Protein AF-0000000084916063 (afdb_homodimer)

Structure (mmCIF, N/CA/C/O backbone):
data_AF-0000000084916063-model_v1
#
loop_
_entity.id
_entity.type
_entity.pdbx_description
1 polymer 'Probable transcriptional regulator, TetR family'
#
loop_
_atom_site.group_PDB
_atom_site.id
_atom_site.type_symbol
_atom_site.label_atom_id
_atom_site.label_alt_id
_atom_site.label_comp_id
_atom_site.label_asym_id
_atom_site.label_entity_id
_atom_site.label_seq_id
_atom_site.pdbx_PDB_ins_code
_atom_site.Cartn_x
_atom_site.Cartn_y
_atom_site.Cartn_z
_atom_site.occupancy
_atom_site.B_iso_or_equiv
_atom_site.auth_seq_id
_atom_site.auth_comp_id
_atom_site.auth_asym_id
_atom_site.auth_atom_id
_atom_site.pdbx_PDB_model_num
ATOM 1 N N . MET A 1 1 ? -27.359 -1.791 10.453 1 37.88 1 MET A N 1
ATOM 2 C CA . MET A 1 1 ? -28.391 -0.832 10.07 1 37.88 1 MET A CA 1
ATOM 3 C C . MET A 1 1 ? -27.766 0.405 9.43 1 37.88 1 MET A C 1
ATOM 5 O O . MET A 1 1 ? -26.781 0.945 9.93 1 37.88 1 MET A O 1
ATOM 9 N N . LYS A 1 2 ? -28.078 0.527 8.156 1 51.31 2 LYS A N 1
ATOM 10 C CA . LYS A 1 2 ? -27.656 1.764 7.504 1 51.31 2 LYS A CA 1
ATOM 11 C C . LYS A 1 2 ? -28.016 2.98 8.352 1 51.31 2 LYS A C 1
ATOM 13 O O . LYS A 1 2 ? -29.172 3.178 8.703 1 51.31 2 LYS A O 1
ATOM 18 N N . THR A 1 3 ? -27.141 3.434 9.336 1 56.16 3 THR A N 1
ATOM 19 C CA . THR A 1 3 ? -27.547 4.656 10.031 1 56.16 3 THR A CA 1
ATOM 20 C C . THR A 1 3 ? -28.125 5.672 9.047 1 56.16 3 THR A C 1
ATOM 22 O O . THR A 1 3 ? -27.703 5.727 7.891 1 56.16 3 THR A O 1
ATOM 25 N N . LYS A 1 4 ? -29.312 6.148 9.273 1 68 4 LYS A N 1
ATOM 26 C CA . LYS A 1 4 ? -30.047 7.125 8.477 1 68 4 LYS A CA 1
ATOM 27 C C . LYS A 1 4 ? -29.234 8.398 8.281 1 68 4 LYS A C 1
ATOM 29 O O . LYS A 1 4 ? -28.953 9.125 9.242 1 68 4 LYS A O 1
ATOM 34 N N . VAL A 1 5 ? -28.453 8.469 7.164 1 79.56 5 VAL A N 1
ATOM 35 C CA . VAL A 1 5 ? -27.688 9.648 6.77 1 79.56 5 VAL A CA 1
ATOM 36 C C . VAL A 1 5 ? -28.641 10.711 6.207 1 79.56 5 VAL A C 1
ATOM 38 O O . VAL A 1 5 ? -29.5 10.406 5.379 1 79.56 5 VAL A O 1
ATOM 41 N N . SER A 1 6 ? -28.641 11.906 6.793 1 86.31 6 SER A N 1
ATOM 42 C CA . SER A 1 6 ? -29.484 13 6.312 1 86.31 6 SER A CA 1
ATOM 43 C C . SER A 1 6 ? -29.094 13.422 4.902 1 86.31 6 SER A C 1
ATOM 45 O O . SER A 1 6 ? -28 13.078 4.426 1 86.31 6 SER A O 1
ATOM 47 N N . SER A 1 7 ? -29.969 14.172 4.281 1 88.56 7 SER A N 1
ATOM 48 C CA . SER A 1 7 ? -29.719 14.672 2.934 1 88.56 7 SER A CA 1
ATOM 49 C C . SER A 1 7 ? -28.5 15.594 2.912 1 88.56 7 SER A C 1
ATOM 51 O O . SER A 1 7 ? -27.688 15.547 1.985 1 88.56 7 SER A O 1
ATOM 53 N N . ARG A 1 8 ? -28.375 16.359 3.957 1 88.75 8 ARG A N 1
ATOM 54 C CA . ARG A 1 8 ? -27.25 17.297 4.027 1 88.75 8 ARG A CA 1
ATOM 55 C C . ARG A 1 8 ? -25.938 16.562 4.238 1 88.75 8 ARG A C 1
ATOM 57 O O . ARG A 1 8 ? -24.922 16.906 3.631 1 88.75 8 ARG A O 1
ATOM 64 N N . GLN A 1 9 ? -26 15.602 5.059 1 90.31 9 GLN A N 1
ATOM 65 C CA . GLN A 1 9 ? -24.797 14.789 5.277 1 90.31 9 GLN A CA 1
ATOM 66 C C . GLN A 1 9 ? -24.359 14.109 3.988 1 90.31 9 GLN A C 1
ATOM 68 O O . GLN A 1 9 ? -23.156 14.047 3.695 1 90.31 9 GLN A O 1
ATOM 73 N N . GLN A 1 10 ? -25.344 13.68 3.238 1 91.75 10 GLN A N 1
ATOM 74 C CA . GLN A 1 10 ? -25.031 13.047 1.965 1 91.75 10 GLN A CA 1
ATOM 75 C C . GLN A 1 10 ? -24.391 14.031 0.997 1 91.75 10 GLN A C 1
ATOM 77 O O . GLN A 1 10 ? -23.453 13.68 0.276 1 91.75 10 GLN A O 1
ATOM 82 N N . GLU A 1 11 ? -24.906 15.172 0.979 1 92.38 11 GLU A N 1
ATOM 83 C CA . GLU A 1 11 ? -24.328 16.219 0.14 1 92.38 11 GLU A CA 1
ATOM 84 C C . GLU A 1 11 ? -22.891 16.516 0.542 1 92.38 11 GLU A C 1
ATOM 86 O O . GLU A 1 11 ? -22.016 16.688 -0.317 1 92.38 11 GLU A O 1
ATOM 91 N N . ILE A 1 12 ? -22.703 16.594 1.809 1 92.06 12 ILE A N 1
ATOM 92 C CA . ILE A 1 12 ? -21.375 16.875 2.334 1 92.06 12 ILE A CA 1
ATOM 93 C C . ILE A 1 12 ? -20.406 15.766 1.941 1 92.06 12 ILE A C 1
ATOM 95 O O . ILE A 1 12 ? -19.281 16.031 1.516 1 92.06 12 ILE A O 1
ATOM 99 N N . ILE A 1 13 ? -20.859 14.594 2.016 1 91.81 13 ILE A N 1
ATOM 100 C CA . ILE A 1 13 ? -20.031 13.438 1.685 1 91.81 13 ILE A CA 1
ATOM 101 C C . ILE A 1 13 ? -19.688 13.461 0.199 1 91.81 13 ILE A C 1
ATOM 103 O O . ILE A 1 13 ? -18.531 13.195 -0.177 1 91.81 13 ILE A O 1
ATOM 107 N N . GLU A 1 14 ? -20.625 13.836 -0.607 1 92.88 14 GLU A N 1
ATOM 108 C CA . GLU A 1 14 ? -20.391 13.906 -2.045 1 92.88 14 GLU A CA 1
ATOM 109 C C . GLU A 1 14 ? -19.344 14.969 -2.377 1 92.88 14 GLU A C 1
ATOM 111 O O . GLU A 1 14 ? -18.438 14.719 -3.162 1 92.88 14 GLU A O 1
ATOM 116 N N . ILE A 1 15 ? -19.484 16.094 -1.774 1 94.62 15 ILE A N 1
ATOM 117 C CA . ILE A 1 15 ? -18.531 17.172 -1.999 1 94.62 15 ILE A CA 1
ATOM 118 C C . ILE A 1 15 ? -17.172 16.797 -1.434 1 94.62 15 ILE A C 1
ATOM 120 O O . ILE A 1 15 ? -16.141 17.141 -2.01 1 94.62 15 ILE A O 1
ATOM 124 N N . SER A 1 16 ? -17.172 16.109 -0.288 1 94.81 16 SER A N 1
ATOM 125 C CA . SER A 1 16 ? -15.914 15.617 0.29 1 94.81 16 SER A CA 1
ATOM 126 C C . SER A 1 16 ? -15.148 14.75 -0.701 1 94.81 16 SER A C 1
ATOM 128 O O . SER A 1 16 ? -13.922 14.844 -0.794 1 94.81 16 SER A O 1
ATOM 130 N N . GLY A 1 17 ? -15.852 13.914 -1.38 1 94.56 17 GLY A N 1
ATOM 131 C CA . GLY A 1 17 ? -15.227 13.094 -2.406 1 94.56 17 GLY A CA 1
ATOM 132 C C . GLY A 1 17 ? -14.508 13.914 -3.465 1 94.56 17 GLY A C 1
ATOM 133 O O . GLY A 1 17 ? -13.391 13.586 -3.855 1 94.56 17 GLY A O 1
ATOM 134 N N . LYS A 1 18 ? -15.18 14.969 -3.881 1 94.44 18 LYS A N 1
ATOM 135 C CA . LYS A 1 18 ? -14.594 15.867 -4.871 1 94.44 18 LYS A CA 1
ATOM 136 C C . LYS A 1 18 ? -13.32 16.516 -4.34 1 94.44 18 LYS A C 1
ATOM 138 O O . LYS A 1 18 ? -12.312 16.594 -5.051 1 94.44 18 LYS A O 1
ATOM 143 N N . ILE A 1 19 ? -13.391 16.953 -3.146 1 94.56 19 ILE A N 1
ATOM 144 C CA . ILE A 1 19 ? -12.25 17.609 -2.525 1 94.56 19 ILE A CA 1
ATOM 145 C C . ILE A 1 19 ? -11.094 16.609 -2.381 1 94.56 19 ILE A C 1
ATOM 147 O O . ILE A 1 19 ? -9.938 16.953 -2.641 1 94.56 19 ILE A O 1
ATOM 151 N N . LEU A 1 20 ? -11.406 15.414 -2 1 92.75 20 LEU A N 1
ATOM 152 C CA . LEU A 1 20 ? -10.391 14.375 -1.866 1 92.75 20 LEU A CA 1
ATOM 153 C C . LEU A 1 20 ? -9.672 14.148 -3.188 1 92.75 20 LEU A C 1
ATOM 155 O O . LEU A 1 20 ? -8.445 14.016 -3.213 1 92.75 20 LEU A O 1
ATOM 159 N N . LEU A 1 21 ? -10.383 14.133 -4.246 1 91.75 21 LEU A N 1
ATOM 160 C CA . LEU A 1 21 ? -9.812 13.891 -5.57 1 91.75 21 LEU A CA 1
ATOM 161 C C . LEU A 1 21 ? -8.906 15.047 -5.988 1 91.75 21 LEU A C 1
ATOM 163 O O . LEU A 1 21 ? -7.859 14.82 -6.594 1 91.75 21 LEU A O 1
ATOM 167 N N . GLU A 1 22 ? -9.258 16.219 -5.605 1 91.19 22 GLU A N 1
ATOM 168 C CA . GLU A 1 22 ? -8.555 17.406 -6.07 1 91.19 22 GLU A CA 1
ATOM 169 C C . GLU A 1 22 ? -7.391 17.766 -5.148 1 91.19 22 GLU A C 1
ATOM 171 O O . GLU A 1 22 ? -6.336 18.203 -5.609 1 91.19 22 GLU A O 1
ATOM 176 N N . LYS A 1 23 ? -7.668 17.562 -3.768 1 89.75 23 LYS A N 1
ATOM 177 C CA . LYS A 1 23 ? -6.719 18.141 -2.818 1 89.75 23 LYS A CA 1
ATOM 178 C C . LYS A 1 23 ? -6.18 17.062 -1.865 1 89.75 23 LYS A C 1
ATOM 180 O O . LYS A 1 23 ? -5.336 17.359 -1.018 1 89.75 23 LYS A O 1
ATOM 185 N N . GLY A 1 24 ? -6.66 15.836 -2.012 1 88.81 24 GLY A N 1
ATOM 186 C CA . GLY A 1 24 ? -6.191 14.773 -1.137 1 88.81 24 GLY A CA 1
ATOM 187 C C . GLY A 1 24 ? -6.742 14.875 0.274 1 88.81 24 GLY A C 1
ATOM 188 O O . GLY A 1 24 ? -7.648 15.664 0.536 1 88.81 24 GLY A O 1
ATOM 189 N N . ILE A 1 25 ? -6.223 14.078 1.17 1 87.31 25 ILE A N 1
ATOM 190 C CA . ILE A 1 25 ? -6.699 13.961 2.543 1 87.31 25 ILE A CA 1
ATOM 191 C C . ILE A 1 25 ? -6.414 15.258 3.299 1 87.31 25 ILE A C 1
ATOM 193 O O . ILE A 1 25 ? -7.258 15.742 4.062 1 87.31 25 ILE A O 1
ATOM 197 N N . LYS A 1 26 ? -5.316 15.797 3.127 1 83.56 26 LYS A N 1
ATOM 198 C CA . LYS A 1 26 ? -4.934 17.031 3.82 1 83.56 26 LYS A CA 1
ATOM 199 C C . LYS A 1 26 ? -5.812 18.203 3.391 1 83.56 26 LYS A C 1
ATOM 201 O O . LYS A 1 26 ? -6.066 19.109 4.18 1 83.56 26 LYS A O 1
ATOM 206 N N . GLY A 1 27 ? -6.242 18.094 2.207 1 88.44 27 GLY A N 1
ATOM 207 C CA . GLY A 1 27 ? -7.062 19.172 1.677 1 88.44 27 GLY A CA 1
ATOM 208 C C . GLY A 1 27 ? -8.5 19.125 2.158 1 88.44 27 GLY A C 1
ATOM 209 O O . GLY A 1 27 ? -9.234 20.109 2.043 1 88.44 27 GLY A O 1
ATOM 210 N N . LEU A 1 28 ? -8.836 17.984 2.627 1 91.56 28 LEU A N 1
ATOM 211 C CA . LEU A 1 28 ? -10.195 17.844 3.143 1 91.56 28 LEU A CA 1
ATOM 212 C C . LEU A 1 28 ? -10.32 18.5 4.52 1 91.56 28 LEU A C 1
ATOM 214 O O . LEU A 1 28 ? -10.008 17.875 5.531 1 91.56 28 LEU A O 1
ATOM 218 N N . THR A 1 29 ? -10.758 19.734 4.516 1 90.44 29 THR A N 1
ATOM 219 C CA . THR A 1 29 ? -10.969 20.5 5.742 1 90.44 29 THR A CA 1
ATOM 220 C C . THR A 1 29 ? -12.383 21.078 5.789 1 90.44 29 THR A C 1
ATOM 222 O O . THR A 1 29 ? -13.055 21.156 4.758 1 90.44 29 THR A O 1
ATOM 225 N N . THR A 1 30 ? -12.703 21.406 7.02 1 90.38 30 THR A N 1
ATOM 226 C CA . THR A 1 30 ? -14.008 22.047 7.156 1 90.38 30 THR A CA 1
ATOM 227 C C . THR A 1 30 ? -14.039 23.375 6.406 1 90.38 30 THR A C 1
ATOM 229 O O . THR A 1 30 ? -15.07 23.75 5.836 1 90.38 30 THR A O 1
ATOM 232 N N . LYS A 1 31 ? -12.914 24.031 6.398 1 92.19 31 LYS A N 1
ATOM 233 C CA . LYS A 1 31 ? -12.797 25.281 5.664 1 92.19 31 LYS A CA 1
ATOM 234 C C . LYS A 1 31 ? -13 25.062 4.168 1 92.19 31 LYS A C 1
ATOM 236 O O . LYS A 1 31 ? -13.766 25.797 3.527 1 92.19 31 LYS A O 1
ATOM 241 N N . ALA A 1 32 ? -12.367 24.125 3.6 1 93.5 32 ALA A N 1
ATOM 242 C CA . ALA A 1 32 ? -12.492 23.812 2.176 1 93.5 32 ALA A CA 1
ATOM 243 C C . ALA A 1 32 ? -13.914 23.406 1.824 1 93.5 32 ALA A C 1
ATOM 245 O O . ALA A 1 32 ? -14.453 23.812 0.791 1 93.5 32 ALA A O 1
ATOM 246 N N . LEU A 1 33 ? -14.492 22.625 2.674 1 93.81 33 LEU A N 1
ATOM 247 C CA . LEU A 1 33 ? -15.852 22.141 2.471 1 93.81 33 LEU A CA 1
ATOM 248 C C . LEU A 1 33 ? -16.844 23.297 2.49 1 93.81 33 LEU A C 1
ATOM 250 O O . LEU A 1 33 ? -17.734 23.375 1.635 1 93.81 33 LEU A O 1
ATOM 254 N N . ALA A 1 34 ? -16.688 24.109 3.51 1 93.69 34 ALA A N 1
ATOM 255 C CA . ALA A 1 34 ? -17.562 25.266 3.639 1 93.69 34 ALA A CA 1
ATOM 256 C C . ALA A 1 34 ? -17.484 26.156 2.395 1 93.69 34 ALA A C 1
ATOM 258 O O . ALA A 1 34 ? -18.516 26.609 1.885 1 93.69 34 ALA A O 1
ATOM 259 N N . ALA A 1 35 ? -16.312 26.328 1.907 1 94 35 ALA A N 1
ATOM 260 C CA . ALA A 1 35 ? -16.094 27.156 0.727 1 94 35 ALA A CA 1
ATOM 261 C C . ALA A 1 35 ? -16.766 26.547 -0.505 1 94 35 ALA A C 1
ATOM 263 O O . ALA A 1 35 ? -17.406 27.25 -1.288 1 94 35 ALA A O 1
ATOM 264 N N . GLU A 1 36 ? -16.625 25.281 -0.68 1 92.62 36 GLU A N 1
ATOM 265 C CA . GLU A 1 36 ? -17.156 24.594 -1.852 1 92.62 36 GLU A CA 1
ATOM 266 C C . GLU A 1 36 ? -18.672 24.562 -1.829 1 92.62 36 GLU A C 1
ATOM 268 O O . GLU A 1 36 ? -19.312 24.594 -2.881 1 92.62 36 GLU A O 1
ATOM 273 N N . MET A 1 37 ? -19.25 24.5 -0.666 1 92.44 37 MET A N 1
ATOM 274 C CA . MET A 1 37 ? -20.688 24.328 -0.526 1 92.44 37 MET A CA 1
ATOM 275 C C . MET A 1 37 ? -21.375 25.672 -0.313 1 92.44 37 MET A C 1
ATOM 277 O O . MET A 1 37 ? -22.594 25.75 -0.25 1 92.44 37 MET A O 1
ATOM 281 N N . ASN A 1 38 ? -20.547 26.656 -0.169 1 92.44 38 ASN A N 1
ATOM 282 C CA . ASN A 1 38 ? -21.062 27.984 0.151 1 92.44 38 ASN A CA 1
ATOM 283 C C . ASN A 1 38 ? -21.812 27.984 1.478 1 92.44 38 ASN A C 1
ATOM 285 O O . ASN A 1 38 ? -22.938 28.469 1.554 1 92.44 38 ASN A O 1
ATOM 289 N N . PHE A 1 39 ? -21.25 27.328 2.418 1 88.69 39 PHE A N 1
ATOM 290 C CA . PHE A 1 39 ? -21.703 27.281 3.801 1 88.69 39 PHE A CA 1
ATOM 291 C C . PHE A 1 39 ? -20.719 28 4.723 1 88.69 39 PHE A C 1
ATOM 293 O O . PHE A 1 39 ? -19.594 28.281 4.328 1 88.69 39 PHE A O 1
ATOM 300 N N . SER A 1 40 ? -21.25 28.375 5.91 1 89.19 40 SER A N 1
ATOM 301 C CA . SER A 1 40 ? -20.312 28.719 6.977 1 89.19 40 SER A CA 1
ATOM 302 C C . SER A 1 40 ? -19.672 27.469 7.574 1 89.19 40 SER A C 1
ATOM 304 O O . SER A 1 40 ? -20.25 26.375 7.504 1 89.19 40 SER A O 1
ATOM 306 N N . GLU A 1 41 ? -18.469 27.594 8.102 1 89.25 41 GLU A N 1
ATOM 307 C CA . GLU A 1 41 ? -17.828 26.469 8.781 1 89.25 41 GLU A CA 1
ATOM 308 C C . GLU A 1 41 ? -18.703 25.953 9.93 1 89.25 41 GLU A C 1
ATOM 310 O O . GLU A 1 41 ? -18.75 24.75 10.188 1 89.25 41 GLU A O 1
ATOM 315 N N . SER A 1 42 ? -19.406 26.844 10.609 1 90.81 42 SER A N 1
ATOM 316 C CA . SER A 1 42 ? -20.281 26.484 11.711 1 90.81 42 SER A CA 1
ATOM 317 C C . SER A 1 42 ? -21.422 25.594 11.234 1 90.81 42 SER A C 1
ATOM 319 O O . SER A 1 42 ? -21.844 24.688 11.961 1 90.81 42 SER A O 1
ATOM 321 N N . ALA A 1 43 ? -21.906 25.844 10.141 1 89.94 43 ALA A N 1
ATOM 322 C CA . ALA A 1 43 ? -22.969 25.031 9.57 1 89.94 43 ALA A CA 1
ATOM 323 C C . ALA A 1 43 ? -22.5 23.594 9.359 1 89.94 43 ALA A C 1
ATOM 325 O O . ALA A 1 43 ? -23.266 22.641 9.57 1 89.94 43 ALA A O 1
ATOM 326 N N . ILE A 1 44 ? -21.266 23.406 8.867 1 90.31 44 ILE A N 1
ATOM 327 C CA . ILE A 1 44 ? -20.719 22.078 8.688 1 90.31 44 ILE A CA 1
ATOM 328 C C . ILE A 1 44 ? -20.656 21.344 10.023 1 90.31 44 ILE A C 1
ATOM 330 O O . ILE A 1 44 ? -20.984 20.156 10.109 1 90.31 44 ILE A O 1
ATOM 334 N N . TYR A 1 45 ? -20.359 22.062 11.039 1 90.81 45 TYR A N 1
ATOM 335 C CA . TYR A 1 45 ? -20.203 21.484 12.375 1 90.81 45 TYR A CA 1
ATOM 336 C C . TYR A 1 45 ? -21.531 21.016 12.938 1 90.81 45 TYR A C 1
ATOM 338 O O . TYR A 1 45 ? -21.578 20.156 13.82 1 90.81 45 TYR A O 1
ATOM 346 N N . ARG A 1 46 ? -22.578 21.531 12.445 1 91.38 46 ARG A N 1
ATOM 347 C CA . ARG A 1 46 ? -23.906 21.094 12.852 1 91.38 46 ARG A CA 1
ATOM 348 C C . ARG A 1 46 ? -24.188 19.672 12.367 1 91.38 46 ARG A C 1
ATOM 350 O O . ARG A 1 46 ? -24.969 18.938 12.992 1 91.38 46 ARG A O 1
ATOM 357 N N . HIS A 1 47 ? -23.5 19.344 11.328 1 91 47 HIS A N 1
ATOM 358 C CA . HIS A 1 47 ? -23.75 18.047 10.727 1 91 47 HIS A CA 1
ATOM 359 C C . HIS A 1 47 ? -22.609 17.062 11.031 1 91 47 HIS A C 1
ATOM 361 O O . HIS A 1 47 ? -22.812 15.852 11.062 1 91 47 HIS A O 1
ATOM 367 N N . PHE A 1 48 ? -21.359 17.656 11.156 1 92.5 48 PHE A N 1
ATOM 368 C CA . PHE A 1 48 ? -20.203 16.859 11.484 1 92.5 48 PHE A CA 1
ATOM 369 C C . PHE A 1 48 ? -19.344 17.531 12.555 1 92.5 48 PHE A C 1
ATOM 371 O O . PHE A 1 48 ? -18.875 18.656 12.352 1 92.5 48 PHE A O 1
ATOM 378 N N . PRO A 1 49 ? -19.172 16.797 13.578 1 90.19 49 PRO A N 1
ATOM 379 C CA . PRO A 1 49 ? -18.406 17.422 14.656 1 90.19 49 PRO A CA 1
ATOM 380 C C . PRO A 1 49 ? -16.922 17.594 14.312 1 90.19 49 PRO A C 1
ATOM 382 O O . PRO A 1 49 ? -16.219 18.359 14.969 1 90.19 49 PRO A O 1
ATOM 385 N N . SER A 1 50 ? -16.438 16.875 13.258 1 88.31 50 SER A N 1
ATOM 386 C CA . SER A 1 50 ? -15.023 16.953 12.875 1 88.31 50 SER A CA 1
ATOM 387 C C . SER A 1 50 ? -14.805 16.453 11.453 1 88.31 50 SER A C 1
ATOM 389 O O . SER A 1 50 ? -15.68 15.797 10.883 1 88.31 50 SER A O 1
ATOM 391 N N . LYS A 1 51 ? -13.695 16.812 10.93 1 86.44 51 LYS A N 1
ATOM 392 C CA . LYS A 1 51 ? -13.297 16.266 9.625 1 86.44 51 LYS A CA 1
ATOM 393 C C . LYS A 1 51 ? -13.18 14.75 9.672 1 86.44 51 LYS A C 1
ATOM 395 O O . LYS A 1 51 ? -13.492 14.07 8.695 1 86.44 51 LYS A O 1
ATOM 400 N N . GLU A 1 52 ? -12.781 14.195 10.766 1 90.12 52 GLU A N 1
ATOM 401 C CA . GLU A 1 52 ? -12.664 12.75 10.938 1 90.12 52 GLU A CA 1
ATOM 402 C C . GLU A 1 52 ? -14.023 12.062 10.82 1 90.12 52 GLU A C 1
ATOM 404 O O . GLU A 1 52 ? -14.125 10.984 10.234 1 90.12 52 GLU A O 1
ATOM 409 N N . ALA A 1 53 ? -14.953 12.688 11.352 1 92.56 53 ALA A N 1
ATOM 410 C CA . ALA A 1 53 ? -16.312 12.141 11.297 1 92.56 53 ALA A CA 1
ATOM 411 C C . ALA A 1 53 ? -16.797 12.047 9.859 1 92.56 53 ALA A C 1
ATOM 413 O O . ALA A 1 53 ? -17.547 11.125 9.508 1 92.56 53 ALA A O 1
ATOM 414 N N . ILE A 1 54 ? -16.422 12.992 9.094 1 92.69 54 ILE A N 1
ATOM 415 C CA . ILE A 1 54 ? -16.781 12.992 7.68 1 92.69 54 ILE A CA 1
ATOM 416 C C . ILE A 1 54 ? -16.156 11.781 6.992 1 92.69 54 ILE A C 1
ATOM 418 O O . ILE A 1 54 ? -16.828 11.039 6.281 1 92.69 54 ILE A O 1
ATOM 422 N N . LEU A 1 55 ? -14.906 11.586 7.223 1 93.06 55 LEU A N 1
ATOM 423 C CA . LEU A 1 55 ? -14.18 10.461 6.641 1 93.06 55 LEU A CA 1
ATOM 424 C C . LEU A 1 55 ? -14.75 9.133 7.125 1 93.06 55 LEU A C 1
ATOM 426 O O . LEU A 1 55 ? -14.836 8.172 6.359 1 93.06 55 LEU A O 1
ATOM 430 N N . GLU A 1 56 ? -15.039 9.094 8.391 1 94.06 56 GLU A N 1
ATOM 431 C CA . GLU A 1 56 ? -15.648 7.883 8.945 1 94.06 56 GLU A CA 1
ATOM 432 C C . GLU A 1 56 ? -16.922 7.516 8.195 1 94.06 56 GLU A C 1
ATOM 434 O O . GLU A 1 56 ? -17.125 6.352 7.848 1 94.06 56 GLU A O 1
ATOM 439 N N . LEU A 1 57 ? -17.719 8.5 8.008 1 93.94 57 LEU A N 1
ATOM 440 C CA . LEU A 1 57 ? -18.969 8.242 7.309 1 93.94 57 LEU A CA 1
ATOM 441 C C . LEU A 1 57 ? -18.719 7.809 5.867 1 93.94 57 LEU A C 1
ATOM 443 O O . LEU A 1 57 ? -19.375 6.902 5.355 1 93.94 57 LEU A O 1
ATOM 447 N N . LEU A 1 58 ? -17.828 8.5 5.219 1 94 58 LEU A N 1
ATOM 448 C CA . LEU A 1 58 ? -17.438 8.148 3.855 1 94 58 LEU A CA 1
ATOM 449 C C . LEU A 1 58 ? -16.969 6.699 3.777 1 94 58 LEU A C 1
ATOM 451 O O . LEU A 1 58 ? -17.391 5.949 2.895 1 94 58 LEU A O 1
ATOM 455 N N . LEU A 1 59 ? -16.141 6.254 4.648 1 94.75 59 LEU A N 1
ATOM 456 C CA . LEU A 1 59 ? -15.578 4.906 4.66 1 94.75 59 LEU A CA 1
ATOM 457 C C . LEU A 1 59 ? -16.641 3.881 5.035 1 94.75 59 LEU A C 1
ATOM 459 O O . LEU A 1 59 ? -16.625 2.75 4.543 1 94.75 59 LEU A O 1
ATOM 463 N N . ASN A 1 60 ? -17.5 4.273 5.941 1 95.19 60 ASN A N 1
ATOM 464 C CA . ASN A 1 60 ? -18.609 3.389 6.266 1 95.19 60 ASN A CA 1
ATOM 465 C C . ASN A 1 60 ? -19.5 3.146 5.055 1 95.19 60 ASN A C 1
ATOM 467 O O . ASN A 1 60 ? -20 2.033 4.852 1 95.19 60 ASN A O 1
ATOM 471 N N . GLU A 1 61 ? -19.734 4.199 4.348 1 94.06 61 GLU A N 1
ATOM 472 C CA . GLU A 1 61 ? -20.469 4.035 3.102 1 94.06 61 GLU A CA 1
ATOM 473 C C . GLU A 1 61 ? -19.781 3.041 2.174 1 94.06 61 GLU A C 1
ATOM 475 O O . GLU A 1 61 ? -20.438 2.213 1.542 1 94.06 61 GLU A O 1
ATOM 480 N N . LEU A 1 62 ? -18.5 3.168 2.049 1 95.31 62 LEU A N 1
ATOM 481 C CA . LEU A 1 62 ? -17.734 2.232 1.238 1 95.31 62 LEU A CA 1
ATOM 482 C C . LEU A 1 62 ? -17.875 0.807 1.762 1 95.31 62 LEU A C 1
ATOM 484 O O . LEU A 1 62 ? -18.078 -0.128 0.982 1 95.31 62 LEU A O 1
ATOM 488 N N . TYR A 1 63 ? -17.766 0.654 3.066 1 95.94 63 TYR A N 1
ATOM 489 C CA . TYR A 1 63 ? -17.906 -0.656 3.693 1 95.94 63 TYR A CA 1
ATOM 490 C C . TYR A 1 63 ? -19.219 -1.309 3.318 1 95.94 63 TYR A C 1
ATOM 492 O O . TYR A 1 63 ? -19.25 -2.467 2.895 1 95.94 63 TYR A O 1
ATOM 500 N N . PHE A 1 64 ? -20.297 -0.553 3.455 1 94.94 64 PHE A N 1
ATOM 501 C CA . PHE A 1 64 ? -21.625 -1.106 3.213 1 94.94 64 PHE A CA 1
ATOM 502 C C . PHE A 1 64 ? -21.812 -1.427 1.735 1 94.94 64 PHE A C 1
ATOM 504 O O . PHE A 1 64 ? -22.312 -2.496 1.388 1 94.94 64 PHE A O 1
ATOM 511 N N . SER A 1 65 ? -21.406 -0.49 0.914 1 95.31 65 SER A N 1
ATOM 512 C CA . SER A 1 65 ? -21.516 -0.715 -0.524 1 95.31 65 SER A CA 1
ATOM 513 C C . SER A 1 65 ? -20.719 -1.944 -0.953 1 95.31 65 SER A C 1
ATOM 515 O O . SER A 1 65 ? -21.219 -2.781 -1.707 1 95.31 65 SER A O 1
ATOM 517 N N . MET A 1 66 ? -19.531 -2.061 -0.487 1 96.31 66 MET A N 1
ATOM 518 C CA . MET A 1 66 ? -18.656 -3.184 -0.818 1 96.31 66 MET A CA 1
ATOM 519 C C . MET A 1 66 ? -19.234 -4.492 -0.292 1 96.31 66 MET A C 1
ATOM 521 O O . MET A 1 66 ? -19.25 -5.496 -1.005 1 96.31 66 MET A O 1
ATOM 525 N N . SER A 1 67 ? -19.625 -4.465 0.958 1 96.31 67 SER A N 1
ATOM 526 C CA . SER A 1 67 ? -20.188 -5.656 1.575 1 96.31 67 SER A CA 1
ATOM 527 C C . SER A 1 67 ? -21.375 -6.188 0.767 1 96.31 67 SER A C 1
ATOM 529 O O . SER A 1 67 ? -21.422 -7.375 0.444 1 96.31 67 SER A O 1
ATOM 531 N N . GLU A 1 68 ? -22.219 -5.301 0.418 1 96.56 68 GLU A N 1
ATOM 532 C CA . GLU A 1 68 ? -23.406 -5.691 -0.336 1 96.56 68 GLU A CA 1
ATOM 533 C C . GLU A 1 68 ? -23.031 -6.246 -1.707 1 96.56 68 GLU A C 1
ATOM 535 O O . GLU A 1 68 ? -23.516 -7.309 -2.107 1 96.56 68 GLU A O 1
ATOM 540 N N . ARG A 1 69 ? -22.188 -5.605 -2.396 1 96.62 69 ARG A N 1
ATOM 541 C CA . ARG A 1 69 ? -21.797 -5.984 -3.754 1 96.62 69 ARG A CA 1
ATOM 542 C C . ARG A 1 69 ? -21.047 -7.309 -3.76 1 96.62 69 ARG A C 1
ATOM 544 O O . ARG A 1 69 ? -21.375 -8.211 -4.535 1 96.62 69 ARG A O 1
ATOM 551 N N . LEU A 1 70 ? -20.062 -7.473 -2.896 1 96.69 70 LEU A N 1
ATOM 552 C CA . LEU A 1 70 ? -19.188 -8.633 -2.939 1 96.69 70 LEU A CA 1
ATOM 553 C C . LEU A 1 70 ? -19.906 -9.875 -2.426 1 96.69 70 LEU A C 1
ATOM 555 O O . LEU A 1 70 ? -19.719 -10.969 -2.963 1 96.69 70 LEU A O 1
ATOM 559 N N . HIS A 1 71 ? -20.719 -9.719 -1.405 1 95.44 71 HIS A N 1
ATOM 560 C CA . HIS A 1 71 ? -21.469 -10.867 -0.923 1 95.44 71 HIS A CA 1
ATOM 561 C C . HIS A 1 71 ? -22.438 -11.383 -1.991 1 95.44 71 HIS A C 1
ATOM 563 O O . HIS A 1 71 ? -22.672 -12.586 -2.088 1 95.44 71 HIS A O 1
ATOM 569 N N . ALA A 1 72 ? -22.953 -10.477 -2.73 1 95.56 72 ALA A N 1
ATOM 570 C CA . ALA A 1 72 ? -23.906 -10.852 -3.777 1 95.56 72 ALA A CA 1
ATOM 571 C C . ALA A 1 72 ? -23.203 -11.625 -4.895 1 95.56 72 ALA A C 1
ATOM 573 O O . ALA A 1 72 ? -23.859 -12.344 -5.652 1 95.56 72 ALA A O 1
ATOM 574 N N . LEU A 1 73 ? -21.922 -11.484 -5.047 1 94.5 73 LEU A N 1
ATOM 575 C CA . LEU A 1 73 ? -21.188 -12.078 -6.156 1 94.5 73 LEU A CA 1
ATOM 576 C C . LEU A 1 73 ? -20.688 -13.477 -5.793 1 94.5 73 LEU A C 1
ATOM 578 O O . LEU A 1 73 ? -20.328 -14.258 -6.672 1 94.5 73 LEU A O 1
ATOM 582 N N . VAL A 1 74 ? -20.656 -13.727 -4.508 1 93.5 74 VAL A N 1
ATOM 583 C CA . VAL A 1 74 ? -20.219 -15.062 -4.094 1 93.5 74 VAL A CA 1
ATOM 584 C C . VAL A 1 74 ? -21.219 -16.109 -4.613 1 93.5 74 VAL A C 1
ATOM 586 O O . VAL A 1 74 ? -22.406 -16.016 -4.352 1 93.5 74 VAL A O 1
ATOM 589 N N . ASN A 1 75 ? -20.766 -16.891 -5.414 1 90.19 75 ASN A N 1
ATOM 590 C CA . ASN A 1 75 ? -21.578 -17.922 -6.059 1 90.19 75 ASN A CA 1
ATOM 591 C C . ASN A 1 75 ? -20.891 -19.297 -6.008 1 90.19 75 ASN A C 1
ATOM 593 O O . ASN A 1 75 ? -19.891 -19.516 -6.684 1 90.19 75 ASN A O 1
ATOM 597 N N . GLN A 1 76 ? -21.484 -20.203 -5.359 1 86.06 76 GLN A N 1
ATOM 598 C CA . GLN A 1 76 ? -20.891 -21.531 -5.148 1 86.06 76 GLN A CA 1
ATOM 599 C C . GLN A 1 76 ? -20.938 -22.359 -6.43 1 86.06 76 GLN A C 1
ATOM 601 O O . GLN A 1 76 ? -20.203 -23.344 -6.551 1 86.06 76 GLN A O 1
ATOM 606 N N . ASP A 1 77 ? -21.719 -21.953 -7.379 1 91.38 77 ASP A N 1
ATOM 607 C CA . ASP A 1 77 ? -21.875 -22.734 -8.602 1 91.38 77 ASP A CA 1
ATOM 608 C C . ASP A 1 77 ? -20.844 -22.328 -9.656 1 91.38 77 ASP A C 1
ATOM 610 O O . ASP A 1 77 ? -20.719 -22.969 -10.688 1 91.38 77 ASP A O 1
ATOM 614 N N . LEU A 1 78 ? -20.078 -21.375 -9.375 1 94.56 78 LEU A N 1
ATOM 615 C CA . LEU A 1 78 ? -19.047 -20.906 -10.297 1 94.56 78 LEU A CA 1
ATOM 616 C C . LEU A 1 78 ? -17.688 -21.5 -9.922 1 94.56 78 LEU A C 1
ATOM 618 O O . LEU A 1 78 ? -17.406 -21.734 -8.75 1 94.56 78 LEU A O 1
ATOM 622 N N . HIS A 1 79 ? -16.875 -21.75 -11.039 1 95.5 79 HIS A N 1
ATOM 623 C CA . HIS A 1 79 ? -15.461 -22.031 -10.781 1 95.5 79 HIS A CA 1
ATOM 624 C C . HIS A 1 79 ? -14.82 -20.922 -9.953 1 95.5 79 HIS A C 1
ATOM 626 O O . HIS A 1 79 ? -15.117 -19.75 -10.164 1 95.5 79 HIS A O 1
ATOM 632 N N . ALA A 1 80 ? -13.984 -21.25 -9.008 1 95.81 80 ALA A N 1
ATOM 633 C CA . ALA A 1 80 ? -13.391 -20.297 -8.07 1 95.81 80 ALA A CA 1
ATOM 634 C C . ALA A 1 80 ? -12.703 -19.156 -8.812 1 95.81 80 ALA A C 1
ATOM 636 O O . ALA A 1 80 ? -12.836 -17.984 -8.43 1 95.81 80 ALA A O 1
ATOM 637 N N . LYS A 1 81 ? -11.969 -19.453 -9.82 1 95.62 81 LYS A N 1
ATOM 638 C CA . LYS A 1 81 ? -11.273 -18.438 -10.609 1 95.62 81 LYS A CA 1
ATOM 639 C C . LYS A 1 81 ? -12.258 -17.438 -11.203 1 95.62 81 LYS A C 1
ATOM 641 O O . LYS A 1 81 ? -12.047 -16.219 -11.117 1 95.62 81 LYS A O 1
ATOM 646 N N . THR A 1 82 ? -13.328 -17.969 -11.82 1 96.5 82 THR A N 1
ATOM 647 C CA . THR A 1 82 ? -14.352 -17.109 -12.422 1 96.5 82 THR A CA 1
ATOM 648 C C . THR A 1 82 ? -15.016 -16.25 -11.359 1 96.5 82 THR A C 1
ATOM 650 O O . THR A 1 82 ? -15.281 -15.062 -11.594 1 96.5 82 THR A O 1
ATOM 653 N N . ASN A 1 83 ? -15.297 -16.812 -10.258 1 97.62 83 ASN A N 1
ATOM 654 C CA . ASN A 1 83 ? -15.875 -16.078 -9.133 1 97.62 83 ASN A CA 1
ATOM 655 C C . ASN A 1 83 ? -14.984 -14.93 -8.695 1 97.62 83 ASN A C 1
ATOM 657 O O . ASN A 1 83 ? -15.453 -13.812 -8.492 1 97.62 83 ASN A O 1
ATOM 661 N N . LEU A 1 84 ? -13.711 -15.164 -8.555 1 97.75 84 LEU A N 1
ATOM 662 C CA . LEU A 1 84 ? -12.758 -14.141 -8.164 1 97.75 84 LEU A CA 1
ATOM 663 C C . LEU A 1 84 ? -12.625 -13.078 -9.25 1 97.75 84 LEU A C 1
ATOM 665 O O . LEU A 1 84 ? -12.516 -11.883 -8.945 1 97.75 84 LEU A O 1
ATOM 669 N N . GLU A 1 85 ? -12.625 -13.523 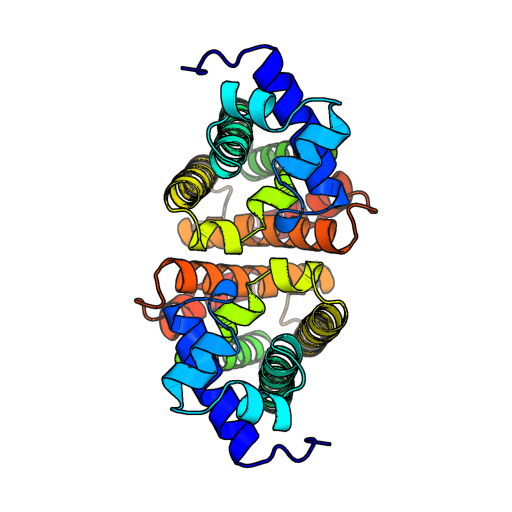-10.477 1 97.62 85 GLU A N 1
ATOM 670 C CA . GLU A 1 85 ? -12.562 -12.57 -11.578 1 97.62 85 GLU A CA 1
ATOM 671 C C . GLU A 1 85 ? -13.742 -11.602 -11.531 1 97.62 85 GLU A C 1
ATOM 673 O O . GLU A 1 85 ? -13.57 -10.391 -11.727 1 97.62 85 GLU A O 1
ATOM 678 N N . LEU A 1 86 ? -14.93 -12.125 -11.281 1 97.5 86 LEU A N 1
ATOM 679 C CA . LEU A 1 86 ? -16.125 -11.297 -11.18 1 97.5 86 LEU A CA 1
ATOM 680 C C . LEU A 1 86 ? -16.031 -10.344 -9.992 1 97.5 86 LEU A C 1
ATOM 682 O O . LEU A 1 86 ? -16.438 -9.18 -10.086 1 97.5 86 LEU A O 1
ATOM 686 N N . LEU A 1 87 ? -15.539 -10.844 -8.914 1 97.75 87 LEU A N 1
ATOM 687 C CA . LEU A 1 87 ? -15.375 -10.039 -7.707 1 97.75 87 LEU A CA 1
ATOM 688 C C . LEU A 1 87 ? -14.461 -8.844 -7.973 1 97.75 87 LEU A C 1
ATOM 690 O O . LEU A 1 87 ? -14.836 -7.699 -7.688 1 97.75 87 LEU A O 1
ATOM 694 N N . PHE A 1 88 ? -13.32 -9.039 -8.547 1 98.31 88 PHE A N 1
ATOM 695 C CA . PHE A 1 88 ? -12.367 -7.961 -8.75 1 98.31 88 PHE A CA 1
ATOM 696 C C . PHE A 1 88 ? -12.828 -7.027 -9.859 1 98.31 88 PHE A C 1
ATOM 698 O O . PHE A 1 88 ? -12.57 -5.824 -9.812 1 98.31 88 PHE A O 1
ATOM 705 N N . ASP A 1 89 ? -13.5 -7.602 -10.867 1 98.38 89 ASP A N 1
ATOM 706 C CA . ASP A 1 89 ? -14.117 -6.734 -11.867 1 98.38 89 ASP A CA 1
ATOM 707 C C . ASP A 1 89 ? -15.094 -5.758 -11.227 1 98.38 89 ASP A C 1
ATOM 709 O O . ASP A 1 89 ? -15.125 -4.578 -11.578 1 98.38 89 ASP A O 1
ATOM 713 N N . SER A 1 90 ? -15.875 -6.27 -10.336 1 98 90 SER A N 1
ATOM 714 C CA . SER A 1 90 ? -16.812 -5.43 -9.594 1 98 90 SER A CA 1
ATOM 715 C C . SER A 1 90 ? -16.062 -4.344 -8.82 1 98 90 SER A C 1
ATOM 717 O O . SER A 1 90 ? -16.5 -3.186 -8.797 1 98 90 SER A O 1
ATOM 719 N N . GLN A 1 91 ? -14.953 -4.676 -8.172 1 97.75 91 GLN A N 1
ATOM 720 C CA . GLN A 1 91 ? -14.148 -3.723 -7.41 1 97.75 91 GLN A CA 1
ATOM 721 C C . GLN A 1 91 ? -13.594 -2.631 -8.32 1 97.75 91 GLN A C 1
ATOM 723 O O . GLN A 1 91 ? -13.758 -1.441 -8.047 1 97.75 91 GLN A O 1
ATOM 728 N N . PHE A 1 92 ? -12.984 -3.037 -9.406 1 98.56 92 PHE A N 1
ATOM 729 C CA . PHE A 1 92 ? -12.383 -2.066 -10.32 1 98.56 92 PHE A CA 1
ATOM 730 C C . PHE A 1 92 ? -13.453 -1.148 -10.906 1 98.56 92 PHE A C 1
ATOM 732 O O . PHE A 1 92 ? -13.234 0.058 -11.039 1 98.56 92 PHE A O 1
ATOM 739 N N . THR A 1 93 ? -14.578 -1.715 -11.281 1 98.31 93 THR A N 1
ATOM 740 C CA . THR A 1 93 ? -15.68 -0.936 -11.844 1 98.31 93 THR A CA 1
ATOM 741 C C . THR A 1 93 ? -16.203 0.077 -10.828 1 98.31 93 THR A C 1
ATOM 743 O O . THR A 1 93 ? -16.406 1.245 -11.164 1 98.31 93 THR A O 1
ATOM 746 N N . PHE A 1 94 ? -16.344 -0.346 -9.672 1 98.06 94 PHE A N 1
ATOM 747 C CA . PHE A 1 94 ? -16.828 0.534 -8.609 1 98.06 94 PHE A CA 1
ATOM 748 C C . PHE A 1 94 ? -15.867 1.694 -8.391 1 98.06 94 PHE A C 1
ATOM 750 O O . PHE A 1 94 ? -16.281 2.854 -8.344 1 98.06 94 PHE A O 1
ATOM 757 N N . PHE A 1 95 ? -14.602 1.406 -8.227 1 97.75 95 PHE A N 1
ATOM 758 C CA . PHE A 1 95 ? -13.617 2.436 -7.93 1 97.75 95 PHE A CA 1
ATOM 759 C C . PHE A 1 95 ? -13.438 3.377 -9.117 1 97.75 95 PHE A C 1
ATOM 761 O O . PHE A 1 95 ? -13.148 4.562 -8.938 1 97.75 95 PHE A O 1
ATOM 768 N N . SER A 1 96 ? -13.633 2.814 -10.336 1 97.75 96 SER A N 1
ATOM 769 C CA . SER A 1 96 ? -13.562 3.676 -11.516 1 97.75 96 SER A CA 1
ATOM 770 C C . SER A 1 96 ? -14.633 4.754 -11.477 1 97.75 96 SER A C 1
ATOM 772 O O . SER A 1 96 ? -14.422 5.871 -11.953 1 97.75 96 SER A O 1
ATOM 774 N N . LYS A 1 97 ? -15.75 4.449 -10.875 1 96.56 97 LYS A N 1
ATOM 775 C CA . LYS A 1 97 ? -16.859 5.395 -10.75 1 96.56 97 LYS A CA 1
ATOM 776 C C . LYS A 1 97 ? -16.719 6.258 -9.5 1 96.56 97 LYS A C 1
ATOM 778 O O . LYS A 1 97 ? -17.328 7.324 -9.398 1 96.56 97 LYS A O 1
ATOM 783 N N . ASN A 1 98 ? -15.945 5.805 -8.578 1 96.12 98 ASN A N 1
ATOM 784 C CA . ASN A 1 98 ? -15.781 6.469 -7.289 1 96.12 98 ASN A CA 1
ATOM 785 C C . ASN A 1 98 ? -14.312 6.555 -6.883 1 96.12 98 ASN A C 1
ATOM 787 O O . ASN A 1 98 ? -13.922 6.039 -5.832 1 96.12 98 ASN A O 1
ATOM 791 N N . PRO A 1 99 ? -13.5 7.242 -7.641 1 96.56 99 PRO A N 1
ATOM 792 C CA . PRO A 1 99 ? -12.055 7.223 -7.414 1 96.56 99 PRO A CA 1
ATOM 793 C C . PRO A 1 99 ? -11.656 7.879 -6.094 1 96.56 99 PRO A C 1
ATOM 795 O O . PRO A 1 99 ? -10.562 7.621 -5.578 1 96.56 99 PRO A O 1
ATOM 798 N N . HIS A 1 100 ? -12.531 8.742 -5.504 1 95.19 100 HIS A N 1
ATOM 799 C CA . HIS A 1 100 ? -12.211 9.406 -4.246 1 95.19 100 HIS A CA 1
ATOM 800 C C . HIS A 1 100 ? -12.008 8.398 -3.121 1 95.19 100 HIS A C 1
ATOM 802 O O . HIS A 1 100 ? -11.25 8.648 -2.186 1 95.19 100 HIS A O 1
ATOM 808 N N . PHE A 1 101 ? -12.609 7.211 -3.213 1 95.5 101 PHE A N 1
ATOM 809 C CA . PHE A 1 101 ? -12.445 6.184 -2.193 1 95.5 101 PHE A CA 1
ATOM 810 C C . PHE A 1 101 ? -11.023 5.633 -2.207 1 95.5 101 PHE A C 1
ATOM 812 O O . PHE A 1 101 ? -10.5 5.23 -1.166 1 95.5 101 PHE A O 1
ATOM 819 N N . VAL A 1 102 ? -10.383 5.594 -3.369 1 95.06 102 VAL A N 1
ATOM 820 C CA . VAL A 1 102 ? -9.016 5.098 -3.49 1 95.06 102 VAL A CA 1
ATOM 821 C C . VAL A 1 102 ? -8.07 6.008 -2.715 1 95.06 102 VAL A C 1
ATOM 823 O O . VAL A 1 102 ? -7.176 5.527 -2.01 1 95.06 102 VAL A O 1
ATOM 826 N N . ILE A 1 103 ? -8.336 7.277 -2.787 1 92.25 103 ILE A N 1
ATOM 827 C CA . ILE A 1 103 ? -7.531 8.242 -2.053 1 92.25 103 ILE A CA 1
ATOM 828 C C . ILE A 1 103 ? -7.645 7.98 -0.553 1 92.25 103 ILE A C 1
ATOM 830 O O . ILE A 1 103 ? -6.633 7.949 0.154 1 92.25 103 ILE A O 1
ATOM 834 N N . ALA A 1 104 ? -8.828 7.727 -0.122 1 90.94 104 ALA A N 1
ATOM 835 C CA . ALA A 1 104 ? -9.086 7.531 1.303 1 90.94 104 ALA A CA 1
ATOM 836 C C . ALA A 1 104 ? -8.469 6.23 1.8 1 90.94 104 ALA A C 1
ATOM 838 O O . ALA A 1 104 ? -7.82 6.203 2.846 1 90.94 104 ALA A O 1
ATOM 839 N N . ILE A 1 105 ? -8.539 5.176 1.037 1 91.62 105 ILE A N 1
ATOM 840 C CA . ILE A 1 105 ? -8.156 3.852 1.52 1 91.62 105 ILE A CA 1
ATOM 841 C C . ILE A 1 105 ? -6.641 3.697 1.452 1 91.62 105 ILE A C 1
ATOM 843 O O . ILE A 1 105 ? -6.051 2.957 2.242 1 91.62 105 ILE A O 1
ATOM 847 N N . LEU A 1 106 ? -6.016 4.379 0.542 1 89.94 106 LEU A N 1
ATOM 848 C CA . LEU A 1 106 ? -4.57 4.258 0.389 1 89.94 106 LEU A CA 1
ATOM 849 C C . LEU A 1 106 ? -3.842 5.25 1.288 1 89.94 106 LEU A C 1
ATOM 851 O O . LEU A 1 106 ? -2.609 5.246 1.354 1 89.94 106 LEU A O 1
ATOM 855 N N . SER A 1 107 ? -4.617 6.055 1.973 1 84.56 107 SER A N 1
ATOM 856 C CA . SER A 1 107 ? -4.008 7.031 2.871 1 84.56 107 SER A CA 1
ATOM 857 C C . SER A 1 107 ? -3.572 6.383 4.18 1 84.56 107 SER A C 1
ATOM 859 O O . SER A 1 107 ? -4.312 6.398 5.164 1 84.56 107 SER A O 1
ATOM 861 N N . GLU A 1 108 ? -2.418 5.926 4.273 1 78.25 108 GLU A N 1
ATOM 862 C CA . GLU A 1 108 ? -1.913 5.18 5.422 1 78.25 108 GLU A CA 1
ATOM 863 C C . GLU A 1 108 ? -1.759 6.082 6.641 1 78.25 108 GLU A C 1
ATOM 865 O O . GLU A 1 108 ? -1.874 5.625 7.781 1 78.25 108 GLU A O 1
ATOM 870 N N . GLY A 1 109 ? -1.549 7.336 6.422 1 75.94 109 GLY A N 1
ATOM 871 C CA . GLY A 1 109 ? -1.453 8.273 7.531 1 75.94 109 GLY A CA 1
ATOM 872 C C . GLY A 1 109 ? -2.725 8.352 8.352 1 75.94 109 GLY A C 1
ATOM 873 O O . GLY A 1 109 ? -2.678 8.641 9.555 1 75.94 109 GLY A O 1
ATOM 874 N N . LEU A 1 110 ? -3.861 8.055 7.715 1 77.44 110 LEU A N 1
ATOM 875 C CA . LEU A 1 110 ? -5.148 8.086 8.406 1 77.44 110 LEU A CA 1
ATOM 876 C C . LEU A 1 110 ? -5.234 6.969 9.438 1 77.44 110 LEU A C 1
ATOM 878 O O . LEU A 1 110 ? -5.797 7.16 10.516 1 77.44 110 LEU A O 1
ATOM 882 N N . ILE A 1 111 ? -4.621 5.922 9.055 1 77.12 111 ILE A N 1
ATOM 883 C CA . ILE A 1 111 ? -4.656 4.75 9.93 1 77.12 111 ILE A CA 1
ATOM 884 C C . ILE A 1 111 ? -3.854 5.027 11.195 1 77.12 111 ILE A C 1
ATOM 886 O O . ILE A 1 111 ? -4.262 4.641 12.297 1 77.12 111 ILE A O 1
ATOM 890 N N . ASP A 1 112 ? -2.873 5.781 11.062 1 76.69 112 ASP A N 1
ATOM 891 C CA . ASP A 1 112 ? -1.989 6.082 12.18 1 76.69 112 ASP A CA 1
ATOM 892 C C . ASP A 1 112 ? -2.572 7.188 13.062 1 76.69 112 ASP A C 1
ATOM 894 O O . ASP A 1 112 ? -2.342 7.215 14.273 1 76.69 112 ASP A O 1
ATOM 898 N N . GLU A 1 113 ? -3.359 7.992 12.562 1 77.12 113 GLU A N 1
ATOM 899 C CA . GLU A 1 113 ? -3.736 9.234 13.227 1 77.12 113 GLU A CA 1
ATOM 900 C C . GLU A 1 113 ? -5.094 9.102 13.914 1 77.12 113 GLU A C 1
ATOM 902 O O . GLU A 1 113 ? -5.418 9.875 14.82 1 77.12 113 GLU A O 1
ATOM 907 N N . SER A 1 114 ? -5.902 8.164 13.477 1 86.69 114 SER A N 1
ATOM 908 C CA . SER A 1 114 ? -7.273 8.07 13.969 1 86.69 114 SER A CA 1
ATOM 909 C C . SER A 1 114 ? -7.648 6.625 14.281 1 86.69 114 SER A C 1
ATOM 911 O O . SER A 1 114 ? -7.879 5.828 13.367 1 86.69 114 SER A O 1
ATOM 913 N N . PRO A 1 115 ? -7.785 6.32 15.555 1 88.38 115 PRO A N 1
ATOM 914 C CA . PRO A 1 115 ? -8.18 4.961 15.922 1 88.38 115 PRO A CA 1
ATOM 915 C C . PRO A 1 115 ? -9.508 4.539 15.297 1 88.38 115 PRO A C 1
ATOM 917 O O . PRO A 1 115 ? -9.688 3.367 14.953 1 88.38 115 PRO A O 1
ATOM 920 N N . SER A 1 116 ? -10.383 5.512 15.219 1 92.12 116 SER A N 1
ATOM 921 C CA . SER A 1 116 ? -11.68 5.191 14.641 1 92.12 116 SER A CA 1
ATOM 922 C C . SER A 1 116 ? -11.547 4.832 13.164 1 92.12 116 SER A C 1
ATOM 924 O O . SER A 1 116 ? -12.156 3.865 12.695 1 92.12 116 SER A O 1
ATOM 926 N N . ILE A 1 117 ? -10.75 5.582 12.445 1 91.25 117 ILE A N 1
ATOM 927 C CA . ILE A 1 117 ? -10.516 5.312 11.031 1 91.25 117 ILE A CA 1
ATOM 928 C C . ILE A 1 117 ? -9.789 3.979 10.875 1 91.25 117 ILE A C 1
ATOM 930 O O . ILE A 1 117 ? -10.117 3.191 9.977 1 91.25 117 ILE A O 1
ATOM 934 N N . GLN A 1 118 ? -8.82 3.756 11.734 1 89.5 118 GLN A N 1
ATOM 935 C CA . GLN A 1 118 ? -8.109 2.482 11.711 1 89.5 118 GLN A CA 1
ATOM 936 C C . GLN A 1 118 ? -9.078 1.311 11.844 1 89.5 118 GLN A C 1
ATOM 938 O O . GLN A 1 118 ? -8.953 0.316 11.125 1 89.5 118 GLN A O 1
ATOM 943 N N . THR A 1 119 ? -10 1.424 12.742 1 93.5 119 THR A N 1
ATOM 944 C CA . THR A 1 119 ? -10.969 0.365 12.984 1 93.5 119 THR A CA 1
ATOM 945 C C . THR A 1 119 ? -11.805 0.103 11.734 1 93.5 119 THR A C 1
ATOM 947 O O . THR A 1 119 ? -12 -1.05 11.344 1 93.5 119 THR A O 1
ATOM 950 N N . ILE A 1 120 ? -12.266 1.169 11.078 1 93.94 120 ILE A N 1
ATOM 951 C CA . ILE A 1 120 ? -13.086 1.027 9.883 1 93.94 120 ILE A CA 1
ATOM 952 C C . ILE A 1 120 ? -12.266 0.386 8.766 1 93.94 120 ILE A C 1
ATOM 954 O O . ILE A 1 120 ? -12.75 -0.503 8.062 1 93.94 120 ILE A O 1
ATOM 958 N N . MET A 1 121 ? -11.062 0.823 8.617 1 92.19 121 MET A N 1
ATOM 959 C CA . MET A 1 121 ? -10.172 0.282 7.594 1 92.19 121 MET A CA 1
ATOM 960 C C . MET A 1 121 ? -9.938 -1.209 7.812 1 92.19 121 MET A C 1
ATOM 962 O O . MET A 1 121 ? -9.969 -1.992 6.859 1 92.19 121 MET A O 1
ATOM 966 N N . LEU A 1 122 ? -9.695 -1.582 9.055 1 90.69 122 LEU A N 1
ATOM 967 C CA . LEU A 1 122 ? -9.477 -2.988 9.375 1 90.69 122 LEU A CA 1
ATOM 968 C C . LEU A 1 122 ? -10.742 -3.805 9.109 1 90.69 122 LEU A C 1
ATOM 970 O O . LEU A 1 122 ? -10.656 -4.945 8.648 1 90.69 122 LEU A O 1
ATOM 974 N N . GLN A 1 123 ? -11.836 -3.219 9.422 1 94.62 123 GLN A N 1
ATOM 975 C CA . GLN A 1 123 ? -13.094 -3.895 9.141 1 94.62 123 GLN A CA 1
ATOM 976 C C . GLN A 1 123 ? -13.281 -4.121 7.641 1 94.62 123 GLN A C 1
ATOM 978 O O . GLN A 1 123 ? -13.781 -5.164 7.219 1 94.62 123 GLN A O 1
ATOM 983 N N . LEU A 1 124 ? -12.914 -3.1 6.863 1 94.62 124 LEU A N 1
ATOM 984 C CA . LEU A 1 124 ? -12.969 -3.209 5.41 1 94.62 124 LEU A CA 1
ATOM 985 C C . LEU A 1 124 ? -12.078 -4.348 4.914 1 94.62 124 LEU A C 1
ATOM 987 O O . LEU A 1 124 ? -12.516 -5.176 4.113 1 94.62 124 LEU A O 1
ATOM 991 N N . ILE A 1 125 ? -10.93 -4.418 5.422 1 92.06 125 ILE A N 1
ATOM 992 C CA . ILE A 1 125 ? -9.961 -5.441 5.047 1 92.06 125 ILE A CA 1
ATOM 993 C C . ILE A 1 125 ? -10.484 -6.82 5.449 1 92.06 125 ILE A C 1
ATOM 995 O O . ILE A 1 125 ? -10.484 -7.75 4.645 1 92.06 125 ILE A O 1
ATOM 999 N N . GLN A 1 126 ? -10.93 -6.93 6.637 1 94.62 126 GLN A N 1
ATOM 1000 C CA . GLN A 1 126 ? -11.406 -8.203 7.16 1 94.62 126 GLN A CA 1
ATOM 1001 C C . GLN A 1 126 ? -12.594 -8.719 6.355 1 94.62 126 GLN A C 1
ATOM 1003 O O . GLN A 1 126 ? -12.688 -9.906 6.055 1 94.62 126 GLN A O 1
ATOM 1008 N N . MET A 1 127 ? -13.469 -7.848 6.129 1 95.75 127 MET A N 1
ATOM 1009 C CA . MET A 1 127 ? -14.648 -8.227 5.355 1 95.75 127 MET A CA 1
ATOM 1010 C C . MET A 1 127 ? -14.25 -8.742 3.975 1 95.75 127 MET A C 1
ATOM 1012 O O . MET A 1 127 ? -14.68 -9.82 3.557 1 95.75 127 MET A O 1
ATOM 1016 N N . LYS A 1 128 ? -13.461 -8 3.26 1 96.19 128 LYS A N 1
ATOM 1017 C CA . LYS A 1 128 ? -13.008 -8.391 1.927 1 96.19 128 LYS A CA 1
ATOM 1018 C C . LYS A 1 128 ? -12.227 -9.703 1.974 1 96.19 128 LYS A C 1
ATOM 1020 O O . LYS A 1 128 ? -12.453 -10.594 1.157 1 96.19 128 LYS A O 1
ATOM 1025 N N . THR A 1 129 ? -11.344 -9.789 2.891 1 96.62 129 THR A N 1
ATOM 1026 C CA . THR A 1 129 ? -10.539 -11 3.055 1 96.62 129 THR A CA 1
ATOM 1027 C C . THR A 1 129 ? -11.438 -12.203 3.355 1 96.62 129 THR A C 1
ATOM 1029 O O . THR A 1 129 ? -11.18 -13.312 2.877 1 96.62 129 THR A O 1
ATOM 1032 N N . GLY A 1 130 ? -12.383 -11.992 4.203 1 97.44 130 GLY A N 1
ATOM 1033 C CA . GLY A 1 130 ? -13.312 -13.07 4.52 1 97.44 130 GLY A CA 1
ATOM 1034 C C . GLY A 1 130 ? -14.031 -13.617 3.301 1 97.44 130 GLY A C 1
ATOM 1035 O O . GLY A 1 130 ? -14.172 -14.828 3.15 1 97.44 130 GLY A O 1
ATOM 1036 N N . ILE A 1 131 ? -14.469 -12.797 2.48 1 97.56 131 ILE A N 1
ATOM 1037 C CA . ILE A 1 131 ? -15.195 -13.188 1.276 1 97.56 131 ILE A CA 1
ATOM 1038 C C . ILE A 1 131 ? -14.258 -13.93 0.329 1 97.56 131 ILE A C 1
ATOM 1040 O O . ILE A 1 131 ? -14.609 -14.992 -0.197 1 97.56 131 ILE A O 1
ATOM 1044 N N . ILE A 1 132 ? -13.078 -13.43 0.123 1 97.75 132 ILE A N 1
ATOM 1045 C CA . ILE A 1 132 ? -12.094 -14.055 -0.755 1 97.75 132 ILE A CA 1
ATOM 1046 C C . ILE A 1 132 ? -11.695 -15.422 -0.202 1 97.75 132 ILE A C 1
ATOM 1048 O O . ILE A 1 132 ? -11.539 -16.375 -0.959 1 97.75 132 ILE A O 1
ATOM 1052 N N . ARG A 1 133 ? -11.57 -15.5 1.123 1 97.75 133 ARG A N 1
ATOM 1053 C CA . ARG A 1 133 ? -11.266 -16.766 1.788 1 97.75 133 ARG A CA 1
ATOM 1054 C C . ARG A 1 133 ? -12.305 -17.828 1.456 1 97.75 133 ARG A C 1
ATOM 1056 O O . ARG A 1 133 ? -11.953 -18.969 1.156 1 97.75 133 ARG A O 1
ATOM 1063 N N . GLN A 1 134 ? -13.508 -17.438 1.516 1 97.19 134 GLN A N 1
ATOM 1064 C CA . GLN A 1 134 ? -14.594 -18.359 1.216 1 97.19 134 GLN A CA 1
ATOM 1065 C C . GLN A 1 134 ? -14.461 -18.922 -0.199 1 97.19 134 GLN A C 1
ATOM 1067 O O . GLN A 1 134 ? -14.617 -20.125 -0.414 1 97.19 134 GLN A O 1
ATOM 1072 N N . ILE A 1 135 ? -14.203 -18.078 -1.104 1 97.56 135 ILE A N 1
ATOM 1073 C CA . ILE A 1 135 ? -14.086 -18.484 -2.502 1 97.56 135 ILE A CA 1
ATOM 1074 C C . ILE A 1 135 ? -12.867 -19.391 -2.682 1 97.56 135 ILE A C 1
ATOM 1076 O O . ILE A 1 135 ? -12.953 -20.438 -3.336 1 97.56 135 ILE A O 1
ATOM 1080 N N . ILE A 1 136 ? -11.75 -19.047 -2.076 1 96.94 136 ILE A N 1
ATOM 1081 C CA . ILE A 1 136 ? -10.5 -19.797 -2.211 1 96.94 136 ILE A CA 1
ATOM 1082 C C . ILE A 1 136 ? -10.648 -21.172 -1.562 1 96.94 136 ILE A C 1
ATOM 1084 O O . ILE A 1 136 ? -10.266 -22.188 -2.148 1 96.94 136 ILE A O 1
ATOM 1088 N N . GLU A 1 137 ? -11.195 -21.203 -0.405 1 96.62 137 GLU A N 1
ATOM 1089 C CA . GLU A 1 137 ? -11.352 -22.469 0.304 1 96.62 137 GLU A CA 1
ATOM 1090 C C . GLU A 1 137 ? -12.297 -23.406 -0.443 1 96.62 137 GLU A C 1
ATOM 1092 O O . GLU A 1 137 ? -12.062 -24.609 -0.515 1 96.62 137 GLU A O 1
ATOM 1097 N N . ARG A 1 138 ? -13.359 -22.891 -0.909 1 95.94 138 ARG A N 1
ATOM 1098 C CA . ARG A 1 138 ? -14.25 -23.688 -1.743 1 95.94 138 ARG A CA 1
ATOM 1099 C C . ARG A 1 138 ? -13.523 -24.203 -2.98 1 95.94 138 ARG A C 1
ATOM 1101 O O . ARG A 1 138 ? -13.711 -25.359 -3.377 1 95.94 138 ARG A O 1
ATOM 1108 N N . GLY A 1 139 ? -12.781 -23.328 -3.639 1 96.06 139 GLY A N 1
ATOM 1109 C CA . GLY A 1 139 ? -12 -23.734 -4.793 1 96.06 139 GLY A CA 1
ATOM 1110 C C . GLY A 1 139 ? -11 -24.828 -4.484 1 96.06 139 GLY A C 1
ATOM 1111 O O . GLY A 1 139 ? -10.805 -25.734 -5.297 1 96.06 139 GLY A O 1
ATOM 1112 N N . LYS A 1 140 ? -10.359 -24.766 -3.361 1 95.44 140 LYS A N 1
ATOM 1113 C CA . LYS A 1 140 ? -9.453 -25.828 -2.934 1 95.44 140 LYS A CA 1
ATOM 1114 C C . LYS A 1 140 ? -10.195 -27.141 -2.725 1 95.44 140 LYS A C 1
ATOM 1116 O O . LYS A 1 1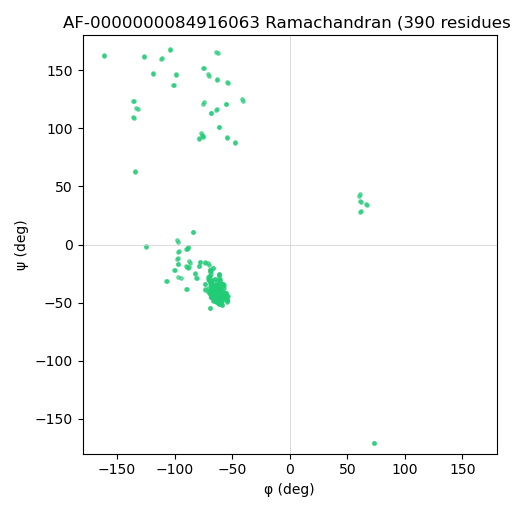40 ? -9.734 -28.203 -3.156 1 95.44 140 LYS A O 1
ATOM 1121 N N . ALA A 1 141 ? -11.32 -27.078 -2.078 1 95 141 ALA A N 1
ATOM 1122 C CA . ALA A 1 141 ? -12.125 -28.266 -1.819 1 95 141 ALA A CA 1
ATOM 1123 C C . ALA A 1 141 ? -12.555 -28.922 -3.123 1 95 141 ALA A C 1
ATOM 1125 O O . ALA A 1 141 ? -12.688 -30.156 -3.186 1 95 141 ALA A O 1
ATOM 1126 N N . LYS A 1 142 ? -12.719 -28.172 -4.176 1 94.94 142 LYS A N 1
ATOM 1127 C CA . LYS A 1 142 ? -13.18 -28.672 -5.469 1 94.94 142 LYS A CA 1
ATOM 1128 C C . LYS A 1 142 ? -12 -28.922 -6.402 1 94.94 142 LYS A C 1
ATOM 1130 O O . LYS A 1 142 ? -12.195 -29.172 -7.598 1 94.94 142 LYS A O 1
ATOM 1135 N N . ASN A 1 143 ? -10.812 -28.75 -5.926 1 94.31 143 ASN A N 1
ATOM 1136 C CA . ASN A 1 143 ? -9.586 -28.938 -6.691 1 94.31 143 ASN A CA 1
ATOM 1137 C C . ASN A 1 143 ? -9.523 -27.984 -7.883 1 94.31 143 ASN A C 1
ATOM 1139 O O . ASN A 1 143 ? -9.117 -28.375 -8.977 1 94.31 143 ASN A O 1
ATOM 1143 N N . GLU A 1 144 ? -10.016 -26.797 -7.637 1 94.88 144 GLU A N 1
ATOM 1144 C CA . GLU A 1 144 ? -9.953 -25.734 -8.633 1 94.88 144 GLU A CA 1
ATOM 1145 C C . GLU A 1 144 ? -8.75 -24.812 -8.383 1 94.88 144 GLU A C 1
ATOM 1147 O O . GLU A 1 144 ? -8.273 -24.156 -9.305 1 94.88 144 GLU A O 1
ATOM 1152 N N . ILE A 1 145 ? -8.32 -24.703 -7.145 1 93.44 145 ILE A N 1
ATOM 1153 C CA . ILE A 1 145 ? -7.191 -23.891 -6.699 1 93.44 145 ILE A CA 1
ATOM 1154 C C . ILE A 1 145 ? -6.129 -24.781 -6.066 1 93.44 145 ILE A C 1
ATOM 1156 O O . ILE A 1 145 ? -6.453 -25.797 -5.434 1 93.44 145 ILE A O 1
ATOM 1160 N N . ASN A 1 146 ? -4.902 -24.328 -6.277 1 88.44 146 ASN A N 1
ATOM 1161 C CA . ASN A 1 146 ? -3.766 -25.078 -5.758 1 88.44 146 ASN A CA 1
ATOM 1162 C C . ASN A 1 146 ? -3.885 -25.312 -4.25 1 88.44 146 ASN A C 1
ATOM 1164 O O . ASN A 1 146 ? -3.826 -24.359 -3.473 1 88.44 146 ASN A O 1
ATOM 1168 N N . ILE A 1 147 ? -3.9 -26.594 -3.822 1 88.5 147 ILE A N 1
ATOM 1169 C CA . ILE A 1 147 ? -4.156 -26.938 -2.43 1 88.5 147 ILE A CA 1
ATOM 1170 C C . ILE A 1 147 ? -2.848 -26.922 -1.644 1 88.5 147 ILE A C 1
ATOM 1172 O O . ILE A 1 147 ? -2.855 -26.938 -0.41 1 88.5 147 ILE A O 1
ATOM 1176 N N . THR A 1 148 ? -1.75 -26.906 -2.33 1 90.56 148 THR A N 1
ATOM 1177 C CA . THR A 1 148 ? -0.458 -27 -1.661 1 90.56 148 THR A CA 1
ATOM 1178 C C . THR A 1 148 ? -0.065 -25.672 -1.043 1 90.56 148 THR A C 1
ATOM 1180 O O . THR A 1 148 ? 0.834 -25.609 -0.201 1 90.56 148 THR A O 1
ATOM 1183 N N . ILE A 1 149 ? -0.76 -24.641 -1.471 1 93.5 149 ILE A N 1
ATOM 1184 C CA . ILE A 1 149 ? -0.459 -23.312 -0.948 1 93.5 149 ILE A CA 1
ATOM 1185 C C . ILE A 1 149 ? -1.475 -22.938 0.13 1 93.5 149 ILE A C 1
ATOM 1187 O O . ILE A 1 149 ? -2.68 -23.141 -0.05 1 93.5 149 ILE A O 1
ATOM 1191 N N . GLU A 1 150 ? -0.941 -22.375 1.181 1 96 150 GLU A N 1
ATOM 1192 C CA . GLU A 1 150 ? -1.809 -21.969 2.281 1 96 150 GLU A CA 1
ATOM 1193 C C . GLU A 1 150 ? -2.787 -20.891 1.84 1 96 150 GLU A C 1
ATOM 1195 O O . GLU A 1 150 ? -2.42 -19.984 1.091 1 96 150 GLU A O 1
ATOM 1200 N N . THR A 1 151 ? -4.027 -21 2.377 1 97.12 151 THR A N 1
ATOM 1201 C CA . THR A 1 151 ? -5.082 -20.062 2.006 1 97.12 151 THR A CA 1
ATOM 1202 C C . THR A 1 151 ? -4.672 -18.641 2.338 1 97.12 151 THR A C 1
ATOM 1204 O O . THR A 1 151 ? -4.855 -17.734 1.522 1 97.12 151 THR A O 1
ATOM 1207 N N . ASP A 1 152 ? -4.074 -18.406 3.459 1 97.12 152 ASP A N 1
ATOM 1208 C CA . ASP A 1 152 ? -3.672 -17.078 3.873 1 97.12 152 ASP A CA 1
ATOM 1209 C C . ASP A 1 152 ? -2.664 -16.469 2.895 1 97.12 152 ASP A C 1
ATOM 1211 O O . ASP A 1 152 ? -2.703 -15.273 2.611 1 97.12 152 ASP A O 1
ATOM 1215 N N . ALA A 1 153 ? -1.792 -17.297 2.445 1 97.12 153 ALA A N 1
ATOM 1216 C CA . ALA A 1 153 ? -0.795 -16.844 1.484 1 97.12 153 ALA A CA 1
ATOM 1217 C C . ALA A 1 153 ? -1.449 -16.438 0.163 1 97.12 153 ALA A C 1
ATOM 1219 O O . ALA A 1 153 ? -1.104 -15.414 -0.426 1 97.12 153 ALA A O 1
ATOM 1220 N N . LEU A 1 154 ? -2.375 -17.25 -0.293 1 97.12 154 LEU A N 1
ATOM 1221 C CA . LEU A 1 154 ? -3.084 -16.969 -1.533 1 97.12 154 LEU A CA 1
ATOM 1222 C C . LEU A 1 154 ? -3.855 -15.656 -1.42 1 97.12 154 LEU A C 1
ATOM 1224 O O . LEU A 1 154 ? -3.822 -14.828 -2.334 1 97.12 154 LEU A O 1
ATOM 1228 N N . ILE A 1 155 ? -4.504 -15.445 -0.298 1 97.69 155 ILE A N 1
ATOM 1229 C CA . ILE A 1 155 ? -5.262 -14.227 -0.045 1 97.69 155 ILE A CA 1
ATOM 1230 C C . ILE A 1 155 ? -4.324 -13.023 -0.053 1 97.69 155 ILE A C 1
ATOM 1232 O O . ILE A 1 155 ? -4.613 -12.008 -0.686 1 97.69 155 ILE A O 1
ATOM 1236 N N . HIS A 1 156 ? -3.203 -13.141 0.638 1 97.69 156 HIS A N 1
ATOM 1237 C CA . HIS A 1 156 ? -2.193 -12.086 0.684 1 97.69 156 HIS A CA 1
ATOM 1238 C C . HIS A 1 156 ? -1.761 -11.68 -0.72 1 97.69 156 HIS A C 1
ATOM 1240 O O . HIS A 1 156 ? -1.722 -10.484 -1.039 1 97.69 156 HIS A O 1
ATOM 1246 N N . ILE A 1 157 ? -1.468 -12.617 -1.549 1 97.38 157 ILE A N 1
ATOM 1247 C CA . ILE A 1 157 ? -0.951 -12.367 -2.891 1 97.38 157 ILE A CA 1
ATOM 1248 C C . ILE A 1 157 ? -2.025 -11.695 -3.742 1 97.38 157 ILE A C 1
ATOM 1250 O O . ILE A 1 157 ? -1.752 -10.703 -4.426 1 97.38 157 ILE A O 1
ATOM 1254 N N . VAL A 1 158 ? -3.252 -12.18 -3.666 1 97.56 158 VAL A N 1
ATOM 1255 C CA . VAL A 1 158 ? -4.344 -11.656 -4.484 1 97.56 158 VAL A CA 1
ATOM 1256 C C . VAL A 1 158 ? -4.691 -10.234 -4.047 1 97.56 158 VAL A C 1
ATOM 1258 O O . VAL A 1 158 ? -4.797 -9.336 -4.875 1 97.56 158 VAL A O 1
ATOM 1261 N N . ILE A 1 159 ? -4.793 -9.992 -2.797 1 97.19 159 ILE A N 1
ATOM 1262 C CA . ILE A 1 159 ? -5.172 -8.688 -2.266 1 97.19 159 ILE A CA 1
ATOM 1263 C C . ILE A 1 159 ? -4.051 -7.68 -2.516 1 97.19 159 ILE A C 1
ATOM 1265 O O . ILE A 1 159 ? -4.312 -6.527 -2.867 1 97.19 159 ILE A O 1
ATOM 1269 N N . SER A 1 160 ? -2.809 -8.141 -2.285 1 97.5 160 SER A N 1
ATOM 1270 C CA . SER A 1 160 ? -1.685 -7.234 -2.506 1 97.5 160 SER A CA 1
ATOM 1271 C C . SER A 1 160 ? -1.6 -6.809 -3.967 1 97.5 160 SER A C 1
ATOM 1273 O O . SER A 1 160 ? -1.282 -5.652 -4.266 1 97.5 160 SER A O 1
ATOM 1275 N N . THR A 1 161 ? -1.827 -7.699 -4.859 1 97.94 161 THR A N 1
ATOM 1276 C CA . THR A 1 161 ? -1.812 -7.395 -6.289 1 97.94 161 THR A CA 1
ATOM 1277 C C . THR A 1 161 ? -2.879 -6.359 -6.629 1 97.94 161 THR A C 1
ATOM 1279 O O . THR A 1 161 ? -2.605 -5.391 -7.34 1 97.94 161 THR A O 1
ATOM 1282 N N . PHE A 1 162 ? -4.0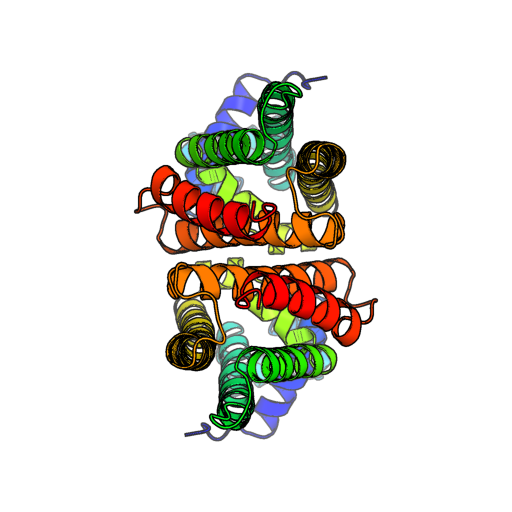23 -6.574 -6.109 1 98.25 162 PHE A N 1
ATOM 1283 C CA . PHE A 1 162 ? -5.117 -5.637 -6.328 1 98.25 162 PHE A CA 1
ATOM 1284 C C . PHE A 1 162 ? -4.762 -4.254 -5.793 1 98.25 162 PHE A C 1
ATOM 1286 O O . PHE A 1 162 ? -4.953 -3.248 -6.477 1 98.25 162 PHE A O 1
ATOM 1293 N N . ARG A 1 163 ? -4.281 -4.211 -4.586 1 95.88 163 ARG A N 1
ATOM 1294 C CA . ARG A 1 163 ? -3.965 -2.943 -3.941 1 95.88 163 ARG A CA 1
ATOM 1295 C C . ARG A 1 163 ? -2.887 -2.189 -4.715 1 95.88 163 ARG A C 1
ATOM 1297 O O . ARG A 1 163 ? -2.961 -0.969 -4.863 1 95.88 163 ARG A O 1
ATOM 1304 N N . MET A 1 164 ? -1.895 -2.908 -5.133 1 96.12 164 MET A N 1
ATOM 1305 C CA . MET A 1 164 ? -0.829 -2.291 -5.918 1 96.12 164 MET A CA 1
ATOM 1306 C C . MET A 1 164 ? -1.38 -1.691 -7.207 1 96.12 164 MET A C 1
ATOM 1308 O O . MET A 1 164 ? -0.948 -0.619 -7.633 1 96.12 164 MET A O 1
ATOM 1312 N N . GLN A 1 165 ? -2.27 -2.379 -7.848 1 97.88 165 GLN A N 1
ATOM 1313 C CA . GLN A 1 165 ? -2.896 -1.857 -9.055 1 97.88 165 GLN A CA 1
ATOM 1314 C C . GLN A 1 165 ? -3.633 -0.55 -8.773 1 97.88 165 GLN A C 1
ATOM 1316 O O . GLN A 1 165 ? -3.568 0.389 -9.57 1 97.88 165 GLN A O 1
ATOM 1321 N N . MET A 1 166 ? -4.293 -0.478 -7.652 1 96.75 166 MET A N 1
ATOM 1322 C CA . MET A 1 166 ? -4.98 0.748 -7.258 1 96.75 166 MET A CA 1
ATOM 1323 C C . MET A 1 166 ? -3.984 1.868 -6.984 1 96.75 166 MET A C 1
ATOM 1325 O O . MET A 1 166 ? -4.234 3.025 -7.328 1 96.75 166 MET A O 1
ATOM 1329 N N . PHE A 1 167 ? -2.922 1.505 -6.414 1 94.31 167 PHE A N 1
ATOM 1330 C CA . PHE A 1 167 ? -1.872 2.477 -6.133 1 94.31 167 PHE A CA 1
ATOM 1331 C C . PHE A 1 167 ? -1.312 3.061 -7.426 1 94.31 167 PHE A C 1
ATOM 1333 O O . PHE A 1 167 ? -1.144 4.277 -7.539 1 94.31 167 PHE A O 1
ATOM 1340 N N . LYS A 1 168 ? -1.017 2.217 -8.32 1 94.12 168 LYS A N 1
ATOM 1341 C CA . LYS A 1 168 ? -0.529 2.674 -9.617 1 94.12 168 LYS A CA 1
ATOM 1342 C C . LYS A 1 168 ? -1.537 3.602 -10.289 1 94.12 168 LYS A C 1
ATOM 1344 O O . LYS A 1 168 ? -1.157 4.605 -10.898 1 94.12 168 LYS A O 1
ATOM 1349 N N . TRP A 1 169 ? -2.766 3.207 -10.188 1 96.69 169 TRP A N 1
ATOM 1350 C CA . TRP A 1 169 ? -3.834 4.008 -10.773 1 96.69 169 TRP A CA 1
ATOM 1351 C C . TRP A 1 169 ? -3.877 5.398 -10.148 1 96.69 169 TRP A C 1
ATOM 1353 O O . TRP A 1 169 ? -3.969 6.402 -10.859 1 96.69 169 TRP A O 1
ATOM 1363 N N . LYS A 1 170 ? -3.768 5.449 -8.875 1 93.81 170 LYS A N 1
ATOM 1364 C CA . LYS A 1 170 ? -3.742 6.723 -8.164 1 93.81 170 LYS A CA 1
ATOM 1365 C C . LYS A 1 170 ? -2.531 7.559 -8.57 1 93.81 170 LYS A C 1
ATOM 1367 O O . LYS A 1 170 ? -2.652 8.758 -8.805 1 93.81 170 LYS A O 1
ATOM 1372 N N . LEU A 1 171 ? -1.396 6.961 -8.617 1 89.56 171 LEU A N 1
ATOM 1373 C CA . LEU A 1 171 ? -0.161 7.645 -8.977 1 89.56 171 LEU A CA 1
ATOM 1374 C C . LEU A 1 171 ? -0.267 8.25 -10.375 1 89.56 171 LEU A C 1
ATOM 1376 O O . LEU A 1 171 ? 0.325 9.297 -10.648 1 89.56 171 LEU A O 1
ATOM 1380 N N . ALA A 1 172 ? -0.988 7.555 -11.211 1 92.88 172 ALA A N 1
ATOM 1381 C CA . ALA A 1 172 ? -1.188 8.031 -12.578 1 92.88 172 ALA A CA 1
ATOM 1382 C C . ALA A 1 172 ? -2.336 9.031 -12.648 1 92.88 172 ALA A C 1
ATOM 1384 O O . ALA A 1 172 ? -2.85 9.32 -13.734 1 92.88 172 ALA A O 1
ATOM 1385 N N . HIS A 1 173 ? -2.82 9.492 -11.555 1 91.5 173 HIS A N 1
ATOM 1386 C CA . HIS A 1 173 ? -3.883 10.484 -11.445 1 91.5 173 HIS A CA 1
ATOM 1387 C C . HIS A 1 173 ? -5.176 9.977 -12.07 1 91.5 173 HIS A C 1
ATOM 1389 O O . HIS A 1 173 ? -5.906 10.742 -12.703 1 91.5 173 HIS A O 1
ATOM 1395 N N . PHE A 1 174 ? -5.309 8.648 -12.039 1 95.75 174 PHE A N 1
ATOM 1396 C CA . PHE A 1 174 ? -6.535 7.984 -12.469 1 95.75 174 PHE A CA 1
ATOM 1397 C C . PHE A 1 174 ? -6.754 8.172 -13.969 1 95.75 174 PHE A C 1
ATOM 1399 O O . PHE A 1 174 ? -7.895 8.281 -14.422 1 95.75 174 PHE A O 1
ATOM 1406 N N . GLU A 1 175 ? -5.688 8.203 -14.75 1 95.19 175 GLU A N 1
ATOM 1407 C CA . GLU A 1 175 ? -5.766 8.609 -16.156 1 95.19 175 GLU A CA 1
ATOM 1408 C C . GLU A 1 175 ? -5.863 7.398 -17.078 1 95.19 175 GLU A C 1
ATOM 1410 O O . GLU A 1 175 ? -6.227 7.535 -18.234 1 95.19 175 GLU A O 1
ATOM 1415 N N . PHE A 1 176 ? -5.543 6.262 -16.594 1 95.75 176 PHE A N 1
ATOM 1416 C CA . PHE A 1 176 ? -5.633 5.105 -17.484 1 95.75 176 PHE A CA 1
ATOM 1417 C C . PHE A 1 176 ? -6.863 4.266 -17.156 1 95.75 176 PHE A C 1
ATOM 1419 O O . PHE A 1 176 ? -7.535 4.512 -16.156 1 95.75 176 PHE A O 1
ATOM 1426 N N . ASN A 1 177 ? -7.184 3.342 -18.047 1 97.75 177 ASN A N 1
ATOM 1427 C CA . ASN A 1 177 ? -8.328 2.453 -17.844 1 97.75 177 ASN A CA 1
ATOM 1428 C C . ASN A 1 177 ? -8.023 1.369 -16.812 1 97.75 177 ASN A C 1
ATOM 1430 O O . ASN A 1 177 ? -7.555 0.284 -17.172 1 97.75 177 ASN A O 1
ATOM 1434 N N . ASN A 1 178 ? -8.367 1.67 -15.609 1 97.38 178 ASN A N 1
ATOM 1435 C CA . ASN A 1 178 ? -8.023 0.788 -14.5 1 97.38 178 ASN A CA 1
ATOM 1436 C C . ASN A 1 178 ? -8.836 -0.506 -14.539 1 97.38 178 ASN A C 1
ATOM 1438 O O . ASN A 1 178 ? -8.375 -1.544 -14.055 1 97.38 178 ASN A O 1
ATOM 1442 N N . VAL A 1 179 ? -10.086 -0.495 -15.078 1 98.38 179 VAL A N 1
ATOM 1443 C CA . VAL A 1 179 ? -10.898 -1.703 -15.172 1 98.38 179 VAL A CA 1
ATOM 1444 C C . VAL A 1 179 ? -10.219 -2.713 -16.094 1 98.38 179 VAL A C 1
ATOM 1446 O O . VAL A 1 179 ? -10.047 -3.879 -15.734 1 98.38 179 VAL A O 1
ATOM 1449 N N . GLU A 1 180 ? -9.766 -2.248 -17.188 1 98.31 180 GLU A N 1
ATOM 1450 C CA . GLU A 1 180 ? -9.109 -3.119 -18.156 1 98.31 180 GLU A CA 1
ATOM 1451 C C . GLU A 1 180 ? -7.766 -3.611 -17.625 1 98.31 180 GLU A C 1
ATOM 1453 O O . GLU A 1 180 ? -7.516 -4.82 -17.578 1 98.31 180 GLU A O 1
ATOM 1458 N N . GLU A 1 181 ? -6.887 -2.717 -17.219 1 97.75 181 GLU A N 1
ATOM 1459 C CA . GLU A 1 181 ? -5.551 -3.078 -16.766 1 97.75 181 GLU A CA 1
ATOM 1460 C C . GLU A 1 181 ? -5.609 -3.891 -15.477 1 97.75 181 GLU A C 1
ATOM 1462 O O . GLU A 1 181 ? -4.82 -4.816 -15.281 1 97.75 181 GLU A O 1
ATOM 1467 N N . GLY A 1 182 ? -6.535 -3.486 -14.617 1 98.44 182 GLY A N 1
ATOM 1468 C CA . GLY A 1 182 ? -6.707 -4.227 -13.383 1 98.44 182 GLY A CA 1
ATOM 1469 C C . GLY A 1 182 ? -7.172 -5.652 -13.594 1 98.44 182 GLY A C 1
ATOM 1470 O O . GLY A 1 182 ? -6.625 -6.586 -12.992 1 98.44 182 GLY A O 1
ATOM 1471 N N . ASN A 1 183 ? -8.18 -5.773 -14.414 1 98.44 183 ASN A N 1
ATOM 1472 C CA . ASN A 1 183 ? -8.672 -7.121 -14.688 1 98.44 183 ASN A CA 1
ATOM 1473 C C . ASN A 1 183 ? -7.602 -7.98 -15.359 1 98.44 183 ASN A C 1
ATOM 1475 O O . ASN A 1 183 ? -7.527 -9.188 -15.117 1 98.44 183 ASN A O 1
ATOM 1479 N N . LYS A 1 184 ? -6.793 -7.359 -16.188 1 98 184 LYS A N 1
ATOM 1480 C CA . LYS A 1 184 ? -5.703 -8.086 -16.828 1 98 184 LYS A CA 1
ATOM 1481 C C . LYS A 1 184 ? -4.715 -8.625 -15.797 1 98 184 LYS A C 1
ATOM 1483 O O . LYS A 1 184 ? -4.352 -9.805 -15.836 1 98 184 LYS A O 1
ATOM 1488 N N . ILE A 1 185 ? -4.293 -7.793 -14.875 1 98.06 185 ILE A N 1
ATOM 1489 C CA . ILE A 1 185 ? -3.305 -8.203 -13.883 1 98.06 185 ILE A CA 1
ATOM 1490 C C . ILE A 1 185 ? -3.924 -9.227 -12.93 1 98.06 185 ILE A C 1
ATOM 1492 O O . ILE A 1 185 ? -3.252 -10.164 -12.492 1 98.06 185 ILE A O 1
ATOM 1496 N N . MET A 1 186 ? -5.195 -9.07 -12.594 1 97.94 186 MET A N 1
ATOM 1497 C CA . MET A 1 186 ? -5.84 -10.039 -11.711 1 97.94 186 MET A CA 1
ATOM 1498 C C . MET A 1 186 ? -5.996 -11.383 -12.406 1 97.94 186 MET A C 1
ATOM 1500 O O . MET A 1 186 ? -5.844 -12.43 -11.773 1 97.94 186 MET A O 1
ATOM 1504 N N . LYS A 1 187 ? -6.359 -11.359 -13.656 1 97.06 187 LYS A N 1
ATOM 1505 C CA . LYS A 1 187 ? -6.418 -12.602 -14.406 1 97.06 187 LYS A CA 1
ATOM 1506 C C . LYS A 1 187 ? -5.082 -13.344 -14.359 1 97.06 187 LYS A C 1
ATOM 1508 O O . LYS A 1 187 ? -5.047 -14.562 -14.211 1 97.06 187 LYS A O 1
ATOM 1513 N N . THR A 1 188 ? -4.023 -12.602 -14.492 1 96 188 THR A N 1
ATOM 1514 C CA . THR A 1 188 ? -2.684 -13.172 -14.461 1 96 188 THR A CA 1
ATOM 1515 C C . THR A 1 188 ? -2.404 -13.828 -13.109 1 96 188 THR A C 1
ATOM 1517 O O . THR A 1 188 ? -1.94 -14.969 -13.047 1 96 188 THR A O 1
ATOM 1520 N N . VAL A 1 189 ? -2.684 -13.156 -12.016 1 95.81 189 VAL A N 1
ATOM 1521 C CA . VAL A 1 189 ? -2.383 -13.703 -10.695 1 95.81 189 VAL A CA 1
ATOM 1522 C C . VAL A 1 189 ? -3.295 -14.898 -10.414 1 95.81 189 VAL A C 1
ATOM 1524 O O . VAL A 1 189 ? -2.869 -15.883 -9.805 1 95.81 189 VAL A O 1
ATOM 1527 N N . LEU A 1 190 ? -4.531 -14.852 -10.883 1 95.25 190 LEU A N 1
ATOM 1528 C CA . LEU A 1 190 ? -5.465 -15.945 -10.664 1 95.25 190 LEU A CA 1
ATOM 1529 C C . LEU A 1 190 ? -5.059 -17.172 -11.469 1 95.25 190 LEU A C 1
ATOM 1531 O O . LEU A 1 190 ? -5.281 -18.312 -11.031 1 95.25 190 LEU A O 1
ATOM 1535 N N . GLN A 1 191 ? -4.445 -16.953 -12.578 1 92.5 191 GLN A N 1
ATOM 1536 C CA . GLN A 1 191 ? -3.893 -18.062 -13.352 1 92.5 191 GLN A CA 1
ATOM 1537 C C . GLN A 1 191 ? -2.771 -18.75 -12.594 1 92.5 191 GLN A C 1
ATOM 1539 O O . GLN A 1 191 ? -2.621 -19.969 -12.68 1 92.5 191 GLN A O 1
ATOM 1544 N N . LEU A 1 192 ? -2.023 -18 -11.852 1 91.06 192 LEU A N 1
ATOM 1545 C CA . LEU A 1 192 ? -0.89 -18.531 -11.102 1 91.06 192 LEU A CA 1
ATOM 1546 C C . LEU A 1 192 ? -1.364 -19.406 -9.945 1 91.06 192 LEU A C 1
ATOM 1548 O O . LEU A 1 192 ? -0.682 -20.359 -9.555 1 91.06 192 LEU A O 1
ATOM 1552 N N . ILE A 1 193 ? -2.531 -19.141 -9.43 1 89.81 193 ILE A N 1
ATOM 1553 C CA . ILE A 1 193 ? -2.938 -19.844 -8.227 1 89.81 193 ILE A CA 1
ATOM 1554 C C . ILE A 1 193 ? -3.838 -21.031 -8.602 1 89.81 193 ILE A C 1
ATOM 1556 O O . ILE A 1 193 ? -4.18 -21.844 -7.75 1 89.81 193 ILE A O 1
ATOM 1560 N N . GLU A 1 194 ? -4.234 -21 -9.781 1 87.19 194 GLU A N 1
ATOM 1561 C CA . GLU A 1 194 ? -5.094 -22.062 -10.273 1 87.19 194 GLU A CA 1
ATOM 1562 C C . GLU A 1 194 ? -4.312 -23.375 -10.422 1 87.19 194 GLU A C 1
ATOM 1564 O O . GLU A 1 194 ? -3.094 -23.359 -10.609 1 87.19 194 GLU A O 1
ATOM 1569 N N . ILE A 1 195 ? -5.043 -24.469 -10.172 1 69.81 195 ILE A N 1
ATOM 1570 C CA . ILE A 1 195 ? -4.434 -25.781 -10.391 1 69.81 195 ILE A CA 1
ATOM 1571 C C . ILE A 1 195 ? -4.215 -26 -11.883 1 69.81 195 ILE A C 1
ATOM 1573 O O . ILE A 1 195 ? -5.117 -25.766 -12.688 1 69.81 195 ILE A O 1
ATOM 1577 N N . LYS A 1 196 ? -2.828 -26.047 -12.195 1 62.91 196 LYS A N 1
ATOM 1578 C CA . LYS A 1 196 ? -2.5 -26.391 -13.57 1 62.91 196 LYS A CA 1
ATOM 1579 C C . LYS A 1 196 ? -3.01 -27.797 -13.93 1 62.91 196 LYS A C 1
ATOM 1581 O O . LYS A 1 196 ? -2.779 -28.75 -13.188 1 62.91 196 LYS A O 1
ATOM 1586 N N . LYS A 1 197 ? -4.219 -27.844 -14.68 1 52.31 197 LYS A N 1
ATOM 1587 C CA . LYS A 1 197 ? -4.586 -29.141 -15.242 1 52.31 197 LYS A CA 1
ATOM 1588 C C . LYS A 1 197 ? -3.484 -29.688 -16.141 1 52.31 197 LYS A C 1
ATOM 1590 O O . LYS A 1 197 ? -2.754 -28.906 -16.766 1 52.31 197 LYS A O 1
ATOM 1595 N N . MET B 1 1 ? 27.312 10.25 -6.555 1 37.88 1 MET B N 1
ATOM 1596 C CA . MET B 1 1 ? 28.25 10.633 -5.504 1 37.88 1 MET B CA 1
ATOM 1597 C C . MET B 1 1 ? 27.531 10.797 -4.168 1 37.88 1 MET B C 1
ATOM 1599 O O . MET B 1 1 ? 26.453 11.391 -4.102 1 37.88 1 MET B O 1
ATOM 1603 N N . LYS B 1 2 ? 27.906 9.898 -3.293 1 51.34 2 LYS B N 1
ATOM 1604 C CA . LYS B 1 2 ? 27.375 10.078 -1.939 1 51.34 2 LYS B CA 1
ATOM 1605 C C . LYS B 1 2 ? 27.547 11.516 -1.473 1 51.34 2 LYS B C 1
ATOM 1607 O O . LYS B 1 2 ? 28.672 12.047 -1.463 1 51.34 2 LYS B O 1
ATOM 1612 N N . THR B 1 3 ? 26.625 12.453 -1.723 1 55.62 3 THR B N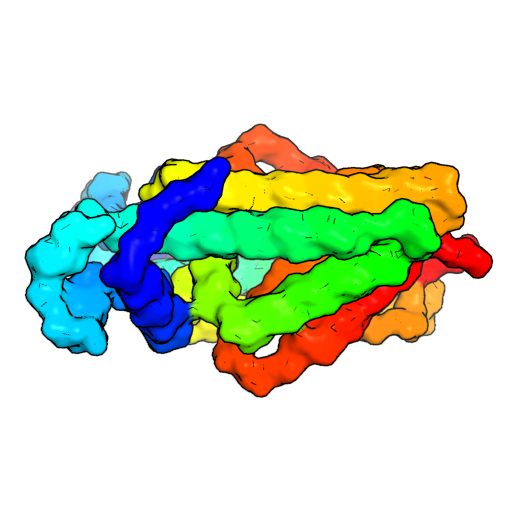 1
ATOM 1613 C CA . THR B 1 3 ? 26.828 13.781 -1.16 1 55.62 3 THR B CA 1
ATOM 1614 C C . THR B 1 3 ? 27.359 13.688 0.27 1 55.62 3 THR B C 1
ATOM 1616 O O . THR B 1 3 ? 27 12.766 1.004 1 55.62 3 THR B O 1
ATOM 1619 N N . LYS B 1 4 ? 28.484 14.297 0.548 1 66.5 4 LYS B N 1
ATOM 1620 C CA . LYS B 1 4 ? 29.156 14.344 1.842 1 66.5 4 LYS B CA 1
ATOM 1621 C C . LYS B 1 4 ? 28.219 14.867 2.928 1 66.5 4 LYS B C 1
ATOM 1623 O O . LYS B 1 4 ? 27.812 16.031 2.895 1 66.5 4 LYS B O 1
ATOM 1628 N N . VAL B 1 5 ? 27.516 13.961 3.637 1 79.69 5 VAL B N 1
ATOM 1629 C CA . VAL B 1 5 ? 26.656 14.273 4.77 1 79.69 5 VAL B CA 1
ATOM 1630 C C . VAL B 1 5 ? 27.5 14.57 6 1 79.69 5 VAL B C 1
ATOM 1632 O O . VAL B 1 5 ? 28.438 13.828 6.312 1 79.69 5 VAL B O 1
ATOM 1635 N N . SER B 1 6 ? 27.375 15.75 6.586 1 86.44 6 SER B N 1
ATOM 1636 C CA . SER B 1 6 ? 28.109 16.109 7.789 1 86.44 6 SER B CA 1
ATOM 1637 C C . SER B 1 6 ? 27.75 15.211 8.961 1 86.44 6 SER B C 1
ATOM 1639 O O . SER B 1 6 ? 26.734 14.516 8.922 1 86.44 6 SER B O 1
ATOM 1641 N N . SER B 1 7 ? 28.562 15.258 9.969 1 88.62 7 SER B N 1
ATOM 1642 C CA . SER B 1 7 ? 28.328 14.461 11.172 1 88.62 7 SER B CA 1
ATOM 1643 C C . SER B 1 7 ? 27.031 14.875 11.852 1 88.62 7 SER B C 1
ATOM 1645 O O . SER B 1 7 ? 26.281 14.031 12.344 1 88.62 7 SER B O 1
ATOM 1647 N N . ARG B 1 8 ? 26.766 16.156 11.82 1 88.81 8 ARG B N 1
ATOM 1648 C CA . ARG B 1 8 ? 25.547 16.672 12.453 1 88.81 8 ARG B CA 1
ATOM 1649 C C . ARG B 1 8 ? 24.312 16.25 11.68 1 88.81 8 ARG B C 1
ATOM 1651 O O . ARG B 1 8 ? 23.297 15.875 12.273 1 88.81 8 ARG B O 1
ATOM 1658 N N . GLN B 1 9 ? 24.422 16.312 10.43 1 90.31 9 GLN B N 1
ATOM 1659 C CA . GLN B 1 9 ? 23.312 15.883 9.594 1 90.31 9 GLN B CA 1
ATOM 1660 C C . GLN B 1 9 ? 23 14.406 9.812 1 90.31 9 GLN B C 1
ATOM 1662 O O . GLN B 1 9 ? 21.828 14.008 9.883 1 90.31 9 GLN B O 1
ATOM 1667 N N . GLN B 1 10 ? 24.062 13.664 9.992 1 91.81 10 GLN B N 1
ATOM 1668 C CA . GLN B 1 10 ? 23.891 12.234 10.25 1 91.81 10 GLN B CA 1
ATOM 1669 C C . GLN B 1 10 ? 23.188 12 11.586 1 91.81 10 GLN B C 1
ATOM 1671 O O . GLN B 1 10 ? 22.328 11.117 11.703 1 91.81 10 GLN B O 1
ATOM 1676 N N . GLU B 1 11 ? 23.594 12.727 12.523 1 92.44 11 GLU B N 1
ATOM 1677 C CA . GLU B 1 11 ? 22.953 12.641 13.828 1 92.44 11 GLU B CA 1
ATOM 1678 C C . GLU B 1 11 ? 21.469 12.984 13.75 1 92.44 11 GLU B C 1
ATOM 1680 O O . GLU B 1 11 ? 20.625 12.305 14.352 1 92.44 11 GLU B O 1
ATOM 1685 N N . ILE B 1 12 ? 21.219 14.008 13.023 1 92.12 12 ILE B N 1
ATOM 1686 C CA . ILE B 1 12 ? 19.828 14.453 12.859 1 92.12 12 ILE B CA 1
ATOM 1687 C C . ILE B 1 12 ? 19.016 13.367 12.164 1 92.12 12 ILE B C 1
ATOM 1689 O O . ILE B 1 12 ? 17.891 13.07 12.578 1 92.12 12 ILE B O 1
ATOM 1693 N N . ILE B 1 13 ? 19.578 12.773 11.219 1 91.81 13 ILE B N 1
ATOM 1694 C CA . ILE B 1 13 ? 18.906 11.727 10.461 1 91.81 13 ILE B CA 1
ATOM 1695 C C . ILE B 1 13 ? 18.625 10.531 11.367 1 91.81 13 ILE B C 1
ATOM 1697 O O . ILE B 1 13 ? 17.547 9.953 11.328 1 91.81 13 ILE B O 1
ATOM 1701 N N . GLU B 1 14 ? 19.578 10.211 12.203 1 92.88 14 GLU B N 1
ATOM 1702 C CA . GLU B 1 14 ? 19.406 9.094 13.125 1 92.88 14 GLU B CA 1
ATOM 1703 C C . GLU B 1 14 ? 18.281 9.359 14.117 1 92.88 14 GLU B C 1
ATOM 1705 O O . GLU B 1 14 ? 17.438 8.492 14.352 1 92.88 14 GLU B O 1
ATOM 1710 N N . ILE B 1 15 ? 18.25 10.523 14.633 1 94.62 15 ILE B N 1
ATOM 1711 C CA . ILE B 1 15 ? 17.219 10.898 15.578 1 94.62 15 ILE B CA 1
ATOM 1712 C C . ILE B 1 15 ? 15.867 10.977 14.867 1 94.62 15 ILE B C 1
ATOM 1714 O O . ILE B 1 15 ? 14.836 10.609 15.438 1 94.62 15 ILE B O 1
ATOM 1718 N N . SER B 1 16 ? 15.875 11.461 13.617 1 94.81 16 SER B N 1
ATOM 1719 C CA . SER B 1 16 ? 14.656 11.492 12.82 1 94.81 16 SER B CA 1
ATOM 1720 C C . SER B 1 16 ? 14.031 10.102 12.695 1 94.81 16 SER B C 1
ATOM 1722 O O . SER B 1 16 ? 12.812 9.953 12.758 1 94.81 16 SER B O 1
ATOM 1724 N N . GLY B 1 17 ? 14.867 9.141 12.492 1 94.62 17 GLY B N 1
ATOM 1725 C CA . GLY B 1 17 ? 14.375 7.773 12.438 1 94.62 17 GLY B CA 1
ATOM 1726 C C . GLY B 1 17 ? 13.641 7.352 13.695 1 94.62 17 GLY B C 1
ATOM 1727 O O . GLY B 1 17 ? 12.578 6.73 13.617 1 94.62 17 GLY B O 1
ATOM 1728 N N . LYS B 1 18 ? 14.211 7.727 14.82 1 94.5 18 LYS B N 1
ATOM 1729 C CA . LYS B 1 18 ? 13.586 7.422 16.109 1 94.5 18 LYS B CA 1
ATOM 1730 C C . LYS B 1 18 ? 12.227 8.094 16.219 1 94.5 18 LYS B C 1
ATOM 1732 O O . LYS B 1 18 ? 11.258 7.477 16.672 1 94.5 18 LYS B O 1
ATOM 1737 N N . ILE B 1 19 ? 12.188 9.305 15.836 1 94.62 19 ILE B N 1
ATOM 1738 C CA . ILE B 1 19 ? 10.953 10.07 15.922 1 94.62 19 ILE B CA 1
ATOM 1739 C C . ILE B 1 19 ? 9.906 9.461 14.984 1 94.62 19 ILE B C 1
ATOM 1741 O O . ILE B 1 19 ? 8.734 9.344 15.352 1 94.62 19 ILE B O 1
ATOM 1745 N N . LEU B 1 20 ? 10.32 9.078 13.828 1 92.81 20 LEU B N 1
ATOM 1746 C CA . LEU B 1 20 ? 9.414 8.453 12.867 1 92.81 20 LEU B CA 1
ATOM 1747 C C . LEU B 1 20 ? 8.789 7.191 13.461 1 92.81 20 LEU B C 1
ATOM 1749 O O . LEU B 1 20 ? 7.586 6.957 13.305 1 92.81 20 LEU B O 1
ATOM 1753 N N . LEU B 1 21 ? 9.562 6.414 14.125 1 91.81 21 LEU B N 1
ATOM 1754 C CA . LEU B 1 21 ? 9.086 5.168 14.711 1 91.81 21 LEU B CA 1
ATOM 1755 C C . LEU B 1 21 ? 8.086 5.434 15.828 1 91.81 21 LEU B C 1
ATOM 1757 O O . LEU B 1 21 ? 7.102 4.711 15.977 1 91.81 21 LEU B O 1
ATOM 1761 N N . GLU B 1 22 ? 8.289 6.484 16.547 1 91.31 22 GLU B N 1
ATOM 1762 C CA . GLU B 1 22 ? 7.488 6.762 17.734 1 91.31 22 GLU B CA 1
ATOM 1763 C C . GLU B 1 22 ? 6.246 7.578 17.391 1 91.31 22 GLU B C 1
ATOM 1765 O O . GLU B 1 22 ? 5.176 7.363 17.953 1 91.31 22 GLU B O 1
ATOM 1770 N N . LYS B 1 23 ? 6.473 8.57 16.406 1 89.81 23 LYS B N 1
ATOM 1771 C CA . LYS B 1 23 ? 5.418 9.562 16.219 1 89.81 23 LYS B CA 1
ATOM 1772 C C . LYS B 1 23 ? 4.949 9.617 14.773 1 89.81 23 LYS B C 1
ATOM 1774 O O . LYS B 1 23 ? 4.035 10.375 14.438 1 89.81 23 LYS B O 1
ATOM 1779 N N . GLY B 1 24 ? 5.562 8.805 13.906 1 88.94 24 GLY B N 1
ATOM 1780 C CA . GLY B 1 24 ? 5.164 8.812 12.508 1 88.94 24 GLY B CA 1
ATOM 1781 C C . GLY B 1 24 ? 5.625 10.047 11.758 1 88.94 24 GLY B C 1
ATOM 1782 O O . GLY B 1 24 ? 6.422 10.828 12.273 1 88.94 24 GLY B O 1
ATOM 1783 N N . ILE B 1 25 ? 5.152 10.219 10.555 1 87.31 25 ILE B N 1
ATOM 1784 C CA . ILE B 1 25 ? 5.566 11.289 9.656 1 87.31 25 ILE B CA 1
ATOM 1785 C C . ILE B 1 25 ? 5.102 12.633 10.203 1 87.31 25 ILE B C 1
ATOM 1787 O O . ILE B 1 25 ? 5.844 13.617 10.156 1 87.31 25 ILE B O 1
ATOM 1791 N N . LYS B 1 26 ? 3.959 12.711 10.672 1 83.75 26 LYS B N 1
ATOM 1792 C CA . LYS B 1 26 ? 3.41 13.953 11.195 1 83.75 26 LYS B CA 1
ATOM 1793 C C . LYS B 1 26 ? 4.18 14.414 12.43 1 83.75 26 LYS B C 1
ATOM 1795 O O . LYS B 1 26 ? 4.293 15.617 12.688 1 83.75 26 LYS B O 1
ATOM 1800 N N . GLY B 1 27 ? 4.68 13.461 13.094 1 88.5 27 GLY B N 1
ATOM 1801 C CA . GLY B 1 27 ? 5.406 13.781 14.312 1 88.5 27 GLY B CA 1
ATOM 1802 C C . GLY B 1 27 ? 6.816 14.281 14.062 1 88.5 27 GLY B C 1
ATOM 1803 O O . GLY B 1 27 ? 7.445 14.859 14.945 1 88.5 27 GLY B O 1
ATOM 1804 N N . LEU B 1 28 ? 7.246 13.992 12.891 1 91.62 28 LEU B N 1
ATOM 1805 C CA . LEU B 1 28 ? 8.586 14.469 12.547 1 91.62 28 LEU B CA 1
ATOM 1806 C C . LEU B 1 28 ? 8.562 15.961 12.219 1 91.62 28 LEU B C 1
ATOM 1808 O O . LEU B 1 28 ? 8.25 16.344 11.094 1 91.62 28 LEU B O 1
ATOM 1812 N N . THR B 1 29 ? 8.875 16.75 13.234 1 90.56 29 THR B N 1
ATOM 1813 C CA . THR B 1 29 ? 8.938 18.203 13.094 1 90.56 29 THR B CA 1
ATOM 1814 C C . THR B 1 29 ? 10.281 18.734 13.586 1 90.56 29 THR B C 1
ATOM 1816 O O . THR B 1 29 ? 10.992 18.047 14.312 1 90.56 29 THR B O 1
ATOM 1819 N N . THR B 1 30 ? 10.492 19.953 13.117 1 90.44 30 THR B N 1
ATOM 1820 C CA . THR B 1 30 ? 11.719 20.578 13.602 1 90.44 30 THR B CA 1
ATOM 1821 C C . THR B 1 30 ? 11.648 20.797 15.109 1 90.44 30 THR B C 1
ATOM 1823 O O . THR B 1 30 ? 12.664 20.672 15.805 1 90.44 30 THR B O 1
ATOM 1826 N N . LYS B 1 31 ? 10.469 21.062 15.57 1 92.25 31 LYS B N 1
ATOM 1827 C CA . LYS B 1 31 ? 10.266 21.234 17 1 92.25 31 LYS B CA 1
ATOM 1828 C C . LYS B 1 31 ? 10.562 19.938 17.766 1 92.25 31 LYS B C 1
ATOM 1830 O O . LYS B 1 31 ? 11.281 19.953 18.766 1 92.25 31 LYS B O 1
ATOM 1835 N N . ALA B 1 32 ? 10.062 18.859 17.344 1 93.5 32 ALA B N 1
ATOM 1836 C CA . ALA B 1 32 ? 10.289 17.562 17.969 1 93.5 32 ALA B CA 1
ATOM 1837 C C . ALA B 1 32 ? 11.766 17.172 17.922 1 93.5 32 ALA B C 1
ATOM 1839 O O . ALA B 1 32 ? 12.312 16.656 18.906 1 93.5 32 ALA B O 1
ATOM 1840 N N . LEU B 1 33 ? 12.367 17.438 16.828 1 93.81 33 LEU B N 1
ATOM 1841 C CA . LEU B 1 33 ? 13.789 17.141 16.641 1 93.81 33 LEU B CA 1
ATOM 1842 C C . LEU B 1 33 ? 14.648 17.953 17.594 1 93.81 33 LEU B C 1
ATOM 1844 O O . LEU B 1 33 ? 15.562 17.422 18.219 1 93.81 33 LEU B O 1
ATOM 1848 N N . ALA B 1 34 ? 14.352 19.234 17.594 1 93.69 34 ALA B N 1
ATOM 1849 C CA . ALA B 1 34 ? 15.086 20.125 18.484 1 93.69 34 ALA B CA 1
ATOM 1850 C C . ALA B 1 34 ? 14.984 19.672 19.938 1 93.69 34 ALA B C 1
ATOM 1852 O O . ALA B 1 34 ? 15.984 19.641 20.656 1 93.69 34 ALA B O 1
ATOM 1853 N N . ALA B 1 35 ? 13.836 19.266 20.312 1 94 35 ALA B N 1
ATOM 1854 C CA . ALA B 1 35 ? 13.594 18.812 21.688 1 94 35 ALA B CA 1
ATOM 1855 C C . ALA B 1 35 ? 14.383 17.531 21.984 1 94 35 ALA B C 1
ATOM 1857 O O . ALA B 1 35 ? 14.992 17.406 23.047 1 94 35 ALA B O 1
ATOM 1858 N N . GLU B 1 36 ? 14.375 16.609 21.094 1 92.62 36 GLU B N 1
ATOM 1859 C CA . GLU B 1 36 ? 15.039 15.328 21.297 1 92.62 36 GLU B CA 1
ATOM 1860 C C . GLU B 1 36 ? 16.562 15.492 21.328 1 92.62 36 GLU B C 1
ATOM 1862 O O . GLU B 1 36 ? 17.25 14.75 22.031 1 92.62 36 GLU B O 1
ATOM 1867 N N . MET B 1 37 ? 17.062 16.438 20.578 1 92.5 37 MET B N 1
ATOM 1868 C CA . MET B 1 37 ? 18.5 16.594 20.438 1 92.5 37 MET B CA 1
ATOM 1869 C C . MET B 1 37 ? 19.031 17.656 21.406 1 92.5 37 MET B C 1
ATOM 1871 O O . MET B 1 37 ? 20.234 17.875 21.5 1 92.5 37 MET B O 1
ATOM 1875 N N . ASN B 1 38 ? 18.094 18.266 22.062 1 92.44 38 ASN B N 1
ATOM 1876 C CA . ASN B 1 38 ? 18.453 19.375 22.938 1 92.44 38 ASN B CA 1
ATOM 1877 C C . ASN B 1 38 ? 19.125 20.516 22.172 1 92.44 38 ASN B C 1
ATOM 1879 O O . ASN B 1 38 ? 20.188 20.984 22.578 1 92.44 38 ASN B O 1
ATOM 1883 N N . PHE B 1 39 ? 18.594 20.781 21.062 1 88.88 39 PHE B N 1
ATOM 1884 C CA . PHE B 1 39 ? 18.984 21.906 20.203 1 88.88 39 PHE B CA 1
ATOM 1885 C C . PHE B 1 39 ? 17.875 22.953 20.156 1 88.88 39 PHE B C 1
ATOM 1887 O O . PHE B 1 39 ? 16.734 22.688 20.547 1 88.88 39 PHE B O 1
ATOM 1894 N N . SER B 1 40 ? 18.297 24.188 19.75 1 89.19 40 SER B N 1
ATOM 1895 C CA . SER B 1 40 ? 17.281 25.141 19.312 1 89.19 40 SER B CA 1
ATOM 1896 C C . SER B 1 40 ? 16.734 24.797 17.938 1 89.19 40 SER B C 1
ATOM 1898 O O . SER B 1 40 ? 17.422 24.141 17.141 1 89.19 40 SER B O 1
ATOM 1900 N N . GLU B 1 41 ? 15.492 25.156 17.641 1 89.25 41 GLU B N 1
ATOM 1901 C CA . GLU B 1 41 ? 14.945 24.938 16.312 1 89.25 41 GLU B CA 1
ATOM 1902 C C . GLU B 1 41 ? 15.797 25.641 15.25 1 89.25 41 GLU B C 1
ATOM 1904 O O . GLU B 1 41 ? 15.969 25.109 14.148 1 89.25 41 GLU B O 1
ATOM 1909 N N . SER B 1 42 ? 16.375 26.781 15.578 1 90.81 42 SER B N 1
ATOM 1910 C CA . SER B 1 42 ? 17.234 27.531 14.664 1 90.81 42 SER B CA 1
ATOM 1911 C C . SER B 1 42 ? 18.484 26.734 14.305 1 90.81 42 SER B C 1
ATOM 1913 O O . SER B 1 42 ? 18.969 26.812 13.172 1 90.81 42 SER B O 1
ATOM 1915 N N . ALA B 1 43 ? 18.984 26.062 15.211 1 89.94 43 ALA B N 1
ATOM 1916 C CA . ALA B 1 43 ? 20.156 25.25 14.961 1 89.94 43 ALA B CA 1
ATOM 1917 C C . ALA B 1 43 ? 19.859 24.156 13.93 1 89.94 43 ALA B C 1
ATOM 1919 O O . ALA B 1 43 ? 20.719 23.844 13.094 1 89.94 43 ALA B O 1
ATOM 1920 N N . ILE B 1 44 ? 18.688 23.547 14.023 1 90.38 44 ILE B N 1
ATOM 1921 C CA . ILE B 1 44 ? 18.281 22.531 13.047 1 90.38 44 ILE B CA 1
ATOM 1922 C C . ILE B 1 44 ? 18.234 23.156 11.656 1 90.38 44 ILE B C 1
ATOM 1924 O O . ILE B 1 44 ? 18.688 22.531 10.68 1 90.38 44 ILE B O 1
ATOM 1928 N N . TYR B 1 45 ? 17.812 24.359 11.578 1 90.81 45 TYR B N 1
ATOM 1929 C CA . TYR B 1 45 ? 17.641 25.047 10.305 1 90.81 45 TYR B CA 1
ATOM 1930 C C . TYR B 1 45 ? 18.984 25.344 9.656 1 90.81 45 TYR B C 1
ATOM 1932 O O . TYR B 1 45 ? 19.078 25.531 8.438 1 90.81 45 TYR B O 1
ATOM 1940 N N . ARG B 1 46 ? 20 25.375 10.43 1 91.38 46 ARG B N 1
ATOM 1941 C CA . ARG B 1 46 ? 21.344 25.578 9.898 1 91.38 46 ARG B CA 1
ATOM 1942 C C . ARG B 1 46 ? 21.797 24.359 9.086 1 91.38 46 ARG B C 1
ATOM 1944 O O . ARG B 1 46 ? 22.625 24.5 8.172 1 91.38 46 ARG B O 1
ATOM 1951 N N . HIS B 1 47 ? 21.188 23.266 9.422 1 91.12 47 HIS B N 1
ATOM 1952 C CA . HIS B 1 47 ? 21.609 22.031 8.766 1 91.12 47 HIS B CA 1
ATOM 1953 C C . HIS B 1 47 ? 20.562 21.562 7.754 1 91.12 47 HIS B C 1
ATOM 1955 O O . HIS B 1 47 ? 20.906 20.875 6.785 1 91.12 47 HIS B O 1
ATOM 1961 N N . PHE B 1 48 ? 19.266 21.891 8.094 1 92.62 48 PHE B N 1
ATOM 1962 C CA . PHE B 1 48 ? 18.172 21.531 7.199 1 92.62 48 PHE B CA 1
ATOM 1963 C C . PHE B 1 48 ? 17.203 22.688 7.051 1 92.62 48 PHE B C 1
ATOM 1965 O O . PHE B 1 48 ? 16.625 23.156 8.039 1 92.62 48 PHE B O 1
ATOM 1972 N N . PRO B 1 49 ? 17.031 23.047 5.816 1 90.25 49 PRO B N 1
ATOM 1973 C CA . PRO B 1 49 ? 16.141 24.188 5.609 1 90.25 49 PRO B CA 1
ATOM 1974 C C . PRO B 1 49 ? 14.68 23.859 5.895 1 90.25 49 PRO B C 1
ATOM 1976 O O . PRO B 1 49 ? 13.867 24.766 6.062 1 90.25 49 PRO B O 1
ATOM 1979 N N . SER B 1 50 ? 14.328 22.547 5.938 1 88.38 50 SER B N 1
ATOM 1980 C CA . SER B 1 50 ? 12.945 22.141 6.172 1 88.38 50 SER B CA 1
ATOM 1981 C C . SER B 1 50 ? 12.859 20.688 6.621 1 88.38 50 SER B C 1
ATOM 1983 O O . SER B 1 50 ? 13.836 19.938 6.504 1 88.38 50 SER B O 1
ATOM 1985 N N . LYS B 1 51 ? 11.75 20.359 7.164 1 86.62 51 LYS B N 1
ATOM 1986 C CA . LYS B 1 51 ? 11.492 18.969 7.512 1 86.62 51 LYS B CA 1
ATOM 1987 C C . LYS B 1 51 ? 11.531 18.078 6.273 1 86.62 51 LYS B C 1
ATOM 1989 O O . LYS B 1 51 ? 11.961 16.922 6.344 1 86.62 51 LYS B O 1
ATOM 1994 N N . GLU B 1 52 ? 11.125 18.562 5.141 1 90.25 52 GLU B N 1
ATOM 1995 C CA . GLU B 1 52 ? 11.156 17.812 3.885 1 90.25 52 GLU B CA 1
ATOM 1996 C C . GLU B 1 52 ? 12.578 17.453 3.484 1 90.25 52 GLU B C 1
ATOM 1998 O O . GLU B 1 52 ? 12.828 16.359 2.988 1 90.25 52 GLU B O 1
ATOM 2003 N N . ALA B 1 53 ? 13.406 18.359 3.697 1 92.56 53 ALA B N 1
ATOM 2004 C CA . ALA B 1 53 ? 14.812 18.141 3.363 1 92.56 53 ALA B CA 1
ATOM 2005 C C . ALA B 1 53 ? 15.391 17 4.195 1 92.56 53 ALA B C 1
ATOM 2007 O O . ALA B 1 53 ? 16.25 16.25 3.719 1 92.56 53 ALA B O 1
ATOM 2008 N N . ILE B 1 54 ? 14.969 16.922 5.395 1 92.62 54 ILE B N 1
ATOM 2009 C CA . ILE B 1 54 ? 15.398 15.836 6.273 1 92.62 54 ILE B CA 1
ATOM 2010 C C . ILE B 1 54 ? 14.938 14.492 5.703 1 92.62 54 ILE B C 1
ATOM 2012 O O . ILE B 1 54 ? 15.727 13.555 5.586 1 92.62 54 ILE B O 1
ATOM 2016 N N . LEU B 1 55 ? 13.711 14.43 5.344 1 93.12 55 LEU B N 1
ATOM 2017 C CA . LEU B 1 55 ? 13.141 13.219 4.77 1 93.12 55 LEU B CA 1
ATOM 2018 C C . LEU B 1 55 ? 13.828 12.859 3.457 1 93.12 55 LEU B C 1
ATOM 2020 O O . LEU B 1 55 ? 14.055 11.68 3.168 1 93.12 55 LEU B O 1
ATOM 2024 N N . GLU B 1 56 ? 14.055 13.867 2.668 1 94.06 56 GLU B N 1
ATOM 2025 C CA . GLU B 1 56 ? 14.75 13.641 1.408 1 94.06 56 GLU B CA 1
ATOM 2026 C C . GLU B 1 56 ? 16.094 12.969 1.641 1 94.06 56 GLU B C 1
ATOM 2028 O O . GLU B 1 56 ? 16.453 12.016 0.943 1 94.06 56 GLU B O 1
ATOM 2033 N N . LEU B 1 57 ? 16.812 13.492 2.574 1 93.94 57 LEU B N 1
ATOM 2034 C CA . LEU B 1 57 ? 18.109 12.922 2.865 1 93.94 57 LEU B CA 1
ATOM 2035 C C . LEU B 1 57 ? 17.969 11.492 3.389 1 93.94 57 LEU B C 1
ATOM 2037 O O . LEU B 1 57 ? 18.75 10.609 3.018 1 93.94 57 LEU B O 1
ATOM 2041 N N . LEU B 1 5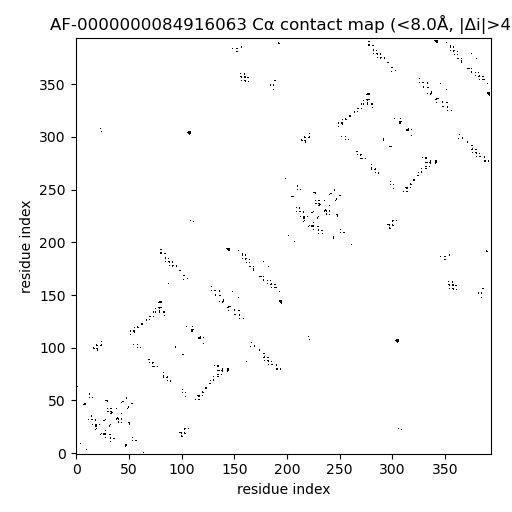8 ? 17.062 11.297 4.281 1 94.06 58 LEU B N 1
ATOM 2042 C CA . LEU B 1 58 ? 16.781 9.961 4.816 1 94.06 58 LEU B CA 1
ATOM 2043 C C . LEU B 1 58 ? 16.469 8.977 3.693 1 94.06 58 LEU B C 1
ATOM 2045 O O . LEU B 1 58 ? 17.031 7.879 3.66 1 94.06 58 LEU B O 1
ATOM 2049 N N . LEU B 1 59 ? 15.633 9.312 2.77 1 94.81 59 LEU B N 1
ATOM 2050 C CA . LEU B 1 59 ? 15.227 8.453 1.667 1 94.81 59 LEU B CA 1
ATOM 2051 C C . LEU B 1 59 ? 16.375 8.242 0.683 1 94.81 59 LEU B C 1
ATOM 2053 O O . LEU B 1 59 ? 16.5 7.172 0.086 1 94.81 59 LEU B O 1
ATOM 2057 N N . ASN B 1 60 ? 17.125 9.297 0.482 1 95.12 60 ASN B N 1
ATOM 2058 C CA . ASN B 1 60 ? 18.312 9.141 -0.358 1 95.12 60 ASN B CA 1
ATOM 2059 C C . ASN B 1 60 ? 19.297 8.133 0.235 1 95.12 60 ASN B C 1
ATOM 2061 O O . ASN B 1 60 ? 19.906 7.352 -0.496 1 95.12 60 ASN B O 1
ATOM 2065 N N . GLU B 1 61 ? 19.453 8.227 1.51 1 94 61 GLU B N 1
ATOM 2066 C CA . GLU B 1 61 ? 20.266 7.223 2.178 1 94 61 GLU B CA 1
ATOM 2067 C C . GLU B 1 61 ? 19.734 5.812 1.926 1 94 61 GLU B C 1
ATOM 2069 O O . GLU B 1 61 ? 20.516 4.887 1.688 1 94 61 GLU B O 1
ATOM 2074 N N . LEU B 1 62 ? 18.469 5.656 2.039 1 95.31 62 LEU B N 1
ATOM 2075 C CA . LEU B 1 62 ? 17.844 4.367 1.753 1 95.31 62 LEU B CA 1
ATOM 2076 C C . LEU B 1 62 ? 18.109 3.939 0.316 1 95.31 62 LEU B C 1
ATOM 2078 O O . LEU B 1 62 ? 18.453 2.779 0.064 1 95.31 62 LEU B O 1
ATOM 2082 N N . TYR B 1 63 ? 17.938 4.863 -0.609 1 95.94 63 TYR B N 1
ATOM 2083 C CA . TYR B 1 63 ? 18.172 4.582 -2.02 1 95.94 63 TYR B CA 1
ATOM 2084 C C . TYR B 1 63 ? 19.578 4.031 -2.238 1 95.94 63 TYR B C 1
ATOM 2086 O O . TYR B 1 63 ? 19.75 3.002 -2.893 1 95.94 63 TYR B O 1
ATOM 2094 N N . PHE B 1 64 ? 20.547 4.711 -1.667 1 94.94 64 PHE B N 1
ATOM 2095 C CA . PHE B 1 64 ? 21.938 4.328 -1.889 1 94.94 64 PHE B CA 1
ATOM 2096 C C . PHE B 1 64 ? 22.25 2.986 -1.23 1 94.94 64 PHE B C 1
ATOM 2098 O O . PHE B 1 64 ? 22.875 2.119 -1.839 1 94.94 64 PHE B O 1
ATOM 2105 N N . SER B 1 65 ? 21.797 2.859 -0.01 1 95.25 65 SER B N 1
ATOM 2106 C CA . SER B 1 65 ? 22 1.599 0.695 1 95.25 65 SER B CA 1
ATOM 2107 C C . SER B 1 65 ? 21.359 0.433 -0.055 1 95.25 65 SER B C 1
ATOM 2109 O O . SER B 1 65 ? 21.984 -0.615 -0.229 1 95.25 65 SER B O 1
ATOM 2111 N N . MET B 1 66 ? 20.172 0.606 -0.487 1 96.38 66 MET B N 1
ATOM 2112 C CA . MET B 1 66 ? 19.438 -0.427 -1.215 1 96.38 66 MET B CA 1
ATOM 2113 C C . MET B 1 66 ? 20.125 -0.741 -2.543 1 96.38 66 MET B C 1
ATOM 2115 O O . MET B 1 66 ? 20.281 -1.909 -2.898 1 96.38 66 MET B O 1
ATOM 2119 N N . SER B 1 67 ? 20.438 0.308 -3.264 1 96.31 67 SER B N 1
ATOM 2120 C CA . SER B 1 67 ? 21.094 0.139 -4.555 1 96.31 67 SER B CA 1
ATOM 2121 C C . SER B 1 67 ? 22.359 -0.693 -4.422 1 96.31 67 SER B C 1
ATOM 2123 O O . SER B 1 67 ? 22.562 -1.66 -5.164 1 96.31 67 SER B O 1
ATOM 2125 N N . GLU B 1 68 ? 23.125 -0.34 -3.469 1 96.56 68 GLU B N 1
ATOM 2126 C CA . GLU B 1 68 ? 24.391 -1.045 -3.26 1 96.56 68 GLU B CA 1
ATOM 2127 C C . GLU B 1 68 ? 24.141 -2.502 -2.879 1 96.56 68 GLU B C 1
ATOM 2129 O O . GLU B 1 68 ? 24.766 -3.408 -3.445 1 96.56 68 GLU B O 1
ATOM 2134 N N . ARG B 1 69 ? 23.281 -2.754 -1.988 1 96.62 69 ARG B N 1
ATOM 2135 C CA . ARG B 1 69 ? 23.016 -4.098 -1.48 1 96.62 69 ARG B CA 1
ATOM 2136 C C . ARG B 1 69 ? 22.406 -4.98 -2.561 1 96.62 69 ARG B C 1
ATOM 2138 O O . ARG B 1 69 ? 22.859 -6.105 -2.783 1 96.62 69 ARG B O 1
ATOM 2145 N N . LEU B 1 70 ? 21.406 -4.504 -3.262 1 96.69 70 LEU B N 1
ATOM 2146 C CA . LEU B 1 70 ? 20.641 -5.332 -4.199 1 96.69 70 LEU B CA 1
ATOM 2147 C C . LEU B 1 70 ? 21.469 -5.602 -5.457 1 96.69 70 LEU B C 1
ATOM 2149 O O . LEU B 1 70 ? 21.422 -6.707 -6.004 1 96.69 70 LEU B O 1
ATOM 2153 N N . HIS B 1 71 ? 22.203 -4.617 -5.914 1 95.44 71 HIS B N 1
ATOM 2154 C CA . HIS B 1 71 ? 23.062 -4.848 -7.074 1 95.44 71 HIS B CA 1
ATOM 2155 C C . HIS B 1 71 ? 24.125 -5.902 -6.781 1 95.44 71 HIS B C 1
ATOM 2157 O O . HIS B 1 71 ? 24.484 -6.684 -7.66 1 95.44 71 HIS B O 1
ATOM 2163 N N . ALA B 1 72 ? 24.578 -5.875 -5.582 1 95.56 72 ALA B N 1
ATOM 2164 C CA . ALA B 1 72 ? 25.625 -6.828 -5.191 1 95.56 72 ALA B CA 1
ATOM 2165 C C . ALA B 1 72 ? 25.062 -8.25 -5.152 1 95.56 72 ALA B C 1
ATOM 2167 O O . ALA B 1 72 ? 25.828 -9.219 -5.223 1 95.56 72 ALA B O 1
ATOM 2168 N N . LEU B 1 73 ? 23.781 -8.43 -5.016 1 94.56 73 LEU B N 1
ATOM 2169 C CA . LEU B 1 73 ? 23.172 -9.742 -4.848 1 94.56 73 LEU B CA 1
ATOM 2170 C C . LEU B 1 73 ? 22.828 -10.352 -6.199 1 94.56 73 LEU B C 1
ATOM 2172 O O . LEU B 1 73 ? 22.578 -11.562 -6.297 1 94.56 73 LEU B O 1
ATOM 2176 N N . VAL B 1 74 ? 22.75 -9.5 -7.191 1 93.62 74 VAL B N 1
ATOM 2177 C CA . VAL B 1 74 ? 22.438 -10.023 -8.516 1 93.62 74 VAL B CA 1
ATOM 2178 C C . VAL B 1 74 ? 23.562 -10.961 -8.969 1 93.62 74 VAL B C 1
ATOM 2180 O O . VAL B 1 74 ? 24.734 -10.57 -8.992 1 93.62 74 VAL B O 1
ATOM 2183 N N . ASN B 1 75 ? 23.234 -12.117 -9.141 1 90.5 75 ASN B N 1
ATOM 2184 C CA . ASN B 1 75 ? 24.188 -13.156 -9.516 1 90.5 75 ASN B CA 1
ATOM 2185 C C . ASN B 1 75 ? 23.656 -14.023 -10.656 1 90.5 75 ASN B C 1
ATOM 2187 O O . ASN B 1 75 ? 22.719 -14.797 -10.469 1 90.5 75 ASN B O 1
ATOM 2191 N N . GLN B 1 76 ? 24.312 -14 -11.742 1 86.38 76 GLN B N 1
ATOM 2192 C CA . GLN B 1 76 ? 23.859 -14.695 -12.945 1 86.38 76 GLN B CA 1
ATOM 2193 C C . GLN B 1 76 ? 24.047 -16.203 -12.812 1 86.38 76 GLN B C 1
ATOM 2195 O O . GLN B 1 76 ? 23.438 -16.969 -13.562 1 86.38 76 GLN B O 1
ATOM 2200 N N . ASP B 1 77 ? 24.828 -16.625 -11.883 1 91.56 77 ASP B N 1
ATOM 2201 C CA . ASP B 1 77 ? 25.141 -18.047 -11.734 1 91.56 77 ASP B CA 1
ATOM 2202 C C . ASP B 1 77 ? 24.125 -18.734 -10.828 1 91.56 77 ASP B C 1
ATOM 2204 O O . ASP B 1 77 ? 24.109 -19.953 -10.719 1 91.56 77 ASP B O 1
ATOM 2208 N N . LEU B 1 78 ? 23.234 -18.016 -10.281 1 94.62 78 LEU B N 1
ATOM 2209 C CA . LEU B 1 78 ? 22.219 -18.578 -9.414 1 94.62 78 LEU B CA 1
ATOM 2210 C C . LEU B 1 78 ? 20.906 -18.781 -10.172 1 94.62 78 LEU B C 1
ATOM 2212 O O . LEU B 1 78 ? 20.609 -18.031 -11.102 1 94.62 78 LEU B O 1
ATOM 2216 N N . HIS B 1 79 ? 20.188 -19.906 -9.742 1 95.56 79 HIS B N 1
ATOM 2217 C CA . HIS B 1 79 ? 18.797 -20.016 -10.188 1 95.56 79 HIS B CA 1
ATOM 2218 C C . HIS B 1 79 ? 18 -18.766 -9.852 1 95.56 79 HIS B C 1
ATOM 2220 O O . HIS B 1 79 ? 18.172 -18.188 -8.773 1 95.56 79 HIS B O 1
ATOM 2226 N N . ALA B 1 80 ? 17.156 -18.297 -10.734 1 95.88 80 ALA B N 1
ATOM 2227 C CA . ALA B 1 80 ? 16.422 -17.047 -10.586 1 95.88 80 ALA B CA 1
ATOM 2228 C C . ALA B 1 80 ? 15.656 -17.016 -9.266 1 95.88 80 ALA B C 1
ATOM 2230 O O . ALA B 1 80 ? 15.648 -16 -8.57 1 95.88 80 ALA B O 1
ATOM 2231 N N . LYS B 1 81 ? 15.016 -18.078 -8.93 1 95.69 81 LYS B N 1
ATOM 2232 C CA . LYS B 1 81 ? 14.258 -18.156 -7.684 1 95.69 81 LYS B CA 1
ATOM 2233 C C . LYS B 1 81 ? 15.164 -17.922 -6.477 1 95.69 81 LYS B C 1
ATOM 2235 O O . LYS B 1 81 ? 14.82 -17.141 -5.582 1 95.69 81 LYS B O 1
ATOM 2240 N N . THR B 1 82 ? 16.312 -18.625 -6.461 1 96.56 82 THR B N 1
ATOM 2241 C CA . THR B 1 82 ? 17.266 -18.469 -5.367 1 96.56 82 THR B CA 1
ATOM 2242 C C . THR B 1 82 ? 17.781 -17.031 -5.289 1 96.56 82 THR B C 1
ATOM 2244 O O . THR B 1 82 ? 17.938 -16.484 -4.199 1 96.56 82 THR B O 1
ATOM 2247 N N . ASN B 1 83 ? 18.062 -16.469 -6.402 1 97.62 83 ASN B N 1
ATOM 2248 C CA . ASN B 1 83 ? 18.516 -15.086 -6.477 1 97.62 83 ASN B CA 1
ATOM 2249 C C . ASN B 1 83 ? 17.469 -14.133 -5.883 1 97.62 83 ASN B C 1
ATOM 2251 O O . ASN B 1 83 ? 17.812 -13.25 -5.102 1 97.62 83 ASN B O 1
ATOM 2255 N N . LEU B 1 84 ? 16.234 -14.312 -6.223 1 97.81 84 LEU B N 1
ATOM 2256 C CA . LEU B 1 84 ? 15.148 -13.484 -5.703 1 97.81 84 LEU B CA 1
ATOM 2257 C C . LEU B 1 84 ? 14.969 -13.711 -4.207 1 97.81 84 LEU B C 1
ATOM 2259 O O . LEU B 1 84 ? 14.711 -12.766 -3.457 1 97.81 84 LEU B O 1
ATOM 2263 N N . GLU B 1 85 ? 15.07 -14.953 -3.811 1 97.62 85 GLU B N 1
ATOM 2264 C CA . GLU B 1 85 ? 14.969 -15.25 -2.385 1 97.62 85 GLU B CA 1
ATOM 2265 C C . GLU B 1 85 ? 16.031 -14.508 -1.587 1 97.62 85 GLU B C 1
ATOM 2267 O O . GLU B 1 85 ? 15.75 -13.945 -0.527 1 97.62 85 GLU B O 1
ATOM 2272 N N . LEU B 1 86 ? 17.25 -14.492 -2.1 1 97.56 86 LEU B N 1
ATOM 2273 C CA . LEU B 1 86 ? 18.344 -13.789 -1.442 1 97.56 86 LEU B CA 1
ATOM 2274 C C . LEU B 1 86 ? 18.094 -12.281 -1.421 1 97.56 86 LEU B C 1
ATOM 2276 O O . LEU B 1 86 ? 18.359 -11.617 -0.42 1 97.56 86 LEU B O 1
ATOM 2280 N N . LEU B 1 87 ? 17.594 -11.789 -2.496 1 97.81 87 LEU B N 1
ATOM 2281 C CA . LEU B 1 87 ? 17.281 -10.367 -2.607 1 97.81 87 LEU B CA 1
ATOM 2282 C C . LEU B 1 87 ? 16.266 -9.953 -1.547 1 97.81 87 LEU B C 1
ATOM 2284 O O . LEU B 1 87 ? 16.5 -9 -0.799 1 97.81 87 LEU B O 1
ATOM 2288 N N . PHE B 1 88 ? 15.18 -10.648 -1.413 1 98.31 88 PHE B N 1
ATOM 2289 C CA . PHE B 1 88 ? 14.125 -10.266 -0.489 1 98.31 88 PHE B CA 1
ATOM 2290 C C . PHE B 1 88 ? 14.539 -10.531 0.953 1 98.31 88 PHE B C 1
ATOM 2292 O O . PHE B 1 88 ? 14.156 -9.797 1.863 1 98.31 88 PHE B O 1
ATOM 2299 N N . ASP B 1 89 ? 15.328 -11.602 1.146 1 98.38 89 ASP B N 1
ATOM 2300 C CA . ASP B 1 89 ? 15.891 -11.805 2.477 1 98.38 89 ASP B CA 1
ATOM 2301 C C . ASP B 1 89 ? 16.719 -10.602 2.908 1 98.38 89 ASP B C 1
ATOM 2303 O O . ASP B 1 89 ? 16.656 -10.164 4.062 1 98.38 89 ASP B O 1
ATOM 2307 N N . SER B 1 90 ? 17.516 -10.117 2.012 1 98.06 90 SER B N 1
ATOM 2308 C CA . SER B 1 90 ? 18.312 -8.922 2.273 1 98.06 90 SER B CA 1
ATOM 2309 C C . SER B 1 90 ? 17.422 -7.734 2.619 1 98.06 90 SER B C 1
ATOM 2311 O O . SER B 1 90 ? 17.719 -6.98 3.547 1 98.06 90 SER B O 1
ATOM 2313 N N . GLN B 1 91 ? 16.312 -7.543 1.898 1 97.75 91 GLN B N 1
ATOM 2314 C CA . GLN B 1 91 ? 15.367 -6.457 2.146 1 97.75 91 GLN B CA 1
ATOM 2315 C C . GLN B 1 91 ? 14.742 -6.578 3.535 1 97.75 91 GLN B C 1
ATOM 2317 O O . GLN B 1 91 ? 14.773 -5.625 4.316 1 97.75 91 GLN B O 1
ATOM 2322 N N . PHE B 1 92 ? 14.242 -7.746 3.842 1 98.56 92 PHE B N 1
ATOM 2323 C CA . PHE B 1 92 ? 13.594 -7.941 5.133 1 98.56 92 PHE B CA 1
ATOM 2324 C C . PHE B 1 92 ? 14.586 -7.738 6.273 1 98.56 92 PHE B C 1
ATOM 2326 O O . PHE B 1 92 ? 14.258 -7.141 7.297 1 98.56 92 PHE B O 1
ATOM 2333 N N . THR B 1 93 ? 15.781 -8.258 6.117 1 98.31 93 THR B N 1
ATOM 2334 C CA . THR B 1 93 ? 16.812 -8.117 7.133 1 98.31 93 THR B CA 1
ATOM 2335 C C . THR B 1 93 ? 17.172 -6.648 7.34 1 98.31 93 THR B C 1
ATOM 2337 O O . THR B 1 93 ? 17.281 -6.188 8.477 1 98.31 93 THR B O 1
ATOM 2340 N N . PHE B 1 94 ? 17.312 -5.977 6.305 1 98 94 PHE B N 1
ATOM 2341 C CA . PHE B 1 94 ? 17.641 -4.555 6.379 1 98 94 PHE B CA 1
ATOM 2342 C C . PHE B 1 94 ? 16.547 -3.787 7.113 1 98 94 PHE B C 1
ATOM 2344 O O . PHE B 1 94 ? 16.844 -3.006 8.023 1 98 94 PHE B O 1
ATOM 2351 N N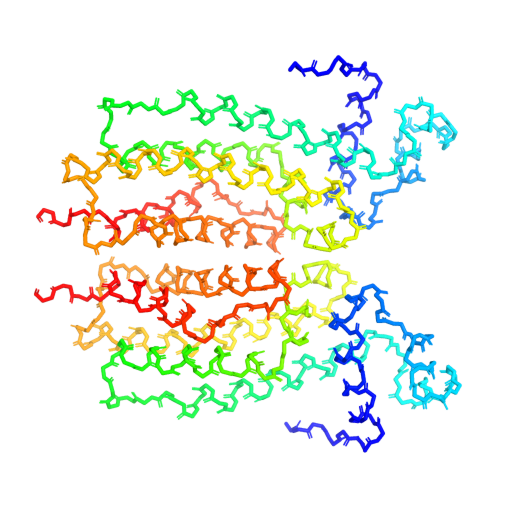 . PHE B 1 95 ? 15.32 -3.957 6.719 1 97.75 95 PHE B N 1
ATOM 2352 C CA . PHE B 1 95 ? 14.211 -3.207 7.301 1 97.75 95 PHE B CA 1
ATOM 2353 C C . PHE B 1 95 ? 14 -3.596 8.758 1 97.75 95 PHE B C 1
ATOM 2355 O O . PHE B 1 95 ? 13.578 -2.773 9.57 1 97.75 95 PHE B O 1
ATOM 2362 N N . SER B 1 96 ? 14.32 -4.879 9.07 1 97.69 96 SER B N 1
ATOM 2363 C CA . SER B 1 96 ? 14.219 -5.301 10.461 1 97.69 96 SER B CA 1
ATOM 2364 C C . SER B 1 96 ? 15.172 -4.508 11.352 1 97.69 96 SER B C 1
ATOM 2366 O O . SER B 1 96 ? 14.867 -4.234 12.508 1 97.69 96 SER B O 1
ATOM 2368 N N . LYS B 1 97 ? 16.281 -4.086 10.797 1 96.5 97 LYS B N 1
ATOM 2369 C CA . LYS B 1 97 ? 17.281 -3.305 11.531 1 96.5 97 LYS B CA 1
ATOM 2370 C C . LYS B 1 97 ? 16.969 -1.812 11.438 1 96.5 97 LYS B C 1
ATOM 2372 O O . LYS B 1 97 ? 17.469 -1.024 12.258 1 96.5 97 LYS B O 1
ATOM 2377 N N . ASN B 1 98 ? 16.203 -1.439 10.477 1 96.06 98 ASN B N 1
ATOM 2378 C CA . ASN B 1 98 ? 15.906 -0.038 10.211 1 96.06 98 ASN B CA 1
ATOM 2379 C C . ASN B 1 98 ? 14.414 0.174 9.953 1 96.06 98 ASN B C 1
ATOM 2381 O O . ASN B 1 98 ? 14.031 0.65 8.883 1 96.06 98 ASN B O 1
ATOM 2385 N N . PRO B 1 99 ? 13.578 -0.094 10.922 1 96.56 99 PRO B N 1
ATOM 2386 C CA . PRO B 1 99 ? 12.133 -0.084 10.688 1 96.56 99 PRO B CA 1
ATOM 2387 C C . PRO B 1 99 ? 11.594 1.312 10.375 1 96.56 99 PRO B C 1
ATOM 2389 O O . PRO B 1 99 ? 10.508 1.445 9.797 1 96.56 99 PRO B O 1
ATOM 2392 N N . HIS B 1 100 ? 12.336 2.393 10.742 1 95.19 100 HIS B N 1
ATOM 2393 C CA . HIS B 1 100 ? 11.883 3.754 10.477 1 95.19 100 HIS B CA 1
ATOM 2394 C C . HIS B 1 100 ? 11.734 4.012 8.984 1 95.19 100 HIS B C 1
ATOM 2396 O O . HIS B 1 100 ? 10.906 4.82 8.57 1 95.19 100 HIS B O 1
ATOM 2402 N N . PHE B 1 101 ? 12.461 3.289 8.141 1 95.5 101 PHE B N 1
ATOM 2403 C CA . PHE B 1 101 ? 12.359 3.453 6.695 1 95.5 101 PHE B CA 1
ATOM 2404 C C . PHE B 1 101 ? 11.008 2.959 6.191 1 95.5 101 PHE B C 1
ATOM 2406 O O . PHE B 1 101 ? 10.477 3.48 5.207 1 95.5 101 PHE B O 1
ATOM 2413 N N . VAL B 1 102 ? 10.43 1.953 6.84 1 95.06 102 VAL B N 1
ATOM 2414 C CA . VAL B 1 102 ? 9.133 1.414 6.449 1 95.06 102 VAL B CA 1
ATOM 2415 C C . VAL B 1 102 ? 8.055 2.477 6.641 1 95.06 102 VAL B C 1
ATOM 2417 O O . VAL B 1 102 ? 7.188 2.652 5.781 1 95.06 102 VAL B O 1
ATOM 2420 N N . ILE B 1 103 ? 8.18 3.211 7.699 1 92.31 103 ILE B N 1
ATOM 2421 C CA . ILE B 1 103 ? 7.238 4.289 7.973 1 92.31 103 ILE B CA 1
ATOM 2422 C C . ILE B 1 103 ? 7.301 5.328 6.855 1 92.31 103 ILE B C 1
ATOM 2424 O O . ILE B 1 103 ? 6.266 5.766 6.348 1 92.31 103 ILE B O 1
ATOM 2428 N N . ALA B 1 104 ? 8.484 5.648 6.457 1 90.94 104 ALA B N 1
ATOM 2429 C CA . ALA B 1 104 ? 8.695 6.684 5.449 1 90.94 104 ALA B CA 1
ATOM 2430 C C . ALA B 1 104 ? 8.195 6.227 4.082 1 90.94 104 ALA B C 1
ATOM 2432 O O . ALA B 1 104 ? 7.496 6.969 3.385 1 90.94 104 ALA B O 1
ATOM 2433 N N . ILE B 1 105 ? 8.422 4.988 3.717 1 91.56 105 ILE B N 1
ATO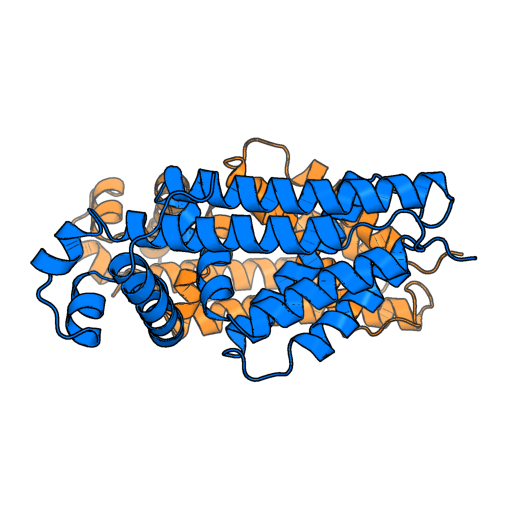M 2434 C CA . ILE B 1 105 ? 8.156 4.531 2.357 1 91.56 105 ILE B CA 1
ATOM 2435 C C . ILE B 1 105 ? 6.672 4.227 2.195 1 91.56 105 ILE B C 1
ATOM 2437 O O . ILE B 1 105 ? 6.125 4.336 1.095 1 91.56 105 ILE B O 1
ATOM 2441 N N . LEU B 1 106 ? 6.02 3.852 3.254 1 89.94 106 LEU B N 1
ATOM 2442 C CA . LEU B 1 106 ? 4.602 3.506 3.174 1 89.94 106 LEU B CA 1
ATOM 2443 C C . LEU B 1 106 ? 3.729 4.738 3.377 1 89.94 106 LEU B C 1
ATOM 2445 O O . LEU B 1 106 ? 2.502 4.66 3.275 1 89.94 106 LEU B O 1
ATOM 2449 N N . SER B 1 107 ? 4.383 5.844 3.631 1 84.69 107 SER B N 1
ATOM 2450 C CA . SER B 1 107 ? 3.625 7.078 3.824 1 84.69 107 SER B CA 1
ATOM 2451 C C . SER B 1 107 ? 3.193 7.676 2.49 1 84.69 107 SER B C 1
ATOM 2453 O O . SER B 1 107 ? 3.873 8.547 1.946 1 84.69 107 SER B O 1
ATOM 2455 N N . GLU B 1 108 ? 2.086 7.355 2.02 1 78.38 108 GLU B N 1
ATOM 2456 C CA . GLU B 1 108 ? 1.599 7.762 0.704 1 78.38 108 GLU B CA 1
ATOM 2457 C C . GLU B 1 108 ? 1.283 9.25 0.667 1 78.38 108 GLU B C 1
ATOM 2459 O O . GLU B 1 108 ? 1.385 9.891 -0.385 1 78.38 108 GLU B O 1
ATOM 2464 N N . GLY B 1 109 ? 0.948 9.805 1.773 1 76.06 109 GLY B N 1
ATOM 2465 C CA . GLY B 1 109 ? 0.689 11.234 1.831 1 76.06 109 GLY B CA 1
ATOM 2466 C C . GLY B 1 109 ? 1.896 12.07 1.457 1 76.06 109 GLY B C 1
ATOM 2467 O O . GLY B 1 109 ? 1.75 13.188 0.948 1 76.06 109 GLY B O 1
ATOM 2468 N N . LEU B 1 110 ? 3.098 11.516 1.661 1 77.56 110 LEU B N 1
ATOM 2469 C CA . LEU B 1 110 ? 4.328 12.227 1.329 1 77.56 110 LEU B CA 1
ATOM 2470 C C . LEU B 1 110 ? 4.477 12.383 -0.181 1 77.56 110 LEU B C 1
ATOM 2472 O O . LEU B 1 110 ? 4.953 13.414 -0.66 1 77.56 110 LEU B O 1
ATOM 2476 N N . ILE B 1 111 ? 4.004 11.375 -0.8 1 77.19 111 ILE B N 1
ATOM 2477 C CA . ILE B 1 111 ? 4.117 11.359 -2.254 1 77.19 111 ILE B CA 1
ATOM 2478 C C . ILE B 1 111 ? 3.223 12.445 -2.854 1 77.19 111 ILE B C 1
ATOM 2480 O O . ILE B 1 111 ? 3.611 13.125 -3.807 1 77.19 111 ILE B O 1
ATOM 2484 N N . ASP B 1 112 ? 2.182 12.695 -2.227 1 76.69 112 ASP B N 1
ATOM 2485 C CA . ASP B 1 112 ? 1.21 13.664 -2.717 1 76.69 112 ASP B CA 1
ATOM 2486 C C . ASP B 1 112 ? 1.621 15.086 -2.344 1 76.69 112 ASP B C 1
ATOM 2488 O O . ASP B 1 112 ? 1.314 16.047 -3.068 1 76.69 112 ASP B O 1
ATOM 2492 N N . GLU B 1 113 ? 2.352 15.258 -1.363 1 77.19 113 GLU B N 1
ATOM 2493 C CA . GLU B 1 113 ? 2.559 16.578 -0.767 1 77.19 113 GLU B CA 1
ATOM 2494 C C . GLU B 1 113 ? 3.885 17.188 -1.212 1 77.19 113 GLU B C 1
ATOM 2496 O O . GLU B 1 113 ? 4.078 18.391 -1.124 1 77.19 113 GLU B O 1
ATOM 2501 N N . SER B 1 114 ? 4.805 16.359 -1.644 1 86.75 114 SER B N 1
ATOM 2502 C CA . SER B 1 114 ? 6.148 16.828 -1.948 1 86.75 114 SER B CA 1
ATOM 2503 C C . SER B 1 114 ? 6.66 16.25 -3.26 1 86.75 114 SER B C 1
ATOM 2505 O O . SER B 1 114 ? 7.023 15.07 -3.32 1 86.75 114 SER B O 1
ATOM 2507 N N . PRO B 1 115 ? 6.754 17.078 -4.266 1 88.44 115 PRO B N 1
ATOM 2508 C CA . PRO B 1 115 ? 7.27 16.594 -5.547 1 88.44 115 PRO B CA 1
ATOM 2509 C C . PRO B 1 115 ? 8.664 15.984 -5.426 1 88.44 115 PRO B C 1
ATOM 2511 O O . PRO B 1 115 ? 8.984 15.023 -6.129 1 88.44 115 PRO B O 1
ATOM 2514 N N . SER B 1 116 ? 9.445 16.609 -4.574 1 92.25 116 SER B N 1
ATOM 2515 C CA . SER B 1 116 ? 10.797 16.094 -4.402 1 92.25 116 SER B CA 1
ATOM 2516 C C . SER B 1 116 ? 10.781 14.695 -3.789 1 92.25 116 SER B C 1
ATOM 2518 O O . SER B 1 116 ? 11.516 13.805 -4.238 1 92.25 116 SER B O 1
ATOM 2520 N N . ILE B 1 117 ? 9.953 14.492 -2.797 1 91.38 117 ILE B N 1
ATOM 2521 C CA . ILE B 1 117 ? 9.82 13.188 -2.158 1 91.38 117 ILE B CA 1
ATOM 2522 C C . ILE B 1 117 ? 9.25 12.18 -3.154 1 91.38 117 ILE B C 1
ATOM 2524 O O . ILE B 1 117 ? 9.703 11.031 -3.213 1 91.38 117 ILE B O 1
ATOM 2528 N N . GLN B 1 118 ? 8.258 12.625 -3.906 1 89.56 118 GLN B N 1
ATOM 2529 C CA . GLN B 1 118 ? 7.691 11.766 -4.941 1 89.56 118 GLN B CA 1
ATOM 2530 C C . GLN B 1 118 ? 8.773 11.266 -5.895 1 89.56 118 GLN B C 1
ATOM 2532 O O . GLN B 1 118 ? 8.797 10.086 -6.246 1 89.56 118 GLN B O 1
ATOM 2537 N N . THR B 1 119 ? 9.633 12.141 -6.316 1 93.56 119 THR B N 1
ATOM 2538 C CA . THR B 1 119 ? 10.695 11.797 -7.246 1 93.56 119 THR B CA 1
ATOM 2539 C C . THR B 1 119 ? 11.617 10.742 -6.645 1 93.56 119 THR B C 1
ATOM 2541 O O . THR B 1 119 ? 11.953 9.758 -7.305 1 93.56 119 THR B O 1
ATOM 2544 N N . ILE B 1 120 ? 11.992 10.914 -5.371 1 94 120 ILE B N 1
ATOM 2545 C CA . ILE B 1 120 ? 12.883 9.969 -4.707 1 94 120 ILE B CA 1
ATOM 2546 C C . ILE B 1 120 ? 12.195 8.617 -4.578 1 94 120 ILE B C 1
ATOM 2548 O O . ILE B 1 120 ? 12.812 7.574 -4.824 1 94 120 ILE B O 1
ATOM 2552 N N . MET B 1 121 ? 10.961 8.641 -4.203 1 92.31 121 MET B N 1
ATOM 2553 C CA . MET B 1 121 ? 10.203 7.402 -4.051 1 92.31 121 MET B CA 1
ATOM 2554 C C . MET B 1 121 ? 10.109 6.648 -5.375 1 92.31 121 MET B C 1
ATOM 2556 O O . MET B 1 121 ? 10.273 5.43 -5.41 1 92.31 121 MET B O 1
ATOM 2560 N N . LEU B 1 122 ? 9.836 7.375 -6.441 1 90.69 122 LEU B N 1
ATOM 2561 C CA . LEU B 1 122 ? 9.758 6.762 -7.762 1 90.69 122 LEU B CA 1
ATOM 2562 C C . LEU B 1 122 ? 11.109 6.191 -8.172 1 90.69 122 LEU B C 1
ATOM 2564 O O . LEU B 1 122 ? 11.18 5.129 -8.797 1 90.69 122 LEU B O 1
ATOM 2568 N N . GLN B 1 123 ? 12.125 6.91 -7.848 1 94.69 123 GLN B N 1
ATOM 2569 C CA . GLN B 1 123 ? 13.461 6.414 -8.141 1 94.69 123 GLN B CA 1
ATOM 2570 C C . GLN B 1 123 ? 13.75 5.117 -7.395 1 94.69 123 GLN B C 1
ATOM 2572 O O . GLN B 1 123 ? 14.383 4.207 -7.938 1 94.69 123 GLN B O 1
ATOM 2577 N N . LEU B 1 124 ? 13.32 5.074 -6.133 1 94.62 124 LEU B N 1
ATOM 2578 C CA . LEU B 1 124 ? 13.469 3.867 -5.332 1 94.62 124 LEU B CA 1
ATOM 2579 C C . LEU B 1 124 ? 12.734 2.695 -5.973 1 94.62 124 LEU B C 1
ATOM 2581 O O . LEU B 1 124 ? 13.297 1.607 -6.117 1 94.62 124 LEU B O 1
ATOM 2585 N N . ILE B 1 125 ? 11.57 2.928 -6.398 1 92.06 125 ILE B N 1
ATOM 2586 C CA . ILE B 1 125 ? 10.734 1.911 -7.031 1 92.06 125 ILE B CA 1
ATOM 2587 C C . ILE B 1 125 ? 11.383 1.455 -8.336 1 92.06 125 ILE B C 1
ATOM 2589 O O . ILE B 1 125 ? 11.523 0.255 -8.578 1 92.06 125 ILE B O 1
ATOM 2593 N N . GLN B 1 126 ? 11.766 2.379 -9.125 1 94.62 126 GLN B N 1
ATOM 2594 C CA . GLN B 1 126 ? 12.344 2.074 -10.43 1 94.62 126 GLN B CA 1
ATOM 2595 C C . GLN B 1 126 ? 13.625 1.26 -10.281 1 94.62 126 GLN B C 1
ATOM 2597 O O . GLN B 1 126 ? 13.859 0.313 -11.031 1 94.62 126 GLN B O 1
ATOM 2602 N N . MET B 1 127 ? 14.414 1.691 -9.406 1 95.88 127 MET B N 1
ATOM 2603 C CA . MET B 1 127 ? 15.664 0.976 -9.172 1 95.88 127 MET B CA 1
ATOM 2604 C C . MET B 1 127 ? 15.398 -0.466 -8.758 1 95.88 127 MET B C 1
ATOM 2606 O O . MET B 1 127 ? 15.961 -1.398 -9.328 1 95.88 127 MET B O 1
ATOM 2610 N N . LYS B 1 128 ? 14.578 -0.672 -7.781 1 96.31 128 LYS B N 1
ATOM 2611 C CA . LYS B 1 128 ? 14.242 -2.01 -7.297 1 96.31 128 LYS B CA 1
ATOM 2612 C C . LYS B 1 128 ? 13.602 -2.848 -8.398 1 96.31 128 LYS B C 1
ATOM 2614 O O . LYS B 1 128 ? 13.969 -4.008 -8.602 1 96.31 128 LYS B O 1
ATOM 2619 N N . THR B 1 129 ? 12.68 -2.264 -9.078 1 96.69 129 THR B N 1
ATOM 2620 C CA . THR B 1 129 ? 12.008 -2.951 -10.172 1 96.69 129 THR B CA 1
ATOM 2621 C C . THR B 1 129 ? 13 -3.342 -11.258 1 96.69 129 THR B C 1
ATOM 2623 O O . THR B 1 129 ? 12.891 -4.414 -11.852 1 96.69 129 THR B O 1
ATOM 2626 N N . GLY B 1 130 ? 13.875 -2.451 -11.562 1 97.44 130 GLY B N 1
ATOM 2627 C CA . GLY B 1 130 ? 14.898 -2.748 -12.562 1 97.44 130 GLY B CA 1
ATOM 2628 C C . GLY B 1 130 ? 15.734 -3.963 -12.211 1 97.44 130 GLY B C 1
ATOM 2629 O O . GLY B 1 130 ? 16.016 -4.797 -13.078 1 97.44 130 GLY B O 1
ATOM 2630 N N . ILE B 1 131 ? 16.125 -4.066 -11.039 1 97.56 131 ILE B N 1
ATOM 2631 C CA . ILE B 1 131 ? 16.953 -5.176 -10.578 1 97.56 131 ILE B CA 1
ATOM 2632 C C . ILE B 1 131 ? 16.156 -6.477 -10.633 1 97.56 131 ILE B C 1
ATOM 2634 O O . ILE B 1 131 ? 16.656 -7.492 -11.133 1 97.56 131 ILE B O 1
ATOM 2638 N N . ILE B 1 132 ? 14.945 -6.465 -10.164 1 97.81 132 ILE B N 1
ATOM 2639 C CA . ILE B 1 132 ? 14.078 -7.641 -10.172 1 97.81 132 ILE B CA 1
ATOM 2640 C C . ILE B 1 132 ? 13.805 -8.07 -11.617 1 97.81 132 ILE B C 1
ATOM 2642 O O . ILE B 1 132 ? 13.797 -9.266 -11.922 1 97.81 132 ILE B O 1
ATOM 2646 N N . ARG B 1 133 ? 13.617 -7.082 -12.492 1 97.81 133 ARG B N 1
ATOM 2647 C CA . ARG B 1 133 ? 13.406 -7.352 -13.906 1 97.81 133 ARG B CA 1
ATOM 2648 C C . ARG B 1 133 ? 14.57 -8.141 -14.492 1 97.81 133 ARG B C 1
ATOM 2650 O O . ARG B 1 133 ? 14.367 -9.109 -15.234 1 97.81 133 ARG B O 1
ATOM 2657 N N . GLN B 1 134 ? 15.719 -7.723 -14.156 1 97.25 134 GLN B N 1
ATOM 2658 C CA . GLN B 1 134 ? 16.906 -8.398 -14.648 1 97.25 134 GLN B CA 1
ATOM 2659 C C . GLN B 1 134 ? 16.922 -9.867 -14.234 1 97.25 134 GLN B C 1
ATOM 2661 O O . GLN B 1 134 ? 17.219 -10.75 -15.055 1 97.25 134 GLN B O 1
ATOM 2666 N N . ILE B 1 135 ? 16.609 -10.117 -13.039 1 97.62 135 ILE B N 1
ATOM 2667 C CA . ILE B 1 135 ? 16.625 -11.484 -12.516 1 97.62 135 ILE B CA 1
ATOM 2668 C C . ILE B 1 135 ? 15.523 -12.297 -13.188 1 97.62 135 ILE B C 1
ATOM 2670 O O . ILE B 1 135 ? 15.758 -13.438 -13.609 1 97.62 135 ILE B O 1
ATOM 2674 N N . ILE B 1 136 ? 14.344 -11.734 -13.344 1 96.94 136 ILE B N 1
ATOM 2675 C CA . ILE B 1 136 ? 13.188 -12.43 -13.922 1 96.94 136 ILE B CA 1
ATOM 2676 C C . ILE B 1 136 ? 13.453 -12.727 -15.398 1 96.94 136 ILE B C 1
ATOM 2678 O O . ILE B 1 136 ? 13.211 -13.844 -15.859 1 96.94 136 ILE B O 1
ATOM 2682 N N . GLU B 1 137 ? 13.93 -11.75 -16.078 1 96.56 137 GLU B N 1
ATOM 2683 C CA . GLU B 1 137 ? 14.188 -11.938 -17.516 1 96.56 137 GLU B CA 1
ATOM 2684 C C . GLU B 1 137 ? 15.266 -12.992 -17.75 1 96.56 137 GLU B C 1
ATOM 2686 O O . GLU B 1 137 ? 15.164 -13.797 -18.672 1 96.56 137 GLU B O 1
ATOM 2691 N N . ARG B 1 138 ? 16.281 -12.945 -17 1 95.94 138 ARG B N 1
ATOM 2692 C CA . ARG B 1 138 ? 17.297 -13.992 -17.078 1 95.94 138 ARG B CA 1
ATOM 2693 C C . ARG B 1 138 ? 16.703 -15.359 -16.766 1 95.94 138 ARG B C 1
ATOM 2695 O O . ARG B 1 138 ? 17.016 -16.344 -17.438 1 95.94 138 ARG B O 1
ATOM 2702 N N . GLY B 1 139 ? 15.914 -15.43 -15.711 1 96.06 139 GLY B N 1
ATOM 2703 C CA . GLY B 1 139 ? 15.234 -16.672 -15.367 1 96.06 139 GLY B CA 1
ATOM 2704 C C . GLY B 1 139 ? 14.352 -17.188 -16.484 1 96.06 139 GLY B C 1
ATOM 2705 O O . GLY B 1 139 ? 14.289 -18.406 -16.719 1 96.06 139 GLY B O 1
ATOM 2706 N N . LYS B 1 140 ? 13.648 -16.344 -17.156 1 95.31 140 LYS B N 1
ATOM 2707 C CA . LYS B 1 140 ? 12.836 -16.734 -18.297 1 95.31 140 LYS B CA 1
ATOM 2708 C C . LYS B 1 140 ? 13.703 -17.281 -19.438 1 95.31 140 LYS B C 1
ATOM 2710 O O . LYS B 1 140 ? 13.383 -18.312 -20.031 1 95.31 140 LYS B O 1
ATOM 2715 N N . ALA B 1 141 ? 14.766 -16.609 -19.703 1 94.94 141 ALA B N 1
ATOM 2716 C CA . ALA B 1 141 ? 15.68 -17.031 -20.75 1 94.94 141 ALA B CA 1
ATOM 2717 C C . ALA B 1 141 ? 16.25 -18.422 -20.469 1 94.94 141 ALA B C 1
ATOM 2719 O O . ALA B 1 141 ? 16.516 -19.188 -21.391 1 94.94 141 ALA B O 1
ATOM 2720 N N . LYS B 1 142 ? 16.391 -18.781 -19.219 1 95 142 LYS B N 1
ATOM 2721 C CA . LYS B 1 142 ? 16.969 -20.047 -18.797 1 95 142 LYS B CA 1
ATOM 2722 C C . LYS B 1 142 ? 15.883 -21.078 -18.5 1 95 142 LYS B C 1
ATOM 2724 O O . LYS B 1 142 ? 16.156 -22.141 -17.969 1 95 142 LYS B O 1
ATOM 2729 N N . ASN B 1 143 ? 14.656 -20.719 -18.703 1 94.19 143 ASN B N 1
ATOM 2730 C CA . ASN B 1 143 ? 13.492 -21.562 -18.453 1 94.19 143 ASN B CA 1
ATOM 2731 C C . ASN B 1 143 ? 13.391 -21.938 -16.984 1 94.19 143 ASN B C 1
ATOM 2733 O O . ASN B 1 143 ? 13.078 -23.078 -16.641 1 94.19 143 ASN B O 1
ATOM 2737 N N . GLU B 1 144 ? 13.758 -20.984 -16.172 1 94.81 144 GLU B N 1
ATOM 2738 C CA . GLU B 1 144 ? 13.633 -21.125 -14.719 1 94.81 144 GLU B CA 1
ATOM 2739 C C . GLU B 1 144 ? 12.328 -20.516 -14.211 1 94.81 144 GLU B C 1
ATOM 2741 O O . GLU B 1 144 ? 11.828 -20.906 -13.148 1 94.81 144 GLU B O 1
ATOM 2746 N N . ILE B 1 145 ? 11.812 -19.516 -14.891 1 93.38 145 ILE B N 1
ATOM 2747 C CA . ILE B 1 145 ? 10.586 -18.797 -14.578 1 93.38 145 ILE B CA 1
ATOM 2748 C C . ILE B 1 145 ? 9.586 -18.953 -15.727 1 93.38 145 ILE B C 1
ATOM 2750 O O . ILE B 1 145 ? 9.984 -19.031 -16.891 1 93.38 145 ILE B O 1
ATOM 2754 N N . ASN B 1 146 ? 8.328 -18.969 -15.305 1 88.31 146 ASN B N 1
ATOM 2755 C CA . ASN B 1 146 ? 7.258 -19.125 -16.281 1 88.31 146 ASN B CA 1
ATOM 2756 C C . ASN B 1 146 ? 7.328 -18.062 -17.375 1 88.31 146 ASN B C 1
ATOM 2758 O O . ASN B 1 146 ? 7.145 -16.875 -17.094 1 88.31 146 ASN B O 1
ATOM 2762 N N . ILE B 1 147 ? 7.457 -18.5 -18.641 1 88.19 147 ILE B N 1
ATOM 2763 C CA . ILE B 1 147 ? 7.684 -17.594 -19.766 1 88.19 147 ILE B CA 1
ATOM 2764 C C . ILE B 1 147 ? 6.344 -17.094 -20.297 1 88.19 147 ILE B C 1
ATOM 2766 O O . ILE B 1 147 ? 6.293 -16.141 -21.062 1 88.19 147 ILE B O 1
ATOM 2770 N N . THR B 1 148 ? 5.281 -17.75 -19.922 1 90.38 148 THR B N 1
ATOM 2771 C CA . THR B 1 148 ? 3.979 -17.422 -20.484 1 90.38 148 THR B CA 1
ATOM 2772 C C . THR B 1 148 ? 3.408 -16.172 -19.844 1 90.38 148 THR B C 1
ATOM 2774 O O . THR B 1 148 ? 2.469 -15.562 -20.359 1 90.38 148 THR B O 1
ATOM 2777 N N . ILE B 1 149 ? 4.012 -15.812 -18.734 1 93.44 149 ILE B N 1
ATOM 2778 C CA . ILE B 1 149 ? 3.535 -14.633 -18.031 1 93.44 149 ILE B CA 1
ATOM 2779 C C . ILE B 1 149 ? 4.449 -13.445 -18.328 1 93.44 149 ILE B C 1
ATOM 2781 O O . ILE B 1 149 ? 5.676 -13.578 -18.312 1 93.44 149 ILE B O 1
ATOM 2785 N N . GLU B 1 150 ? 3.797 -12.328 -18.562 1 95.94 150 GLU B N 1
ATOM 2786 C CA . GLU B 1 150 ? 4.559 -11.117 -18.859 1 95.94 150 GLU B CA 1
ATOM 2787 C C . GLU B 1 150 ? 5.434 -10.703 -17.688 1 95.94 150 GLU B C 1
ATOM 2789 O O . GLU B 1 150 ? 5.008 -10.789 -16.531 1 95.94 150 GLU B O 1
ATOM 2794 N N . THR B 1 151 ? 6.656 -10.227 -18.031 1 97.06 151 THR B N 1
ATOM 2795 C CA . THR B 1 151 ? 7.621 -9.844 -17.016 1 97.06 151 THR B CA 1
ATOM 2796 C C . THR B 1 151 ? 7.043 -8.758 -16.109 1 97.06 151 THR B C 1
ATOM 2798 O O . THR B 1 151 ? 7.172 -8.836 -14.875 1 97.06 151 THR B O 1
ATOM 2801 N N . ASP B 1 152 ? 6.367 -7.809 -16.641 1 97.12 152 ASP B N 1
ATOM 2802 C CA . ASP B 1 152 ? 5.801 -6.715 -15.852 1 97.12 152 ASP B CA 1
ATOM 2803 C C . ASP B 1 152 ? 4.789 -7.234 -14.828 1 97.12 152 ASP B C 1
ATOM 2805 O O . ASP B 1 152 ? 4.711 -6.73 -13.711 1 97.12 152 ASP B O 1
ATOM 2809 N N . ALA B 1 153 ? 4.039 -8.18 -15.266 1 97.06 153 ALA B N 1
ATOM 2810 C CA . ALA B 1 153 ? 3.049 -8.766 -14.359 1 97.06 153 ALA B CA 1
ATOM 2811 C C . ALA B 1 153 ? 3.725 -9.5 -13.211 1 97.06 153 ALA B C 1
ATOM 2813 O O . ALA B 1 153 ? 3.301 -9.383 -12.055 1 97.06 153 ALA B O 1
ATOM 2814 N N . LEU B 1 154 ? 4.754 -10.25 -13.516 1 97.12 154 LEU B N 1
ATOM 2815 C CA . LEU B 1 154 ? 5.488 -10.977 -12.492 1 97.12 154 LEU B CA 1
ATOM 2816 C C . LEU B 1 154 ? 6.109 -10.016 -11.484 1 97.12 154 LEU B C 1
ATOM 2818 O O . LEU B 1 154 ? 6.035 -10.242 -10.273 1 97.12 154 LEU B O 1
ATOM 2822 N N . ILE B 1 155 ? 6.672 -8.938 -11.977 1 97.69 155 ILE B N 1
ATOM 2823 C CA . ILE B 1 155 ? 7.281 -7.918 -11.125 1 97.69 155 ILE B CA 1
ATOM 2824 C C . ILE B 1 155 ? 6.219 -7.301 -10.219 1 97.69 155 ILE B C 1
ATOM 2826 O O . ILE B 1 155 ? 6.43 -7.152 -9.016 1 97.69 155 ILE B O 1
ATOM 2830 N N . HIS B 1 156 ? 5.078 -6.945 -10.797 1 97.69 156 HIS B N 1
ATOM 2831 C CA . HIS B 1 156 ? 3.961 -6.383 -10.047 1 97.69 156 HIS B CA 1
ATOM 2832 C C . HIS B 1 156 ? 3.564 -7.293 -8.891 1 97.69 156 HIS B C 1
ATOM 2834 O O . HIS B 1 156 ? 3.414 -6.832 -7.758 1 97.69 156 HIS B O 1
ATOM 2840 N N . ILE B 1 157 ? 3.418 -8.547 -9.148 1 97.38 157 ILE B N 1
ATOM 2841 C CA . ILE B 1 157 ? 2.951 -9.516 -8.164 1 97.38 157 ILE B CA 1
ATOM 2842 C C . ILE B 1 157 ? 3.988 -9.656 -7.051 1 97.38 157 ILE B C 1
ATOM 2844 O O . ILE B 1 157 ? 3.645 -9.633 -5.867 1 97.38 157 ILE B O 1
ATOM 2848 N N . VAL B 1 158 ? 5.254 -9.766 -7.406 1 97.62 158 VAL B N 1
ATOM 2849 C CA . VAL B 1 158 ? 6.324 -9.984 -6.441 1 97.62 158 VAL B CA 1
ATOM 2850 C C . VAL B 1 158 ? 6.492 -8.742 -5.57 1 97.62 158 VAL B C 1
ATOM 2852 O O . VAL B 1 158 ? 6.551 -8.836 -4.34 1 97.62 158 VAL B O 1
ATOM 2855 N N . ILE B 1 159 ? 6.5 -7.59 -6.133 1 97.19 159 ILE B N 1
ATOM 2856 C CA . ILE B 1 159 ? 6.707 -6.344 -5.406 1 97.19 159 ILE B CA 1
ATOM 2857 C C . ILE B 1 159 ? 5.504 -6.055 -4.516 1 97.19 159 ILE B C 1
ATOM 2859 O O . ILE B 1 159 ? 5.656 -5.613 -3.377 1 97.19 159 ILE B O 1
ATOM 2863 N N . SER B 1 160 ? 4.305 -6.277 -5.09 1 97.5 160 SER B N 1
ATOM 2864 C CA . SER B 1 160 ? 3.104 -6.027 -4.297 1 97.5 160 SER B CA 1
ATOM 2865 C C . SER B 1 160 ? 3.051 -6.934 -3.07 1 97.5 160 SER B C 1
ATOM 2867 O O . SER B 1 160 ? 2.631 -6.508 -1.993 1 97.5 160 SER B O 1
ATOM 2869 N N . THR B 1 161 ? 3.42 -8.156 -3.219 1 98 161 THR B N 1
ATOM 2870 C CA . THR B 1 161 ? 3.447 -9.102 -2.105 1 98 161 THR B CA 1
ATOM 2871 C C . THR B 1 161 ? 4.414 -8.633 -1.021 1 98 161 THR B C 1
ATOM 2873 O O . THR B 1 161 ? 4.074 -8.641 0.163 1 98 161 THR B O 1
ATOM 2876 N N . PHE B 1 162 ? 5.543 -8.227 -1.445 1 98.25 162 PHE B N 1
ATOM 2877 C CA . PHE B 1 162 ? 6.539 -7.719 -0.514 1 98.25 162 PHE B CA 1
ATOM 2878 C C . PHE B 1 162 ? 6.012 -6.5 0.231 1 98.25 162 PHE B C 1
ATOM 2880 O O . PHE B 1 162 ? 6.129 -6.414 1.455 1 98.25 162 PHE B O 1
ATOM 2887 N N . ARG B 1 163 ? 5.473 -5.57 -0.5 1 95.81 163 ARG B N 1
ATOM 2888 C CA . ARG B 1 163 ? 4.988 -4.328 0.092 1 95.81 163 ARG B CA 1
ATOM 2889 C C . ARG B 1 163 ? 3.879 -4.602 1.103 1 95.81 163 ARG B C 1
ATOM 2891 O O . ARG B 1 163 ? 3.832 -3.977 2.164 1 95.81 163 ARG B O 1
ATOM 2898 N N . MET B 1 164 ? 2.99 -5.473 0.742 1 96.12 164 MET B N 1
ATOM 2899 C CA . MET B 1 164 ? 1.909 -5.832 1.654 1 96.12 164 MET B CA 1
ATOM 2900 C C . MET B 1 164 ? 2.461 -6.434 2.943 1 96.12 164 MET B C 1
ATOM 2902 O O . MET B 1 164 ? 1.941 -6.168 4.027 1 96.12 164 MET B O 1
ATOM 2906 N N . GLN B 1 165 ? 3.455 -7.254 2.83 1 97.88 165 GLN B N 1
ATOM 2907 C CA . GLN B 1 165 ? 4.086 -7.828 4.012 1 97.88 165 GLN B CA 1
ATOM 2908 C C . GLN B 1 165 ? 4.66 -6.738 4.914 1 97.88 165 GLN B C 1
ATOM 2910 O O . GLN B 1 165 ? 4.539 -6.812 6.137 1 97.88 165 GLN B O 1
ATOM 2915 N N . MET B 1 166 ? 5.246 -5.742 4.328 1 96.69 166 MET B N 1
ATOM 2916 C CA . MET B 1 166 ? 5.777 -4.617 5.094 1 96.69 166 MET B CA 1
ATOM 2917 C C . MET B 1 166 ? 4.652 -3.834 5.758 1 96.69 166 MET B C 1
ATOM 2919 O O . MET B 1 166 ? 4.793 -3.385 6.898 1 96.69 166 MET B O 1
ATOM 2923 N N . PHE B 1 167 ? 3.605 -3.715 5.074 1 94.31 167 PHE B N 1
ATOM 2924 C CA . PHE B 1 167 ? 2.445 -3.016 5.613 1 94.31 167 PHE B CA 1
ATOM 2925 C C . PHE B 1 167 ? 1.896 -3.744 6.836 1 94.31 167 PHE B C 1
ATOM 2927 O O . PHE B 1 167 ? 1.604 -3.119 7.859 1 94.31 167 PHE B O 1
ATOM 2934 N N . LYS B 1 168 ? 1.745 -4.992 6.695 1 94.06 168 LYS B N 1
ATOM 2935 C CA . LYS B 1 168 ? 1.279 -5.793 7.824 1 94.06 168 LYS B CA 1
ATOM 2936 C C . LYS B 1 168 ? 2.217 -5.656 9.023 1 94.06 168 LYS B C 1
ATOM 2938 O O . LYS B 1 168 ? 1.763 -5.574 10.164 1 94.06 168 LYS B O 1
ATOM 2943 N N . TRP B 1 169 ? 3.475 -5.688 8.703 1 96.69 169 TRP B N 1
ATOM 2944 C CA . TRP B 1 169 ? 4.48 -5.551 9.758 1 96.69 169 TRP B CA 1
ATOM 2945 C C . TRP B 1 169 ? 4.34 -4.211 10.477 1 96.69 169 TRP B C 1
ATOM 2947 O O . TRP B 1 169 ? 4.359 -4.156 11.703 1 96.69 169 TRP B O 1
ATOM 2957 N N . LYS B 1 170 ? 4.16 -3.184 9.727 1 93.81 170 LYS B N 1
ATOM 2958 C CA . LYS B 1 170 ? 3.961 -1.856 10.305 1 93.81 170 LYS B CA 1
ATOM 2959 C C . LYS B 1 170 ? 2.691 -1.807 11.148 1 93.81 170 LYS B C 1
ATOM 2961 O O . LYS B 1 170 ? 2.695 -1.252 12.25 1 93.81 170 LYS B O 1
ATOM 2966 N N . LEU B 1 171 ? 1.621 -2.318 10.633 1 89.62 171 LEU B N 1
ATOM 2967 C CA . LEU B 1 171 ? 0.341 -2.326 11.328 1 89.62 171 LEU B CA 1
ATOM 2968 C C . LEU B 1 171 ? 0.456 -3.055 12.664 1 89.62 171 LEU B C 1
ATOM 2970 O O . LEU B 1 171 ? -0.228 -2.703 13.633 1 89.62 171 LEU B O 1
ATOM 2974 N N . ALA B 1 172 ? 1.299 -4.059 12.672 1 92.88 172 ALA B N 1
ATOM 2975 C CA . ALA B 1 172 ? 1.52 -4.832 13.898 1 92.88 172 ALA B CA 1
ATOM 2976 C C . ALA B 1 172 ? 2.555 -4.156 14.789 1 92.88 172 ALA B C 1
ATOM 2978 O O . ALA B 1 172 ? 3.09 -4.781 15.711 1 92.88 172 ALA B O 1
ATOM 2979 N N . HIS B 1 173 ? 2.932 -2.959 14.508 1 91.56 173 HIS B N 1
ATOM 2980 C CA . HIS B 1 173 ? 3.877 -2.16 15.273 1 91.56 173 HIS B CA 1
ATOM 2981 C C . HIS B 1 173 ? 5.25 -2.822 15.328 1 91.56 173 HIS B C 1
ATOM 2983 O O . HIS B 1 173 ? 5.926 -2.779 16.359 1 91.56 173 HIS B O 1
ATOM 2989 N N . PHE B 1 174 ? 5.523 -3.594 14.273 1 95.69 174 PHE B N 1
ATOM 2990 C CA . PHE B 1 174 ? 6.836 -4.203 14.078 1 95.69 174 PHE B CA 1
ATOM 2991 C C . PHE B 1 174 ? 7.113 -5.246 15.148 1 95.69 174 PHE B C 1
ATOM 2993 O O . PHE B 1 174 ? 8.258 -5.422 15.578 1 95.69 174 PHE B O 1
ATOM 3000 N N . GLU B 1 175 ? 6.09 -5.961 15.602 1 95.12 175 GLU B N 1
ATOM 3001 C CA . GLU B 1 175 ? 6.195 -6.812 16.781 1 95.12 175 GLU B CA 1
ATOM 3002 C C . GLU B 1 175 ? 6.469 -8.266 16.391 1 95.12 175 GLU B C 1
ATOM 3004 O O . GLU B 1 175 ? 6.867 -9.07 17.234 1 95.12 175 GLU B O 1
ATOM 3009 N N . PHE B 1 176 ? 6.25 -8.617 15.188 1 95.62 176 PHE B N 1
ATOM 3010 C CA . PHE B 1 176 ? 6.508 -10 14.82 1 95.62 176 PHE B CA 1
ATOM 3011 C C . PHE B 1 176 ? 7.801 -10.117 14.023 1 95.62 176 PHE B C 1
ATOM 3013 O O . PHE B 1 176 ? 8.391 -9.109 13.633 1 95.62 176 PHE B O 1
ATOM 3020 N N . ASN B 1 177 ? 8.266 -11.352 13.852 1 97.69 177 ASN B N 1
ATOM 3021 C CA . ASN B 1 177 ? 9.484 -11.609 13.094 1 97.69 177 ASN B CA 1
ATOM 3022 C C . ASN B 1 177 ? 9.242 -11.484 11.594 1 97.69 177 ASN B C 1
ATOM 3024 O O . ASN B 1 177 ? 8.914 -12.461 10.922 1 97.69 177 ASN B O 1
ATOM 3028 N N . ASN B 1 178 ? 9.484 -10.305 11.109 1 97.31 178 ASN B N 1
ATOM 3029 C CA . ASN B 1 178 ? 9.18 -9.992 9.711 1 97.31 178 ASN B CA 1
ATOM 3030 C C . ASN B 1 178 ? 10.125 -10.719 8.758 1 97.31 178 ASN B C 1
ATOM 3032 O O . ASN B 1 178 ? 9.758 -11.008 7.617 1 97.31 178 ASN B O 1
ATOM 3036 N N . VAL B 1 179 ? 11.406 -11 9.156 1 98.38 179 VAL B N 1
ATOM 3037 C CA . VAL B 1 179 ? 12.344 -11.719 8.297 1 98.38 179 VAL B CA 1
ATOM 3038 C C . VAL B 1 179 ? 11.828 -13.125 8.031 1 98.38 179 VAL B C 1
ATOM 3040 O O . VAL B 1 179 ? 11.758 -13.562 6.875 1 98.38 179 VAL B O 1
ATOM 3043 N N . GLU B 1 180 ? 11.383 -13.758 9.031 1 98.31 180 GLU B N 1
ATOM 3044 C CA . GLU B 1 180 ? 10.875 -15.125 8.898 1 98.31 180 GLU B CA 1
ATOM 3045 C C . GLU B 1 180 ? 9.57 -15.148 8.117 1 98.31 180 GLU B C 1
ATOM 3047 O O . GLU B 1 180 ? 9.445 -15.867 7.125 1 98.31 180 GLU B O 1
ATOM 3052 N N . GLU B 1 181 ? 8.586 -14.383 8.539 1 97.75 181 GLU B N 1
ATOM 3053 C CA . GLU B 1 181 ? 7.27 -14.383 7.902 1 97.75 181 GLU B CA 1
ATOM 3054 C C . GLU B 1 181 ? 7.344 -13.844 6.477 1 97.75 181 GLU B C 1
ATOM 3056 O O . GLU B 1 181 ? 6.652 -14.344 5.582 1 97.75 181 GLU B O 1
ATOM 3061 N N . GLY B 1 182 ? 8.164 -12.828 6.324 1 98.44 182 GLY B N 1
ATOM 3062 C CA . GLY B 1 182 ? 8.352 -12.273 4.992 1 98.44 182 GLY B CA 1
ATOM 3063 C C . GLY B 1 182 ? 8.969 -13.25 4.016 1 98.44 182 GLY B C 1
ATOM 3064 O O . GLY B 1 182 ? 8.5 -13.398 2.887 1 98.44 182 GLY B O 1
ATOM 3065 N N . ASN B 1 183 ? 10.031 -13.867 4.48 1 98.44 183 ASN B N 1
ATOM 3066 C CA . ASN B 1 183 ? 10.672 -14.844 3.609 1 98.44 183 ASN B CA 1
ATOM 3067 C C . ASN B 1 183 ? 9.742 -16 3.279 1 98.44 183 ASN B C 1
ATOM 3069 O O . ASN B 1 183 ? 9.789 -16.547 2.176 1 98.44 183 ASN B O 1
ATOM 3073 N N . LYS B 1 184 ? 8.922 -16.375 4.23 1 98 184 LYS B N 1
ATOM 3074 C CA . LYS B 1 184 ? 7.957 -17.438 3.99 1 98 184 LYS B CA 1
ATOM 3075 C C . LYS B 1 184 ? 6.98 -17.047 2.883 1 98 184 LYS B C 1
ATOM 3077 O O . LYS B 1 184 ? 6.746 -17.828 1.953 1 98 184 LYS B O 1
ATOM 3082 N N . ILE B 1 185 ? 6.414 -15.859 2.963 1 98.06 185 ILE B N 1
ATOM 3083 C CA . ILE B 1 185 ? 5.426 -15.43 1.98 1 98.06 185 ILE B CA 1
ATOM 3084 C C . ILE B 1 185 ? 6.102 -15.227 0.625 1 98.06 185 ILE B C 1
ATOM 3086 O O . ILE B 1 185 ? 5.512 -15.516 -0.417 1 98.06 185 ILE B O 1
ATOM 3090 N N . MET B 1 186 ? 7.324 -14.727 0.609 1 97.94 186 MET B N 1
ATOM 3091 C CA . MET B 1 186 ? 8.023 -14.547 -0.66 1 97.94 186 MET B CA 1
ATOM 3092 C C . MET B 1 186 ? 8.359 -15.891 -1.295 1 97.94 186 MET B C 1
ATOM 3094 O O . MET B 1 186 ? 8.281 -16.047 -2.516 1 97.94 186 MET B O 1
ATOM 3098 N N . LYS B 1 187 ? 8.781 -16.828 -0.49 1 97.12 187 LYS B N 1
ATOM 3099 C CA . LYS B 1 187 ? 9.016 -18.172 -1.014 1 97.12 187 LYS B CA 1
ATOM 3100 C C . LYS B 1 187 ? 7.762 -18.719 -1.697 1 97.12 187 LYS B C 1
ATOM 3102 O O . LYS B 1 187 ? 7.852 -19.344 -2.758 1 97.12 187 LYS B O 1
ATOM 3107 N N . THR B 1 188 ? 6.637 -18.484 -1.088 1 96 188 THR B N 1
ATOM 3108 C CA . THR B 1 188 ? 5.363 -18.953 -1.632 1 96 188 THR B CA 1
ATOM 3109 C C . THR B 1 188 ? 5.086 -18.312 -2.988 1 96 188 THR B C 1
ATOM 3111 O O . THR B 1 188 ? 4.746 -19 -3.949 1 96 188 THR B O 1
ATOM 3114 N N . VAL B 1 189 ? 5.242 -17 -3.107 1 95.81 189 VAL B N 1
ATOM 3115 C CA . VAL B 1 189 ? 4.938 -16.328 -4.363 1 95.81 189 VAL B CA 1
ATOM 3116 C C . VAL B 1 189 ? 5.953 -16.719 -5.43 1 95.81 189 VAL B C 1
ATOM 3118 O O . VAL B 1 189 ? 5.605 -16.875 -6.602 1 95.81 189 VAL B O 1
ATOM 3121 N N . LEU B 1 190 ? 7.199 -16.938 -5.035 1 95.31 190 LEU B N 1
ATOM 3122 C CA . LEU B 1 190 ? 8.234 -17.328 -5.984 1 95.31 190 LEU B CA 1
ATOM 3123 C C . LEU B 1 190 ? 8.008 -18.75 -6.488 1 95.31 190 LEU B C 1
ATOM 3125 O O . LEU B 1 190 ? 8.328 -19.062 -7.637 1 95.31 190 LEU B O 1
ATOM 3129 N N . GLN B 1 191 ? 7.43 -19.562 -5.672 1 92.62 191 GLN B N 1
ATOM 3130 C CA . GLN B 1 191 ? 7.039 -20.891 -6.102 1 92.62 191 GLN B CA 1
ATOM 3131 C C . GLN B 1 191 ? 5.957 -20.828 -7.176 1 92.62 191 GLN B C 1
ATOM 3133 O O . GLN B 1 191 ? 5.941 -21.656 -8.094 1 92.62 191 GLN B O 1
ATOM 3138 N N . LEU B 1 192 ? 5.094 -19.859 -7.07 1 91.25 192 LEU B N 1
ATOM 3139 C CA . LEU B 1 192 ? 3.986 -19.719 -8.008 1 91.25 192 LEU B CA 1
ATOM 3140 C C . LEU B 1 192 ? 4.488 -19.281 -9.383 1 91.25 192 LEU B C 1
ATOM 3142 O O . LEU B 1 192 ? 3.893 -19.625 -10.406 1 91.25 192 LEU B O 1
ATOM 3146 N N . ILE B 1 193 ? 5.59 -18.578 -9.406 1 89.88 193 ILE B N 1
ATOM 3147 C CA . ILE B 1 193 ? 6.004 -18.016 -10.688 1 89.88 193 ILE B CA 1
ATOM 3148 C C . ILE B 1 193 ? 7.043 -18.922 -11.336 1 89.88 193 ILE B C 1
ATOM 3150 O O . ILE B 1 193 ? 7.43 -18.719 -12.492 1 89.88 193 ILE B O 1
ATOM 3154 N N . GLU B 1 194 ? 7.496 -19.797 -10.578 1 87.19 194 GLU B N 1
ATOM 3155 C CA . GLU B 1 194 ? 8.484 -20.75 -11.078 1 87.19 194 GLU B CA 1
ATOM 3156 C C . GLU B 1 194 ? 7.863 -21.734 -12.062 1 87.19 194 GLU B C 1
ATOM 3158 O O . GLU B 1 194 ? 6.66 -22 -12 1 87.19 194 GLU B O 1
ATOM 3163 N N . ILE B 1 195 ? 8.68 -22.094 -13.047 1 69.06 195 ILE B N 1
ATOM 3164 C CA . ILE B 1 195 ? 8.234 -23.125 -13.984 1 69.06 195 ILE B CA 1
ATOM 3165 C C . ILE B 1 195 ? 8.148 -24.469 -13.266 1 69.06 195 ILE B C 1
ATOM 3167 O O . ILE B 1 195 ? 9.07 -24.859 -12.555 1 69.06 195 ILE B O 1
ATOM 3171 N N . LYS B 1 196 ? 6.82 -24.906 -13.164 1 62.47 196 LYS B N 1
ATOM 3172 C CA . LYS B 1 196 ? 6.641 -26.25 -12.617 1 62.47 196 LYS B CA 1
ATOM 3173 C C . LYS B 1 196 ? 7.324 -27.297 -13.492 1 62.47 196 LYS B C 1
ATOM 3175 O O . LYS B 1 196 ? 7.152 -27.297 -14.719 1 62.47 196 LYS B O 1
ATOM 3180 N N . LYS B 1 197 ? 8.586 -27.766 -13.031 1 51.03 197 LYS B N 1
ATOM 3181 C CA . LYS B 1 197 ? 9.133 -28.938 -13.695 1 51.03 197 LYS B CA 1
ATOM 3182 C C . LYS B 1 197 ? 8.156 -30.109 -13.625 1 51.03 197 LYS B C 1
ATOM 3184 O O . LYS B 1 197 ? 7.379 -30.219 -12.672 1 51.03 197 LYS B O 1
#

pLDDT: mean 92.11, std 8.35, range [37.88, 98.56]

Nearest PDB structures (foldseek):
  4gck-assembly1_D  TM=8.657E-01  e=2.915E-06  Klebsiella pneumoniae 342
  4w97-assembly1_A  TM=8.271E-01  e=3.212E-06  Mycobacterium tuberculosis H37Rv
  5hbu-assembly1_D  TM=8.688E-01  e=8.881E-06  Escherichia coli K-12
  5k58-assembly1_B  TM=8.525E-01  e=1.373E-05  Escherichia coli O139:H28 str. E24377A
  4gfk-assembly1_A  TM=7.451E-01  e=1.078E-05  Vibrio cholerae O1 biovar El Tor str. N16961

Organism: Flavobacterium indicum (strain DSM 17447 / CIP 109464 / GPTSA100-9) (NCBI:txid1094466)

Secondary structure (DSSP, 8-state):
------HHHHHHHHHHHHHHHHHHHHH--HHHHHHHHT--HHHHHHH-SSHHHHHHHHHHHHHHHHHHHHHHH--TTS-HHHHHHHHHHHHHHHHHH-THHHHHHT-HHHHHH-HHHHHHHHHHHHHHHHHHHHHHHHHHHTT-B-TTS-HHHHHHHHHHHHHHHHHHHHHTTT-S-HHHHHHHHHHHHHHHHB---/------HHHHHHHHHHHHHHHHHHHHH--HHHHHHHHT--HHHHHHH-SSHHHHHHHHHHHHHHHHHHHHHHH--TTS-HHHHHHHHHHHHHHHHHH-THHHHHHT-HHHHHH-HHHHHHHHHHHHHHHHHHHHHHHHHHHTT-B-TTS-HHHHHHHHHHHHHHHHHHHHHTTT-S-HHHHHHHHHHHHHHHHB---

Foldseek 3Di:
DPPDQDPVLVVLLVVLLVQCLVPNPVSQALVNSCVVVVHDSVVVCVRPVGSVRSLLNNLVVVLVVLLVVLVVLDDLVDQLLVSVLVSLLVVLVVCLVRVSVLRSLPPVVCLVPDVSSVVSSVSSVVSVLVSNLVSQVSNVVVLFWDVVDDSVVLSCQLVVQLNVLSVVCVVVSVPDRSSVVSSVSNSVSSVVGTPDD/DLPDQDPVLVVLLVVLLVQCLVPNPVRQALVNSCVVVVHDSVVVCVRPVGSVRSLLNNLVVVLVVLLVVLVVLDDLPDQLLVSVLVSLLVVLVVCLVRVSVLRSLPPVVCLVPDVSSVVSSVSSVVSVLVSNLVSQVSNVVVLFWDVVDDSVVLSVQLVVQLNVLSVVCVVVSVPDSSSVVSSVSNSVSSVVGTDDD

InterPro domains:
  IPR001647 DNA-binding HTH domain, TetR-type [PF00440] (19-56)
  IPR001647 DNA-binding HTH domain, TetR-type [PR00455] (12-25)
  IPR001647 DNA-binding HTH domain, TetR-type [PR00455] (33-56)
  IPR001647 DNA-binding HTH domain, TetR-type [PS50977] (6-66)
  IPR009057 Homedomain-like superfamily [SSF46689] (3-75)
  IPR036271 Tetracyclin repressor-like, C-terminal domain superfamily [SSF48498] (81-193)
  IPR050624 Nucleoid occlusion factor SlmA/HTH-type transcriptional regulator [PTHR43479] (1-169)

Radius of gyration: 22.38 Å; Cα contacts (8 Å, |Δi|>4): 415; chains: 2; bounding box: 59×58×44 Å

Sequence (394 aa):
MKTKVSSRQQEIIEISGKILLEKGIKGLTTKALAAEMNFSESAIYRHFPSKEAILELLLNELYFSMSERLHALVNQDLHAKTNLELLFDSQFTFFSKNPHFVIAILSEGLIDESPSIQTIMLQLIQMKTGIIRQIIERGKAKNEINITIETDALIHIVISTFRMQMFKWKLAHFEFNNVEEGNKIMKTVLQLIEIKKMKTKVSSRQQEIIEISGKILLEKGIKGLTTKALAAEMNFSESAIYRHFPSKEAILELLLNELYFSMSERLHALVNQDLHAKTNLELLFDSQFTFFSKNPHFVIAILSEGLIDESPSIQTIMLQLIQMKTGIIRQIIERGKAKNEINITIETDALIHIVISTFRMQMFKWKLAHFEFNNVEEGNKIMKTVLQLIEIKK

Solvent-accessible surface area (backbone atoms only — not comparable to full-atom values): 21490 Å² total; per-residue (Å²): 124,84,73,87,72,50,73,64,55,50,51,51,50,54,51,48,34,54,37,29,66,76,51,33,75,85,45,51,37,58,64,51,48,16,6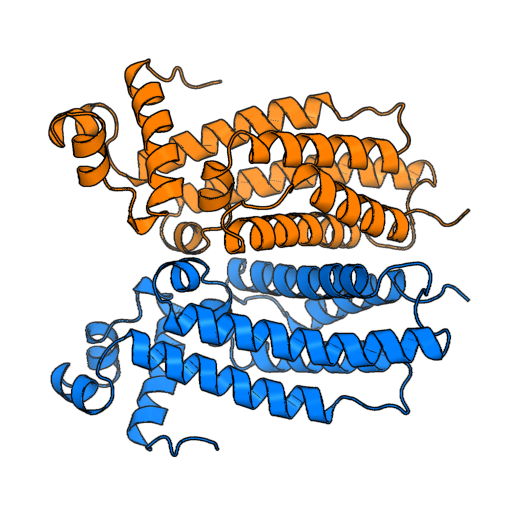2,74,68,72,46,54,54,66,60,51,44,75,77,32,89,41,61,63,54,50,51,46,52,52,50,49,50,49,42,53,54,48,51,55,55,50,60,69,52,64,49,89,86,47,59,38,65,60,37,51,51,51,47,50,45,50,50,34,50,50,40,74,77,40,54,34,55,56,57,59,73,58,33,46,60,48,46,74,73,29,71,68,47,29,51,52,51,50,48,45,49,49,53,52,50,51,55,52,45,53,43,51,54,52,13,33,76,67,65,49,26,44,70,88,52,56,66,68,56,55,50,47,45,54,52,19,35,52,50,45,49,51,48,52,37,55,75,54,70,62,69,65,65,53,49,62,56,41,46,52,53,49,51,53,56,48,58,50,46,32,47,83,127,124,84,72,86,72,50,74,65,54,51,52,50,48,54,52,47,37,53,36,30,65,75,50,32,74,84,45,52,36,57,64,53,48,15,63,76,67,72,47,53,54,66,61,49,44,74,76,30,89,40,61,64,53,50,51,46,51,51,50,49,51,49,41,52,54,47,51,55,55,50,61,69,51,64,50,90,86,47,59,38,65,61,38,50,51,51,46,51,47,51,50,35,50,50,39,70,77,40,53,34,55,54,56,60,74,58,34,47,61,48,46,74,73,28,70,69,48,30,51,53,52,49,48,45,50,50,53,54,49,50,54,52,46,54,44,50,53,51,13,33,76,69,65,47,25,45,71,88,52,57,67,68,56,53,50,48,44,54,52,20,35,51,51,43,49,52,48,52,36,53,76,55,69,62,69,63,66,52,48,62,56,44,46,51,53,50,51,53,55,49,57,50,47,31,46,82,126